Protein AF-A0AAV5CFJ8-F1 (afdb_monomer_lite)

pLDDT: mean 84.34, std 12.44, range [35.56, 98.44]

Secondary structure (DSSP, 8-state):
---PPPSSGGG--HHHHHHTT--HHHHHHHHHHHHHHHTT-SSHHHHHHHHTTT--TTS-HHHHHHHHHHHTTT--HHHH-SPP-----HHHHHHSHHHHHHHHHHHHHHGGG---TTTTHHHHHHHHHHSPPPTTSEEEEE--TT-TTSPPEEEEHHHHHHHHHHHHHHHHTTS-TT-EEEEE--S-HHHHHHHHHHHHTT-EEEE--TTS-HHHHHHHHHHHT-SEEEE-----SEEEE-HHHHHHHHHSSTTTT---TT--EEEE-SSPPPHHHHHHHHHHTTTPPEEEEEEETTTTEEEEE--TTS---TT---SB-TTEEEEEE-TTSPBPPTTS----EEEEEE-STT--SS-TTS-GGGSSHHHHHHHHHTS-TTEEEEEEEEE--TT--SPEEEEEEEESSGGGGGG--HHHHHHHHHHHHHHHS-TT--EEEEEE-S---B-TT--B-HHHHHHHHHHHHHHHT--

Structure (mmCIF, N/CA/C/O backbone):
data_AF-A0AAV5CFJ8-F1
#
_entry.id   AF-A0AAV5CFJ8-F1
#
loop_
_atom_site.group_PDB
_atom_site.id
_atom_site.type_symbol
_atom_site.label_atom_id
_atom_site.label_alt_id
_atom_site.label_comp_id
_atom_site.label_asym_id
_atom_site.label_entity_id
_atom_site.label_seq_id
_atom_site.pdbx_PDB_ins_code
_atom_site.Cartn_x
_atom_site.Cartn_y
_atom_site.Cartn_z
_atom_site.occupancy
_atom_site.B_iso_or_equiv
_atom_site.auth_seq_id
_atom_site.auth_comp_id
_atom_site.auth_asym_id
_atom_site.auth_atom_id
_atom_site.pdbx_PDB_model_num
ATOM 1 N N . MET A 1 1 ? 18.575 -37.699 18.605 1.00 35.56 1 MET A N 1
ATOM 2 C CA . MET A 1 1 ? 19.512 -37.397 19.709 1.00 35.56 1 MET A CA 1
ATOM 3 C C . MET A 1 1 ? 20.226 -36.110 19.347 1.00 35.56 1 MET A C 1
ATOM 5 O O . MET A 1 1 ? 20.871 -36.098 18.311 1.00 35.56 1 MET A O 1
ATOM 9 N N . ALA A 1 2 ? 20.065 -35.034 20.120 1.00 39.97 2 ALA A N 1
ATOM 10 C CA . ALA A 1 2 ? 20.879 -33.835 19.926 1.00 39.97 2 ALA A CA 1
ATOM 11 C C . ALA A 1 2 ? 22.340 -34.204 20.218 1.00 39.97 2 ALA A C 1
ATOM 13 O O . ALA A 1 2 ? 22.628 -34.713 21.304 1.00 39.97 2 ALA A O 1
ATOM 14 N N . THR A 1 3 ? 23.236 -34.022 19.249 1.00 54.06 3 THR A N 1
ATOM 15 C CA . THR A 1 3 ? 24.674 -34.230 19.435 1.00 54.06 3 THR A CA 1
ATOM 16 C C . THR A 1 3 ? 25.115 -33.329 20.584 1.00 54.06 3 THR A C 1
ATOM 18 O O . THR A 1 3 ? 24.964 -32.108 20.523 1.00 54.06 3 THR A O 1
ATOM 21 N N . ARG A 1 4 ? 25.544 -33.935 21.693 1.00 59.38 4 ARG A N 1
ATOM 22 C CA . ARG A 1 4 ? 25.883 -33.212 22.922 1.00 59.38 4 ARG A CA 1
ATOM 23 C C . ARG A 1 4 ? 27.092 -32.320 22.624 1.00 59.38 4 ARG A C 1
ATOM 25 O O . ARG A 1 4 ? 28.076 -32.812 22.077 1.00 59.38 4 ARG A O 1
ATOM 32 N N . ALA A 1 5 ? 26.999 -31.033 22.952 1.00 62.31 5 ALA A N 1
ATOM 33 C CA . ALA A 1 5 ? 28.101 -30.085 22.796 1.00 62.31 5 ALA A CA 1
ATOM 34 C C . ALA A 1 5 ? 29.377 -30.615 23.475 1.00 62.31 5 ALA A C 1
ATOM 36 O O . ALA A 1 5 ? 29.293 -31.183 24.569 1.00 62.31 5 ALA A O 1
ATOM 37 N N . LYS A 1 6 ? 30.537 -30.435 22.836 1.00 70.19 6 LYS A N 1
ATOM 38 C CA . LYS A 1 6 ? 31.846 -30.653 23.472 1.00 70.19 6 LYS A CA 1
ATOM 39 C C . LYS A 1 6 ? 32.259 -29.378 24.209 1.00 70.19 6 LYS A C 1
ATOM 41 O O . LYS A 1 6 ? 31.747 -28.307 23.897 1.00 70.19 6 LYS A O 1
ATOM 46 N N . GLY A 1 7 ? 33.156 -29.487 25.187 1.00 69.50 7 GLY A N 1
ATOM 47 C CA . GLY A 1 7 ? 33.614 -28.365 26.014 1.00 69.50 7 GLY A CA 1
ATOM 48 C C . GLY A 1 7 ? 34.370 -27.287 25.231 1.00 69.50 7 GLY A C 1
ATOM 49 O O . GLY A 1 7 ? 34.533 -26.177 25.732 1.00 69.50 7 GLY A O 1
ATOM 50 N N . SER A 1 8 ? 34.786 -27.578 23.992 1.00 80.88 8 SER A N 1
ATOM 51 C CA . SER A 1 8 ? 35.318 -26.600 23.043 1.00 80.88 8 SER A CA 1
ATOM 52 C C . SER A 1 8 ? 35.296 -27.116 21.596 1.00 80.88 8 SER A C 1
ATOM 54 O O . SER A 1 8 ? 35.276 -28.323 21.355 1.00 80.88 8 SER A O 1
ATOM 56 N N . VAL A 1 9 ? 35.395 -26.214 20.611 1.00 83.38 9 VAL A N 1
ATOM 57 C CA . VAL A 1 9 ? 35.610 -26.553 19.188 1.00 83.38 9 VAL A CA 1
ATOM 58 C C . VAL A 1 9 ? 36.886 -27.383 18.964 1.00 83.38 9 VAL A C 1
ATOM 60 O O . VAL A 1 9 ? 36.958 -28.196 18.042 1.00 83.38 9 VAL A O 1
ATOM 63 N N . TRP A 1 10 ? 37.885 -27.229 19.839 1.00 86.38 10 TRP A N 1
ATOM 64 C CA . TRP A 1 10 ? 39.146 -27.975 19.791 1.00 86.38 10 TRP A CA 1
ATOM 65 C C . TRP A 1 10 ? 38.981 -29.450 20.178 1.00 86.38 10 TRP A C 1
ATOM 67 O O . TRP A 1 10 ? 39.748 -30.292 19.713 1.00 86.38 10 TRP A O 1
ATOM 77 N N . GLU A 1 11 ? 37.945 -29.765 20.956 1.00 87.88 11 GLU A N 1
ATOM 78 C CA . GLU A 1 11 ? 37.626 -31.108 21.455 1.00 87.88 11 GLU A CA 1
ATOM 79 C C . GLU A 1 11 ? 36.729 -31.915 20.504 1.00 87.88 11 GLU A C 1
ATOM 81 O O . GLU A 1 11 ? 36.417 -33.073 20.784 1.00 87.88 11 GLU A O 1
ATOM 86 N N . ILE A 1 12 ? 36.291 -31.316 19.391 1.00 90.81 12 ILE A N 1
ATOM 87 C CA . ILE A 1 12 ? 35.541 -32.028 18.356 1.00 90.81 12 ILE A CA 1
ATOM 88 C C . ILE A 1 12 ? 36.499 -32.958 17.603 1.00 90.81 12 ILE A C 1
ATOM 90 O O . ILE A 1 12 ? 37.511 -32.517 17.053 1.00 90.81 12 ILE A O 1
ATOM 94 N N . GLU A 1 13 ? 36.162 -34.242 17.537 1.00 92.94 13 GLU A N 1
ATOM 95 C CA . GLU A 1 13 ? 36.920 -35.258 16.809 1.00 92.94 13 GLU A CA 1
ATOM 96 C C . GLU A 1 13 ? 36.176 -35.746 15.555 1.00 92.94 13 GLU A C 1
ATOM 98 O O . GLU A 1 13 ? 34.989 -35.472 15.370 1.00 92.94 13 GLU A O 1
ATOM 103 N N . ALA A 1 14 ? 36.861 -36.503 14.685 1.00 92.31 14 ALA A N 1
ATOM 104 C CA . ALA A 1 14 ? 36.288 -37.017 13.432 1.00 92.31 14 ALA A CA 1
ATOM 105 C C . ALA A 1 14 ? 34.988 -37.806 13.671 1.00 92.31 14 ALA A C 1
ATOM 107 O O . ALA A 1 14 ? 33.968 -37.536 13.044 1.00 92.31 14 ALA A O 1
ATOM 108 N N . ARG A 1 15 ? 34.980 -38.668 14.696 1.00 92.06 15 ARG A N 1
ATOM 109 C CA . ARG A 1 15 ? 33.787 -39.416 15.123 1.00 92.06 15 ARG A CA 1
ATOM 110 C C . ARG A 1 15 ? 32.600 -38.527 15.504 1.00 92.06 15 ARG A C 1
ATOM 112 O O . ARG A 1 15 ? 31.461 -38.946 15.335 1.00 92.06 15 ARG A O 1
ATOM 119 N N . ASP A 1 16 ? 32.844 -37.327 16.034 1.00 92.81 16 ASP A N 1
ATOM 120 C CA . ASP A 1 16 ? 31.780 -36.428 16.488 1.00 92.81 16 ASP A CA 1
ATOM 121 C C . ASP A 1 16 ? 31.109 -35.741 15.286 1.00 92.81 16 ASP A C 1
ATOM 123 O O . ASP A 1 16 ? 29.883 -35.647 15.237 1.00 92.81 16 ASP A O 1
ATOM 127 N N . VAL A 1 17 ? 31.895 -35.313 14.287 1.00 93.06 17 VAL A N 1
ATOM 128 C CA . VAL A 1 17 ? 31.353 -34.732 13.044 1.00 93.06 17 VAL A CA 1
ATOM 129 C C . VAL A 1 17 ? 30.704 -35.791 12.149 1.00 93.06 17 VAL A C 1
ATOM 131 O O . VAL A 1 17 ? 29.677 -35.515 11.532 1.00 93.06 17 VAL A O 1
ATOM 134 N N . GLU A 1 18 ? 31.227 -37.020 12.147 1.00 94.31 18 GLU A N 1
ATOM 135 C CA . GLU A 1 18 ? 30.607 -38.177 11.487 1.00 94.31 18 GLU A CA 1
ATOM 136 C C . GLU A 1 18 ? 29.270 -38.551 12.135 1.00 94.31 18 GLU A C 1
ATOM 138 O O . GLU A 1 18 ? 28.265 -38.716 11.445 1.00 94.31 18 GLU A O 1
ATOM 143 N N . ALA A 1 19 ? 29.212 -38.603 13.472 1.00 92.50 19 ALA A N 1
ATOM 144 C CA . ALA A 1 19 ? 27.966 -38.821 14.208 1.00 92.50 19 ALA A CA 1
ATOM 145 C C . ALA A 1 19 ? 26.949 -37.687 13.990 1.00 92.50 19 ALA A C 1
ATOM 147 O O . ALA A 1 19 ? 25.740 -37.909 14.063 1.00 92.50 19 ALA A O 1
ATOM 148 N N . ALA A 1 20 ? 27.433 -36.480 13.692 1.00 92.19 20 ALA A N 1
ATOM 149 C CA . ALA A 1 20 ? 26.618 -35.347 13.282 1.00 92.19 20 ALA A CA 1
ATOM 150 C C . ALA A 1 20 ? 26.190 -35.398 11.798 1.00 92.19 20 ALA A C 1
ATOM 152 O O . ALA A 1 20 ? 25.494 -34.493 11.341 1.00 92.19 20 ALA A O 1
ATOM 153 N N . GLY A 1 21 ? 26.555 -36.454 11.063 1.00 93.38 21 GLY A N 1
ATOM 154 C CA . GLY A 1 21 ? 26.102 -36.753 9.704 1.00 93.38 21 GLY A CA 1
ATOM 155 C C . GLY A 1 21 ? 27.059 -36.332 8.586 1.00 93.38 21 GLY A C 1
ATOM 156 O O . GLY A 1 21 ? 26.684 -36.432 7.418 1.00 93.38 21 GLY A O 1
ATOM 157 N N . LEU A 1 22 ? 28.257 -35.832 8.905 1.00 95.50 22 LEU A N 1
ATOM 158 C CA . LEU A 1 22 ? 29.276 -35.542 7.895 1.00 95.50 22 LEU A CA 1
ATOM 159 C C . LEU A 1 22 ? 29.864 -36.856 7.353 1.00 95.50 22 LEU A C 1
ATOM 161 O O . LEU A 1 22 ? 30.066 -37.804 8.110 1.00 95.50 22 LEU A O 1
ATOM 165 N N . ALA A 1 23 ? 30.164 -36.931 6.056 1.00 94.56 23 ALA A N 1
ATOM 166 C CA . ALA A 1 23 ? 30.810 -38.116 5.501 1.00 94.56 23 ALA A CA 1
ATOM 167 C C . ALA A 1 23 ? 32.221 -38.291 6.091 1.00 94.56 23 ALA A C 1
ATOM 169 O O . ALA A 1 23 ? 32.983 -37.330 6.192 1.00 94.56 23 ALA A O 1
ATOM 170 N N . ALA A 1 24 ? 32.599 -39.529 6.427 1.00 93.06 24 ALA A N 1
ATOM 171 C CA . ALA A 1 24 ? 33.907 -39.832 7.021 1.00 93.06 24 ALA A CA 1
ATOM 172 C C . ALA A 1 24 ? 35.090 -39.359 6.152 1.00 93.06 24 ALA A C 1
ATOM 174 O O . ALA A 1 24 ? 36.116 -38.929 6.674 1.00 93.06 24 ALA A O 1
ATOM 175 N N . ALA A 1 25 ? 34.926 -39.366 4.824 1.00 94.25 25 ALA A N 1
ATOM 176 C CA . ALA A 1 25 ? 35.927 -38.853 3.887 1.00 94.25 25 ALA A CA 1
ATOM 177 C C . ALA A 1 25 ? 36.188 -37.340 4.044 1.00 94.25 25 ALA A C 1
ATOM 179 O O . ALA A 1 25 ? 37.303 -36.885 3.798 1.00 94.25 25 ALA A O 1
ATOM 180 N N . ASP A 1 26 ? 35.192 -36.578 4.502 1.00 94.75 26 ASP A N 1
ATOM 181 C CA . ASP A 1 26 ? 35.256 -35.119 4.633 1.00 94.75 26 ASP A CA 1
ATOM 182 C C . ASP A 1 26 ? 35.620 -34.666 6.058 1.00 94.75 26 ASP A C 1
ATOM 184 O O . ASP A 1 26 ? 36.006 -33.513 6.267 1.00 94.75 26 ASP A O 1
ATOM 188 N N . ALA A 1 27 ? 35.540 -35.563 7.048 1.00 94.44 27 ALA A N 1
ATOM 189 C CA . ALA A 1 27 ? 35.689 -35.244 8.468 1.00 94.44 27 ALA A CA 1
ATOM 190 C C . ALA A 1 27 ? 37.030 -34.571 8.808 1.00 94.44 27 ALA A C 1
ATOM 192 O O . ALA A 1 27 ? 37.062 -33.549 9.499 1.00 94.44 27 ALA A O 1
ATOM 193 N N . ALA A 1 28 ? 38.142 -35.103 8.293 1.00 93.62 28 ALA A N 1
ATOM 194 C CA . ALA A 1 28 ? 39.474 -34.560 8.560 1.00 93.62 28 ALA A CA 1
ATOM 195 C C . ALA A 1 28 ? 39.670 -33.163 7.945 1.00 93.62 28 ALA A C 1
ATOM 197 O O . ALA A 1 28 ? 40.177 -32.256 8.610 1.00 93.62 28 ALA A O 1
ATOM 198 N N . ALA A 1 29 ? 39.232 -32.979 6.695 1.00 95.44 29 ALA A N 1
ATOM 199 C CA . ALA A 1 29 ? 39.334 -31.705 5.989 1.00 95.44 29 ALA A CA 1
ATOM 200 C C . ALA A 1 29 ? 38.456 -30.630 6.644 1.00 95.44 29 ALA A C 1
ATOM 202 O O . ALA A 1 29 ? 38.906 -29.502 6.854 1.00 95.44 29 ALA A O 1
ATOM 203 N N . PHE A 1 30 ? 37.232 -30.995 7.035 1.00 96.44 30 PHE A N 1
ATOM 204 C CA . PHE A 1 30 ? 36.318 -30.106 7.743 1.00 96.44 30 PHE A CA 1
ATOM 205 C C . PHE A 1 30 ? 36.894 -29.642 9.084 1.00 96.44 30 PHE A C 1
ATOM 207 O O . PHE A 1 30 ? 36.907 -28.445 9.361 1.00 96.44 30 PHE A O 1
ATOM 214 N N . LEU A 1 31 ? 37.422 -30.560 9.901 1.00 94.94 31 LEU A N 1
ATOM 215 C CA . LEU A 1 31 ? 38.017 -30.212 11.195 1.00 94.94 31 LEU A CA 1
ATOM 216 C C . LEU A 1 31 ? 39.249 -29.319 11.047 1.00 94.94 31 LEU A C 1
ATOM 218 O O . LEU A 1 31 ? 39.420 -28.391 11.836 1.00 94.94 31 LEU A O 1
ATOM 222 N N . ALA A 1 32 ? 40.092 -29.569 10.041 1.00 94.69 32 ALA A N 1
ATOM 223 C CA . ALA A 1 32 ? 41.237 -28.714 9.749 1.00 94.69 32 ALA A CA 1
ATOM 224 C C . ALA A 1 32 ? 40.793 -27.290 9.372 1.00 94.69 32 ALA A C 1
ATOM 226 O O . ALA A 1 32 ? 41.309 -26.324 9.933 1.00 94.69 32 ALA A O 1
ATOM 227 N N . ALA A 1 33 ? 39.795 -27.158 8.492 1.00 95.31 33 ALA A N 1
ATOM 228 C CA . ALA A 1 33 ? 39.240 -25.865 8.098 1.00 95.31 33 ALA A CA 1
ATOM 229 C C . ALA A 1 33 ? 38.583 -25.135 9.281 1.00 95.31 33 ALA A C 1
ATOM 231 O O . ALA A 1 33 ? 38.855 -23.957 9.505 1.00 95.31 33 ALA A O 1
ATOM 232 N N . LEU A 1 34 ? 37.779 -25.842 10.081 1.00 94.50 34 LEU A N 1
ATOM 233 C CA . LEU A 1 34 ? 37.098 -25.302 11.258 1.00 94.50 34 LEU A CA 1
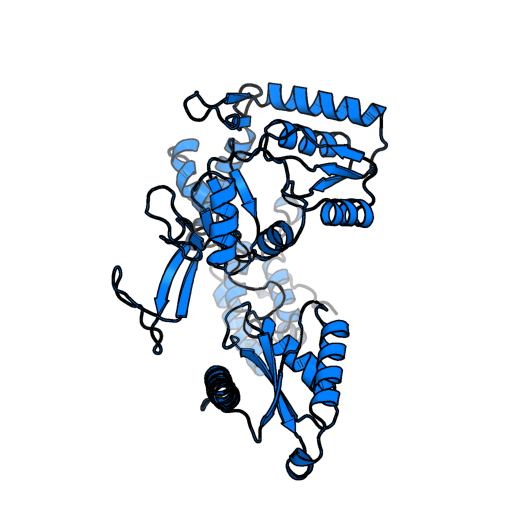ATOM 234 C C . LEU A 1 34 ? 38.094 -24.756 12.287 1.00 94.50 34 LEU A C 1
ATOM 236 O O . LEU A 1 34 ? 37.960 -23.627 12.754 1.00 94.50 34 LEU A O 1
ATOM 240 N N . ARG A 1 35 ? 39.121 -25.546 12.608 1.00 92.94 35 ARG A N 1
ATOM 241 C CA . ARG A 1 35 ? 40.188 -25.164 13.539 1.00 92.94 35 ARG A CA 1
ATOM 242 C C . ARG A 1 35 ? 41.020 -24.010 12.997 1.00 92.94 35 ARG A C 1
ATOM 244 O O . ARG A 1 35 ? 41.313 -23.082 13.740 1.00 92.94 35 ARG A O 1
ATOM 251 N N . SER A 1 36 ? 41.351 -24.030 11.707 1.00 93.25 36 SER A N 1
ATOM 252 C CA . SER A 1 36 ? 42.073 -22.932 11.062 1.00 93.25 36 SER A CA 1
ATOM 253 C C . SER A 1 36 ? 41.282 -21.626 11.103 1.00 93.25 36 SER A C 1
ATOM 255 O O . SER A 1 36 ? 41.871 -20.579 11.351 1.00 93.25 36 SER A O 1
ATOM 257 N N . ALA A 1 37 ? 39.966 -21.674 10.883 1.00 92.00 37 ALA A N 1
ATOM 258 C CA . ALA A 1 37 ? 39.106 -20.498 10.958 1.00 92.00 37 ALA A CA 1
ATOM 259 C C . ALA A 1 37 ? 39.007 -19.959 12.397 1.00 92.00 37 ALA A C 1
ATOM 261 O O . ALA A 1 37 ? 39.100 -18.754 12.612 1.00 92.00 37 ALA A O 1
ATOM 262 N N . ALA A 1 38 ? 38.875 -20.842 13.392 1.00 89.94 38 ALA A N 1
ATOM 263 C CA . ALA A 1 38 ? 38.718 -20.451 14.793 1.00 89.94 38 ALA A CA 1
ATOM 264 C C . ALA A 1 38 ? 40.030 -20.036 15.497 1.00 89.94 38 ALA A C 1
ATOM 266 O O . ALA A 1 38 ? 39.975 -19.355 16.518 1.00 89.94 38 ALA A O 1
ATOM 267 N N . ALA A 1 39 ? 41.207 -20.419 14.985 1.00 88.25 39 ALA A N 1
ATOM 268 C CA . ALA A 1 39 ? 42.494 -20.255 15.680 1.00 88.25 39 ALA A CA 1
ATOM 269 C C . ALA A 1 39 ? 42.920 -18.799 15.930 1.00 88.25 39 ALA A C 1
ATOM 271 O O . ALA A 1 39 ? 43.691 -18.545 16.851 1.00 88.25 39 ALA A O 1
ATOM 272 N N . GLY A 1 40 ? 42.438 -17.853 15.121 1.00 79.75 40 GLY A N 1
ATOM 273 C CA . GLY A 1 40 ? 42.770 -16.427 15.232 1.00 79.75 40 GLY A CA 1
ATOM 274 C C . GLY A 1 40 ? 41.727 -15.580 15.962 1.00 79.75 40 GLY A C 1
ATOM 275 O O . GLY A 1 40 ? 41.821 -14.354 15.944 1.00 79.75 40 GLY A O 1
ATOM 276 N N . ALA A 1 41 ? 40.699 -16.198 16.541 1.00 88.56 41 ALA A N 1
ATOM 277 C CA . ALA A 1 41 ? 39.592 -15.473 17.141 1.00 88.56 41 ALA A CA 1
ATOM 278 C C . ALA A 1 41 ? 39.939 -14.894 18.520 1.00 88.56 41 ALA A C 1
ATOM 280 O O . ALA A 1 41 ? 40.513 -15.574 19.367 1.00 88.56 41 ALA A O 1
ATOM 281 N N . ALA A 1 42 ? 39.542 -13.639 18.753 1.00 88.81 42 ALA A N 1
ATOM 282 C CA . ALA A 1 42 ? 39.763 -12.948 20.024 1.00 88.81 42 ALA A CA 1
ATOM 283 C C . ALA A 1 42 ? 38.848 -13.451 21.158 1.00 88.81 42 ALA A C 1
ATOM 285 O O . ALA A 1 42 ? 39.213 -13.360 22.327 1.00 88.81 42 ALA A O 1
ATOM 286 N N . ASP A 1 43 ? 37.666 -13.960 20.814 1.00 90.38 43 ASP A N 1
ATOM 287 C CA . ASP A 1 43 ? 36.685 -14.530 21.735 1.00 90.38 43 ASP A CA 1
ATOM 288 C C . ASP A 1 43 ? 35.785 -15.551 21.012 1.00 90.38 43 ASP A C 1
ATOM 290 O O . ASP A 1 43 ? 35.929 -15.793 19.810 1.00 90.38 43 ASP A O 1
ATOM 294 N N . GLU A 1 44 ? 34.835 -16.158 21.726 1.00 92.38 44 GLU A N 1
ATOM 295 C CA . GLU A 1 44 ? 33.925 -17.158 21.154 1.00 92.38 44 GLU A CA 1
ATOM 296 C C . GLU A 1 44 ? 33.012 -16.571 20.067 1.00 92.38 44 GLU A C 1
ATOM 298 O O . GLU A 1 44 ? 32.597 -17.285 19.155 1.00 92.38 44 GLU A O 1
ATOM 303 N N . ALA A 1 45 ? 32.708 -15.268 20.127 1.00 91.19 45 ALA A N 1
ATOM 304 C CA . ALA A 1 45 ? 31.887 -14.604 19.123 1.00 91.19 45 ALA A CA 1
ATOM 305 C C . ALA A 1 45 ? 32.631 -14.440 17.796 1.00 91.19 45 ALA A C 1
ATOM 307 O O . ALA A 1 45 ? 32.098 -14.801 16.744 1.00 91.19 45 ALA A O 1
ATOM 308 N N . ALA A 1 46 ? 33.883 -13.989 17.849 1.00 90.81 46 ALA A N 1
ATOM 309 C CA . ALA A 1 46 ? 34.777 -13.976 16.701 1.00 90.81 46 ALA A CA 1
ATOM 310 C C . ALA A 1 46 ? 35.049 -15.401 16.186 1.00 90.81 46 ALA A C 1
ATOM 312 O O . ALA A 1 46 ? 35.085 -15.621 14.974 1.00 90.81 46 ALA A O 1
ATOM 313 N N . ALA A 1 47 ? 35.176 -16.381 17.088 1.00 93.12 47 ALA A N 1
ATOM 314 C CA . ALA A 1 47 ? 35.398 -17.777 16.723 1.00 93.12 47 ALA A CA 1
ATOM 315 C C . ALA A 1 47 ? 34.199 -18.345 15.969 1.00 93.12 47 ALA A C 1
ATOM 317 O O . ALA A 1 47 ? 34.381 -19.035 14.970 1.00 93.12 47 ALA A O 1
ATOM 318 N N . TRP A 1 48 ? 32.977 -18.013 16.393 1.00 94.88 48 TRP A N 1
ATOM 319 C CA . TRP A 1 48 ? 31.769 -18.416 15.685 1.00 94.88 48 TRP A CA 1
ATOM 320 C C . TRP A 1 48 ? 31.649 -17.711 14.337 1.00 94.88 48 TRP A C 1
ATOM 322 O O . TRP A 1 48 ? 31.377 -18.378 13.343 1.00 94.88 48 TRP A O 1
ATOM 332 N N . ALA A 1 49 ? 31.898 -16.398 14.278 1.00 91.44 49 ALA A N 1
ATOM 333 C CA . ALA A 1 49 ? 31.864 -15.643 13.025 1.00 91.44 49 ALA A CA 1
ATOM 334 C C . ALA A 1 49 ? 32.770 -16.279 11.958 1.00 91.44 49 ALA A C 1
ATOM 336 O O . ALA A 1 49 ? 32.363 -16.426 10.808 1.00 91.44 49 ALA A O 1
ATOM 337 N N . ALA A 1 50 ? 33.970 -16.716 12.355 1.00 92.44 50 ALA A N 1
ATOM 338 C CA . ALA A 1 50 ? 34.899 -17.410 11.475 1.00 92.44 50 ALA A CA 1
ATOM 339 C C . ALA A 1 50 ? 34.471 -18.861 11.190 1.00 92.44 50 ALA A C 1
ATOM 341 O O . ALA A 1 50 ? 34.421 -19.270 10.030 1.00 92.44 50 ALA A O 1
ATOM 342 N N . ALA A 1 51 ? 34.108 -19.639 12.214 1.00 93.25 51 ALA A N 1
ATOM 343 C CA . ALA A 1 51 ? 33.679 -21.033 12.076 1.00 93.25 51 ALA A CA 1
ATOM 344 C C . ALA A 1 51 ? 32.437 -21.192 11.184 1.00 93.25 51 ALA A C 1
ATOM 346 O O . ALA A 1 51 ? 32.342 -22.149 10.415 1.00 93.25 51 ALA A O 1
ATOM 347 N N . ALA A 1 52 ? 31.508 -20.236 11.236 1.00 92.81 52 ALA A N 1
ATOM 348 C CA . ALA A 1 52 ? 30.312 -20.219 10.406 1.00 92.81 52 ALA A CA 1
ATOM 349 C C . ALA A 1 52 ? 30.635 -20.171 8.903 1.00 92.81 52 ALA A C 1
ATOM 351 O O . ALA A 1 52 ? 29.871 -20.717 8.114 1.00 92.81 52 ALA A O 1
ATOM 352 N N . THR A 1 53 ? 31.782 -19.604 8.502 1.00 92.69 53 THR A N 1
ATOM 353 C CA . THR A 1 53 ? 32.219 -19.571 7.089 1.00 92.69 53 THR A CA 1
ATOM 354 C C . THR A 1 53 ? 32.644 -20.939 6.549 1.00 92.69 53 THR A C 1
ATOM 356 O O . THR A 1 53 ? 32.668 -21.150 5.338 1.00 92.69 53 THR A O 1
ATOM 359 N N . VAL A 1 54 ? 32.966 -21.880 7.442 1.00 94.81 54 VAL A N 1
ATOM 360 C CA . VAL A 1 54 ? 33.337 -23.261 7.097 1.00 94.81 54 VAL A CA 1
ATOM 361 C C . VAL A 1 54 ? 32.093 -24.140 6.926 1.00 94.81 54 VAL A C 1
ATOM 363 O O . VAL A 1 54 ? 32.124 -25.152 6.221 1.00 94.81 54 VAL A O 1
ATOM 366 N N . LEU A 1 55 ? 30.977 -23.761 7.555 1.00 95.19 55 LEU A N 1
ATOM 367 C CA . LEU A 1 55 ? 29.700 -24.451 7.424 1.00 95.19 55 LEU A CA 1
ATOM 368 C C . LEU A 1 55 ? 29.034 -24.107 6.086 1.00 95.19 55 LEU A C 1
ATOM 370 O O . LEU A 1 55 ? 29.028 -22.958 5.653 1.00 95.19 55 LEU A O 1
ATOM 374 N N . ARG A 1 56 ? 28.428 -25.109 5.447 1.00 94.56 56 ARG A N 1
ATOM 375 C CA . ARG A 1 56 ? 27.678 -24.958 4.198 1.00 94.56 56 ARG A CA 1
ATOM 376 C C . ARG A 1 56 ? 26.211 -25.316 4.419 1.00 94.56 56 ARG A C 1
ATOM 378 O O . ARG A 1 56 ? 25.952 -26.156 5.276 1.00 94.56 56 ARG A O 1
ATOM 385 N N . PRO A 1 57 ? 25.262 -24.736 3.666 1.00 93.50 57 PRO A N 1
ATOM 386 C CA . PRO A 1 57 ? 23.839 -25.054 3.810 1.00 93.50 57 PRO A CA 1
ATOM 387 C C . PRO A 1 57 ? 23.507 -26.543 3.651 1.00 93.50 57 PRO A C 1
ATOM 389 O O . PRO A 1 57 ? 22.532 -27.017 4.225 1.00 93.50 57 PRO A O 1
ATOM 392 N N . GLU A 1 58 ? 24.309 -27.280 2.880 1.00 92.81 58 GLU A N 1
ATOM 393 C CA . GLU A 1 58 ? 24.123 -28.711 2.627 1.00 92.81 58 GLU A CA 1
ATOM 394 C C . GLU A 1 58 ? 24.619 -29.589 3.783 1.00 92.81 58 GLU A C 1
ATOM 396 O O . GLU A 1 58 ? 24.331 -30.787 3.814 1.00 92.81 58 GLU A O 1
ATOM 401 N N . HIS A 1 59 ? 25.375 -29.027 4.733 1.00 95.38 59 HIS A N 1
ATOM 402 C CA . HIS A 1 59 ? 25.805 -29.778 5.901 1.00 95.38 59 HIS A CA 1
ATOM 403 C C . HIS A 1 59 ? 24.596 -30.164 6.769 1.00 95.38 59 HIS A C 1
ATOM 405 O O . HIS A 1 59 ? 23.649 -29.389 6.924 1.00 95.38 59 HIS A O 1
ATOM 411 N N . PRO A 1 60 ? 24.610 -31.355 7.391 1.00 95.00 60 PRO A N 1
ATOM 412 C CA . PRO A 1 60 ? 23.519 -31.762 8.262 1.00 95.00 60 PRO A CA 1
ATOM 413 C C . PRO A 1 60 ? 23.354 -30.791 9.427 1.00 95.00 60 PRO A C 1
ATOM 415 O O . PRO A 1 60 ? 24.330 -30.371 10.049 1.00 95.00 60 PRO A O 1
ATOM 418 N N . HIS A 1 61 ? 22.108 -30.496 9.795 1.00 94.44 61 HIS A N 1
ATOM 419 C CA . HIS A 1 61 ? 21.803 -29.582 10.898 1.00 94.44 61 HIS A CA 1
ATOM 420 C C . HIS A 1 61 ? 22.530 -29.945 12.206 1.00 94.44 61 HIS A C 1
ATOM 422 O O . HIS A 1 61 ? 23.008 -29.063 12.918 1.00 94.44 61 HIS A O 1
ATOM 428 N N . ALA A 1 62 ? 22.680 -31.240 12.495 1.00 94.12 62 ALA A N 1
ATOM 429 C CA . ALA A 1 62 ? 23.403 -31.721 13.668 1.00 94.12 62 ALA A CA 1
ATOM 430 C C . ALA A 1 62 ? 24.881 -31.281 13.686 1.00 94.12 62 ALA A C 1
ATOM 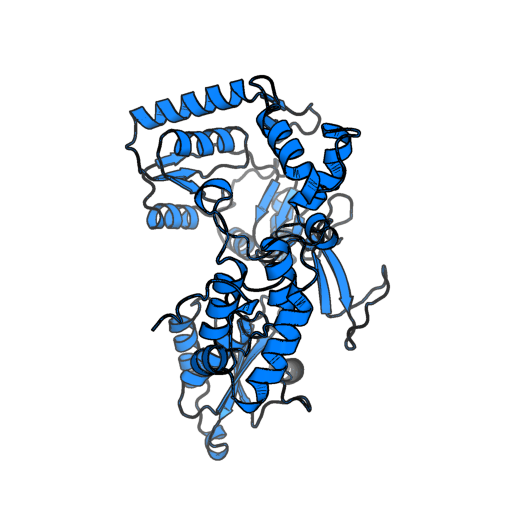432 O O . ALA A 1 62 ? 25.430 -31.056 14.765 1.00 94.12 62 ALA A O 1
ATOM 433 N N . LEU A 1 63 ? 25.514 -31.098 12.520 1.00 95.00 63 LEU A N 1
ATOM 434 C CA . LEU A 1 63 ? 26.872 -30.564 12.410 1.00 95.00 63 LEU A CA 1
ATOM 435 C C . LEU A 1 63 ? 26.905 -29.067 12.729 1.00 95.00 63 LEU A C 1
ATOM 437 O O . LEU A 1 63 ? 27.765 -28.625 13.488 1.00 95.00 63 LEU A O 1
ATOM 441 N N . HIS A 1 64 ? 25.934 -28.296 12.224 1.00 95.12 64 HIS A N 1
ATOM 442 C CA . HIS A 1 64 ? 25.789 -26.881 12.586 1.00 95.12 64 HIS A CA 1
ATOM 443 C C . HIS A 1 64 ? 25.613 -26.709 14.099 1.00 95.12 64 HIS A C 1
ATOM 445 O O . HIS A 1 64 ? 26.270 -25.862 14.701 1.00 95.12 64 HIS A O 1
ATOM 451 N N . GLN A 1 65 ? 24.764 -27.536 14.721 1.00 94.00 65 GLN A N 1
ATOM 452 C CA . GLN A 1 65 ? 24.550 -27.526 16.169 1.00 94.00 65 GLN A CA 1
ATOM 453 C C . GLN A 1 65 ? 25.832 -27.867 16.928 1.00 94.00 65 GLN A C 1
ATOM 455 O O . GLN A 1 65 ? 26.199 -27.146 17.856 1.00 94.00 65 GLN A O 1
ATOM 460 N N . LEU A 1 66 ? 26.524 -28.937 16.525 1.00 94.31 66 LEU A N 1
ATOM 461 C CA . LEU A 1 66 ? 27.769 -29.363 17.156 1.00 94.31 66 LEU A CA 1
ATOM 462 C C . LEU A 1 66 ? 28.806 -28.238 17.143 1.00 94.31 66 LEU A C 1
ATOM 464 O O . LEU A 1 66 ? 29.373 -27.932 18.189 1.00 94.31 66 LEU A O 1
ATOM 468 N N . VAL A 1 67 ? 29.016 -27.589 15.996 1.00 94.25 67 VAL A N 1
ATOM 469 C CA . VAL A 1 67 ? 29.966 -26.475 15.883 1.00 94.25 67 VAL A CA 1
ATOM 470 C C . VAL A 1 67 ? 29.516 -25.282 16.721 1.00 94.25 67 VAL A C 1
ATOM 472 O O . VAL A 1 67 ? 30.295 -24.803 17.539 1.00 94.25 67 VAL A O 1
ATOM 475 N N . TYR A 1 68 ? 28.264 -24.834 16.582 1.00 94.69 68 TYR A N 1
ATOM 476 C CA . TYR A 1 68 ? 27.751 -23.665 17.301 1.00 94.69 68 TYR A CA 1
ATOM 477 C C . TYR A 1 68 ? 27.882 -23.814 18.816 1.00 94.69 68 TYR A C 1
ATOM 479 O O . TYR A 1 68 ? 28.452 -22.954 19.487 1.00 94.69 68 TYR A O 1
ATOM 487 N N . TYR A 1 69 ? 27.404 -24.931 19.368 1.00 93.00 69 TYR A N 1
ATOM 488 C CA . TYR A 1 69 ? 27.445 -25.133 20.810 1.00 93.00 69 TYR A CA 1
ATOM 489 C C . TYR A 1 69 ? 28.849 -25.412 21.340 1.00 93.00 69 TYR A C 1
ATOM 491 O O . TYR A 1 69 ? 29.115 -25.071 22.486 1.00 93.00 69 TYR A O 1
ATOM 499 N N . SER A 1 70 ? 29.741 -25.995 20.537 1.00 93.06 70 SER A N 1
ATOM 500 C CA . SER A 1 70 ? 31.125 -26.236 20.965 1.00 93.06 70 SER A CA 1
ATOM 501 C C . SER A 1 70 ? 31.973 -24.964 20.903 1.00 93.06 70 SER A C 1
ATOM 503 O O . SER A 1 70 ? 32.842 -24.769 21.747 1.00 93.06 70 SER A O 1
ATOM 505 N N . VAL A 1 71 ? 31.713 -24.065 19.945 1.00 93.31 71 VAL A N 1
ATOM 506 C CA . VAL A 1 71 ? 32.339 -22.733 19.918 1.00 93.31 71 VAL A CA 1
ATOM 507 C C . VAL A 1 71 ? 31.911 -21.917 21.138 1.00 93.31 71 VAL A C 1
ATOM 509 O O . VAL A 1 71 ? 32.749 -21.322 21.806 1.00 93.31 71 VAL A O 1
ATOM 512 N N . TYR A 1 72 ? 30.623 -21.952 21.478 1.00 93.69 72 TYR A N 1
ATOM 513 C CA . TYR A 1 72 ? 30.068 -21.246 22.633 1.00 93.69 72 TYR A CA 1
ATOM 514 C C . TYR A 1 72 ? 30.034 -22.075 23.922 1.00 93.69 72 TYR A C 1
ATOM 516 O O . TYR A 1 72 ? 29.290 -21.742 24.843 1.00 93.69 72 TYR A O 1
ATOM 524 N N . ALA A 1 73 ? 30.820 -23.147 24.019 1.00 91.50 73 ALA A N 1
ATOM 525 C CA . ALA A 1 73 ? 30.786 -24.034 25.180 1.00 91.50 73 ALA A CA 1
ATOM 526 C C . ALA A 1 73 ? 31.197 -23.321 26.479 1.00 91.50 73 ALA A C 1
ATOM 528 O O . ALA A 1 73 ? 30.608 -23.568 27.529 1.00 91.50 73 ALA A O 1
ATOM 529 N N . GLY A 1 74 ? 32.155 -22.392 26.387 1.00 89.12 74 GLY A N 1
ATOM 530 C CA . GLY A 1 74 ? 32.588 -21.522 27.486 1.00 89.12 74 GLY A CA 1
ATOM 531 C C . GLY A 1 74 ? 31.781 -20.229 27.636 1.00 89.12 74 GLY A C 1
ATOM 532 O O . GLY A 1 74 ? 32.109 -19.402 28.483 1.00 89.12 74 GLY A O 1
ATOM 533 N N . TRP A 1 75 ? 30.736 -20.020 26.829 1.00 92.44 75 TRP A N 1
ATOM 534 C CA . TRP A 1 75 ? 29.991 -18.765 26.833 1.00 92.44 75 TRP A CA 1
ATOM 535 C C . TRP A 1 75 ? 29.190 -18.594 28.122 1.00 92.44 75 TRP A C 1
ATOM 537 O O . TRP A 1 75 ? 28.211 -19.307 28.369 1.00 92.44 75 TRP A O 1
ATOM 547 N N . ASP A 1 76 ? 29.557 -17.589 28.912 1.00 91.56 76 ASP A N 1
ATOM 548 C CA . ASP A 1 76 ? 28.808 -17.206 30.102 1.00 91.56 76 ASP A CA 1
ATOM 549 C C . ASP A 1 76 ? 27.470 -16.564 29.715 1.00 91.56 76 ASP A C 1
ATOM 551 O O . ASP A 1 76 ? 27.348 -15.351 29.534 1.00 91.56 76 ASP A O 1
ATOM 555 N N . ARG A 1 77 ? 26.437 -17.400 29.598 1.00 89.75 77 ARG A N 1
ATOM 556 C CA . ARG A 1 77 ? 25.077 -16.949 29.290 1.00 89.75 77 ARG A CA 1
ATOM 557 C C . ARG A 1 77 ? 24.483 -16.054 30.373 1.00 89.75 77 ARG A C 1
ATOM 559 O O . ARG A 1 77 ? 23.626 -15.235 30.051 1.00 89.75 77 ARG A O 1
ATOM 566 N N . ALA A 1 78 ? 24.897 -16.222 31.629 1.00 88.25 78 ALA A N 1
ATOM 567 C CA . ALA A 1 78 ? 24.361 -15.449 32.742 1.00 88.25 78 ALA A CA 1
ATOM 568 C C . ALA A 1 78 ? 24.902 -14.014 32.718 1.00 88.25 78 ALA A C 1
ATOM 570 O O . ALA A 1 78 ? 24.131 -13.075 32.895 1.00 88.25 78 ALA A O 1
ATOM 571 N N . ALA A 1 79 ? 26.195 -13.840 32.435 1.00 92.88 79 ALA A N 1
ATOM 572 C CA . ALA A 1 79 ? 26.809 -12.518 32.348 1.00 92.88 79 ALA A CA 1
ATOM 573 C C . ALA A 1 79 ? 26.639 -11.846 30.974 1.00 92.88 79 ALA A C 1
ATOM 575 O O . ALA A 1 79 ? 26.481 -10.629 30.907 1.00 92.88 79 ALA A O 1
ATOM 576 N N . ARG A 1 80 ? 26.688 -12.609 29.871 1.00 88.31 80 ARG A N 1
ATOM 577 C CA . ARG A 1 80 ? 26.771 -12.075 28.492 1.00 88.31 80 ARG A CA 1
ATOM 578 C C . ARG A 1 80 ? 25.490 -12.257 27.671 1.00 88.31 80 ARG A C 1
ATOM 580 O O . ARG A 1 80 ? 25.443 -11.825 26.521 1.00 88.31 80 ARG A O 1
ATOM 587 N N . GLY A 1 81 ? 24.455 -12.887 28.229 1.00 89.50 81 GLY A N 1
ATOM 588 C CA . GLY A 1 81 ? 23.212 -13.188 27.515 1.00 89.50 81 GLY A CA 1
ATOM 589 C C . GLY A 1 81 ? 23.352 -14.346 26.513 1.00 89.50 81 GLY A C 1
ATOM 590 O O . GLY A 1 81 ? 24.301 -15.127 26.591 1.00 89.50 81 GLY A O 1
ATOM 591 N N . PRO A 1 82 ? 22.402 -14.536 25.581 1.00 91.19 82 PRO A N 1
ATOM 592 C CA . PRO A 1 82 ? 22.487 -15.609 24.594 1.00 91.19 82 PRO A CA 1
ATOM 593 C C . PRO A 1 82 ? 23.658 -15.386 23.616 1.00 91.19 82 PRO A C 1
ATOM 595 O O . PRO A 1 82 ? 23.910 -14.248 23.223 1.00 91.19 82 PRO A O 1
ATOM 598 N N . PRO A 1 83 ? 24.356 -16.453 23.187 1.00 91.75 83 PRO A N 1
ATOM 599 C CA . PRO A 1 83 ? 25.459 -16.319 22.248 1.00 91.75 83 PRO A CA 1
ATOM 600 C C . PRO A 1 83 ? 24.964 -15.798 20.889 1.00 91.75 83 PRO A C 1
ATOM 602 O O . PRO A 1 83 ? 24.003 -16.351 20.338 1.00 91.75 83 PRO A O 1
ATOM 605 N N . PRO A 1 84 ? 25.585 -14.747 20.329 1.00 91.19 84 PRO A N 1
ATOM 606 C CA . PRO A 1 84 ? 25.209 -14.243 19.013 1.00 91.19 84 PRO A CA 1
ATOM 607 C C . PRO A 1 84 ? 25.489 -15.303 17.939 1.00 91.19 84 PRO A C 1
ATOM 609 O O . PRO A 1 84 ? 26.308 -16.188 18.134 1.00 91.19 84 PRO A O 1
ATOM 612 N N . TYR A 1 85 ? 24.796 -15.261 16.802 1.00 90.75 85 TYR A N 1
ATOM 613 C CA . TYR A 1 85 ? 25.093 -16.175 15.687 1.00 90.75 85 TYR A CA 1
ATOM 614 C C . TYR A 1 85 ? 25.351 -15.457 14.359 1.00 90.75 85 TYR A C 1
ATOM 616 O O . TYR A 1 85 ? 25.779 -16.072 13.384 1.00 90.75 85 TYR A O 1
ATOM 624 N N . TRP A 1 86 ? 25.078 -14.161 14.303 1.00 90.00 86 TRP A N 1
ATOM 625 C CA . TRP A 1 86 ? 25.214 -13.350 13.110 1.00 90.00 86 TRP A CA 1
ATOM 626 C C . TRP A 1 86 ? 25.731 -11.977 13.511 1.00 90.00 86 TRP A C 1
ATOM 628 O O . TRP A 1 86 ? 25.374 -11.462 14.573 1.00 90.00 86 TRP A O 1
ATOM 638 N N . PHE A 1 87 ? 26.564 -11.399 12.654 1.00 86.88 87 PHE A N 1
ATOM 639 C CA . PHE A 1 87 ? 27.203 -10.115 12.888 1.00 86.88 87 PHE A CA 1
ATOM 640 C C . PHE A 1 87 ? 27.069 -9.273 11.620 1.00 86.88 87 PHE A C 1
ATOM 642 O O . PHE A 1 87 ? 27.444 -9.748 10.545 1.00 86.88 87 PHE A O 1
ATOM 649 N N . PRO A 1 88 ? 26.533 -8.048 11.711 1.00 82.31 88 PRO A N 1
ATOM 650 C CA . PRO A 1 88 ? 26.395 -7.195 10.545 1.00 82.31 88 PRO A CA 1
ATOM 651 C C . PRO A 1 88 ? 27.755 -6.709 10.049 1.00 82.31 88 PRO A C 1
ATOM 653 O O . PRO A 1 88 ? 28.621 -6.339 10.846 1.00 82.31 88 PRO A O 1
ATOM 656 N N . SER A 1 89 ? 27.917 -6.608 8.729 1.00 85.38 89 SER A N 1
ATOM 657 C CA . SER A 1 89 ? 29.019 -5.825 8.175 1.00 85.38 89 SER A CA 1
ATOM 658 C C . SER A 1 89 ? 28.695 -4.325 8.266 1.00 85.38 89 SER A C 1
ATOM 660 O O . SER A 1 89 ? 27.527 -3.934 8.143 1.00 85.38 89 SER A O 1
ATOM 662 N N . PRO A 1 90 ? 29.701 -3.444 8.428 1.00 82.19 90 PRO A N 1
ATOM 663 C CA . PRO A 1 90 ? 29.478 -1.999 8.380 1.00 82.19 90 PRO A CA 1
ATOM 664 C C . PRO A 1 90 ? 28.803 -1.538 7.080 1.00 82.19 90 PRO A C 1
ATOM 666 O O . PRO A 1 90 ? 28.006 -0.602 7.099 1.00 82.19 90 PRO A O 1
ATOM 669 N N . ALA A 1 91 ? 29.099 -2.204 5.959 1.00 86.19 91 ALA A N 1
ATOM 670 C CA . ALA A 1 91 ? 28.508 -1.898 4.661 1.00 86.19 91 ALA A CA 1
ATOM 671 C C . ALA A 1 91 ? 27.010 -2.235 4.627 1.00 86.19 91 ALA A C 1
ATOM 673 O O . ALA A 1 91 ? 26.204 -1.370 4.285 1.00 86.19 91 ALA A O 1
ATOM 674 N N . ASP A 1 92 ? 26.628 -3.443 5.049 1.00 86.12 92 ASP A N 1
ATOM 675 C CA . ASP A 1 92 ? 25.226 -3.878 5.061 1.00 86.12 92 ASP A CA 1
ATOM 676 C C . ASP A 1 92 ? 24.404 -3.038 6.038 1.00 86.12 92 ASP A C 1
ATOM 678 O O . ASP A 1 92 ? 23.305 -2.587 5.713 1.00 86.12 92 ASP A O 1
ATOM 682 N N . CYS A 1 93 ? 24.963 -2.747 7.218 1.00 85.69 93 CYS A N 1
ATOM 683 C CA . CYS A 1 93 ? 24.302 -1.913 8.215 1.00 85.69 93 CYS A CA 1
ATOM 684 C C . CYS A 1 93 ? 23.941 -0.540 7.658 1.00 85.69 93 CYS A C 1
ATOM 686 O O . CYS A 1 93 ? 22.798 -0.118 7.825 1.00 85.69 93 CYS A O 1
ATOM 688 N N . LYS A 1 94 ? 24.863 0.124 6.948 1.00 86.44 94 LYS A N 1
ATOM 689 C CA . LYS A 1 94 ? 24.616 1.430 6.315 1.00 86.44 94 LYS A CA 1
ATOM 690 C C . LYS A 1 94 ? 23.519 1.394 5.252 1.00 86.44 94 LYS A C 1
ATOM 692 O O . LYS A 1 94 ? 22.895 2.421 5.015 1.00 86.44 94 LYS A O 1
ATOM 697 N N . GLN A 1 95 ? 23.265 0.246 4.624 1.00 84.06 95 GLN A N 1
ATOM 698 C CA . GLN A 1 95 ? 22.241 0.108 3.582 1.00 84.06 95 GLN A CA 1
ATOM 699 C C . GLN A 1 95 ? 20.830 -0.122 4.143 1.00 84.06 95 GLN A C 1
ATOM 701 O O . GLN A 1 95 ? 19.837 0.178 3.469 1.00 84.06 95 GLN A O 1
ATOM 706 N N . THR A 1 96 ? 20.717 -0.590 5.389 1.00 83.62 96 THR A N 1
ATOM 707 C CA . THR A 1 96 ? 19.418 -0.716 6.067 1.00 83.62 96 THR A CA 1
ATOM 708 C C . THR A 1 96 ? 18.721 0.643 6.209 1.00 83.62 96 THR A C 1
ATOM 710 O O . THR A 1 96 ? 19.358 1.697 6.187 1.00 83.62 96 THR A O 1
ATOM 713 N N . ASN A 1 97 ? 17.397 0.649 6.379 1.00 81.94 97 ASN A N 1
ATOM 714 C CA . ASN A 1 97 ? 16.620 1.891 6.534 1.00 81.94 97 ASN A CA 1
ATOM 715 C C . ASN A 1 97 ? 17.078 2.671 7.767 1.00 81.94 97 ASN A C 1
ATOM 717 O O . ASN A 1 97 ? 17.294 3.878 7.701 1.00 81.94 97 ASN A O 1
ATOM 721 N N . LEU A 1 98 ? 17.275 1.949 8.872 1.00 83.88 98 LEU A N 1
ATOM 722 C CA . LEU A 1 98 ? 17.782 2.509 10.114 1.00 83.88 98 LEU A CA 1
ATOM 723 C C . LEU A 1 98 ? 19.222 3.005 9.954 1.00 83.88 98 LEU A C 1
ATOM 725 O O . LEU A 1 98 ? 19.528 4.109 10.384 1.00 83.88 98 LEU A O 1
ATOM 729 N N . GLY A 1 99 ? 20.089 2.244 9.284 1.00 90.38 99 GLY A N 1
ATOM 730 C CA . GLY A 1 99 ? 21.458 2.672 9.017 1.00 90.38 99 GLY A CA 1
ATOM 731 C C . GLY A 1 99 ? 21.534 3.926 8.159 1.00 90.38 99 GLY A C 1
ATOM 732 O O . GLY A 1 99 ? 22.248 4.851 8.521 1.00 90.38 99 GLY A O 1
ATOM 733 N N . ARG A 1 100 ? 20.739 4.027 7.087 1.00 90.88 100 ARG A N 1
ATOM 734 C CA . ARG A 1 100 ? 20.639 5.259 6.287 1.00 90.88 100 ARG A CA 1
ATOM 735 C C . ARG A 1 100 ? 20.115 6.433 7.107 1.00 90.88 100 ARG A C 1
ATOM 737 O O . ARG A 1 100 ? 20.662 7.528 7.012 1.00 90.88 100 ARG A O 1
ATOM 744 N N . LEU A 1 101 ? 19.094 6.213 7.936 1.00 87.81 101 LEU A N 1
ATOM 745 C CA . LEU A 1 101 ? 18.572 7.239 8.841 1.00 87.81 101 LEU A CA 1
ATOM 746 C C . LEU A 1 101 ? 19.657 7.733 9.810 1.00 87.81 101 LEU A C 1
ATOM 748 O O . LEU A 1 101 ? 19.795 8.941 10.014 1.00 87.81 101 LEU A O 1
ATOM 752 N N . MET A 1 102 ? 20.429 6.809 10.378 1.00 92.81 102 MET A N 1
ATOM 753 C CA . MET A 1 102 ? 21.546 7.100 11.270 1.00 92.81 102 MET A CA 1
ATOM 754 C C . MET A 1 102 ? 22.707 7.788 10.547 1.00 92.81 102 MET A C 1
ATOM 756 O O . MET A 1 102 ? 23.267 8.721 11.099 1.00 92.81 102 MET A O 1
ATOM 760 N N . GLU A 1 103 ? 23.031 7.435 9.304 1.00 92.88 103 GLU A N 1
ATOM 761 C CA . GLU A 1 103 ? 24.065 8.139 8.531 1.00 92.88 103 GLU A CA 1
ATOM 762 C C . GLU A 1 103 ? 23.653 9.586 8.223 1.00 92.88 103 GLU A C 1
ATOM 764 O O . GLU A 1 103 ? 24.475 10.497 8.295 1.00 92.88 103 GLU A O 1
ATOM 769 N N . VAL A 1 104 ? 22.372 9.822 7.923 1.00 92.12 104 VAL A N 1
ATOM 770 C CA . VAL A 1 104 ? 21.857 11.163 7.601 1.00 92.12 104 VAL A CA 1
ATOM 771 C C . VAL A 1 104 ? 21.739 12.053 8.843 1.00 92.12 104 VAL A C 1
ATOM 773 O O . VAL A 1 104 ? 22.010 13.256 8.773 1.00 92.12 104 VAL A O 1
ATOM 776 N N . ASN A 1 105 ? 21.298 11.490 9.972 1.00 89.75 105 ASN A N 1
ATOM 777 C CA . ASN A 1 105 ? 20.946 12.266 11.165 1.00 89.75 105 ASN A CA 1
ATOM 778 C C . ASN A 1 105 ? 21.937 12.105 12.315 1.00 89.75 105 ASN A C 1
ATOM 780 O O . ASN A 1 105 ? 22.137 13.044 13.074 1.00 89.75 105 ASN A O 1
ATOM 784 N N . GLY A 1 106 ? 22.595 10.960 12.438 1.00 91.25 106 GLY A N 1
ATOM 785 C CA . GLY A 1 106 ? 23.548 10.652 13.502 1.00 91.25 106 GLY A CA 1
ATOM 786 C C . GLY A 1 106 ? 24.641 11.708 13.678 1.00 91.25 106 GLY A C 1
ATOM 787 O O . GLY A 1 106 ? 24.799 12.173 14.804 1.00 91.25 106 GLY A O 1
ATOM 788 N N . PRO A 1 107 ? 25.318 12.190 12.615 1.00 93.44 107 PRO A N 1
ATOM 789 C CA . PRO A 1 107 ? 26.289 13.280 12.742 1.00 93.44 107 PRO A CA 1
ATOM 790 C C . PRO A 1 107 ? 25.686 14.584 13.284 1.00 93.44 107 PRO A C 1
ATOM 792 O O . PRO A 1 107 ? 26.364 15.332 13.980 1.00 93.44 107 PRO A O 1
ATOM 795 N N . LYS A 1 108 ? 24.408 14.859 12.988 1.00 92.44 108 LYS A N 1
ATOM 796 C CA . LYS A 1 108 ? 23.695 16.055 13.467 1.00 92.44 108 LYS A CA 1
ATOM 797 C C . LYS A 1 108 ? 23.268 15.911 14.928 1.00 92.44 108 LYS A C 1
ATOM 799 O O . LYS A 1 108 ? 23.356 16.873 15.678 1.00 92.44 108 LYS A O 1
ATOM 804 N N . LEU A 1 109 ? 22.801 14.721 15.314 1.00 89.44 109 LEU A N 1
ATOM 805 C CA . LEU A 1 109 ? 22.239 14.448 16.640 1.00 89.44 109 LEU A CA 1
ATOM 806 C C . LEU A 1 109 ? 23.317 14.129 17.686 1.00 89.44 109 LEU A C 1
ATOM 808 O O . LEU A 1 109 ? 23.204 14.545 18.832 1.00 89.44 109 LEU A O 1
ATOM 812 N N . LEU A 1 110 ? 24.366 13.399 17.299 1.00 92.00 110 LEU A N 1
ATOM 813 C CA . LEU A 1 110 ? 25.416 12.916 18.205 1.00 92.00 110 LEU A CA 1
ATOM 814 C C . LEU A 1 110 ? 26.768 13.616 17.991 1.00 92.00 110 LEU A C 1
ATOM 816 O O . LEU A 1 110 ? 27.717 13.365 18.736 1.00 92.00 110 LEU A O 1
ATOM 820 N N . GLY A 1 111 ? 26.888 14.479 16.977 1.00 92.00 111 GLY A N 1
ATOM 821 C CA . GLY A 1 111 ? 28.122 15.203 16.679 1.00 92.00 111 GLY A CA 1
ATOM 822 C C . GLY A 1 111 ? 29.305 14.267 16.422 1.00 92.00 111 GLY A C 1
ATOM 823 O O . GLY A 1 111 ? 29.183 13.250 15.738 1.00 92.00 111 GLY A O 1
ATOM 824 N N . SER A 1 112 ? 30.455 14.589 17.018 1.00 93.94 112 SER A N 1
ATOM 825 C CA . SER A 1 112 ? 31.687 13.792 16.913 1.00 93.94 112 SER A CA 1
ATOM 826 C C . SER A 1 112 ? 31.604 12.411 17.575 1.00 93.94 112 SER A C 1
ATOM 828 O O . SER A 1 112 ? 32.492 11.586 17.361 1.00 93.94 112 SER A O 1
ATOM 830 N N . ALA A 1 113 ? 30.561 12.138 18.371 1.00 92.56 113 ALA A N 1
ATOM 831 C CA . ALA A 1 113 ? 30.337 10.816 18.946 1.00 92.56 113 ALA A CA 1
ATOM 832 C C . ALA A 1 113 ? 29.756 9.822 17.925 1.00 92.56 113 ALA A C 1
ATOM 834 O O . ALA A 1 113 ? 29.865 8.613 18.139 1.00 92.56 113 ALA A O 1
ATOM 835 N N . TYR A 1 114 ? 29.171 10.304 16.819 1.00 94.69 114 TYR A N 1
ATOM 836 C CA . TYR A 1 114 ? 28.745 9.440 15.723 1.00 94.69 114 TYR A CA 1
ATOM 837 C C . TYR A 1 114 ? 29.950 8.915 14.940 1.00 94.69 114 TYR A C 1
ATOM 839 O O . TYR A 1 114 ? 30.808 9.686 14.510 1.00 94.69 114 TYR A O 1
ATOM 847 N N . LYS A 1 115 ? 29.988 7.602 14.712 1.00 93.31 115 LYS A N 1
ATOM 848 C CA . LYS A 1 115 ? 31.036 6.933 13.927 1.00 93.31 115 LYS A CA 1
ATOM 849 C C . LYS A 1 115 ? 30.449 6.134 12.770 1.00 93.31 115 LYS A C 1
ATOM 851 O O . LYS A 1 115 ? 30.817 6.341 11.617 1.00 93.31 115 LYS A O 1
ATOM 856 N N . ASP A 1 116 ? 29.541 5.222 13.090 1.00 91.75 116 ASP A N 1
ATOM 857 C CA . ASP A 1 116 ? 28.876 4.325 12.151 1.00 91.75 116 ASP A CA 1
ATOM 858 C C . ASP A 1 116 ? 27.599 3.750 12.792 1.00 91.75 116 ASP A C 1
ATOM 860 O O . ASP A 1 116 ? 27.441 3.825 14.018 1.00 91.75 116 ASP A O 1
ATOM 864 N N . PRO A 1 117 ? 26.690 3.140 12.010 1.00 91.25 117 PRO A N 1
ATOM 865 C CA . PRO A 1 117 ? 25.413 2.685 12.535 1.00 91.25 117 PRO A CA 1
ATOM 866 C C . PRO A 1 117 ? 25.530 1.573 13.575 1.00 91.25 117 PRO A C 1
ATOM 868 O O . PRO A 1 117 ? 24.652 1.461 14.418 1.00 91.25 117 PRO A O 1
ATOM 871 N N . ILE A 1 118 ? 26.586 0.756 13.551 1.00 90.56 118 ILE A N 1
ATOM 872 C CA . ILE A 1 118 ? 26.753 -0.347 14.503 1.00 90.56 118 ILE A CA 1
ATOM 873 C C . ILE A 1 118 ? 27.228 0.220 15.838 1.00 90.56 118 ILE A C 1
ATOM 875 O O . ILE A 1 118 ? 26.575 0.048 16.867 1.00 90.56 118 ILE A O 1
ATOM 879 N N . SER A 1 119 ? 28.355 0.933 15.826 1.00 91.25 119 SER A N 1
ATOM 880 C CA . SER A 1 119 ? 28.978 1.423 17.057 1.00 91.25 119 SER A CA 1
ATOM 881 C C . SER A 1 119 ? 28.184 2.556 17.708 1.00 91.25 119 SER A C 1
ATOM 883 O O . SER A 1 119 ? 28.185 2.692 18.932 1.00 91.25 119 SER A O 1
ATOM 885 N N . SER A 1 120 ? 27.470 3.357 16.911 1.00 94.19 120 SER A N 1
ATOM 886 C CA . SER A 1 120 ? 26.665 4.479 17.401 1.00 94.19 120 SER A CA 1
ATOM 887 C C . SER A 1 120 ? 25.209 4.118 17.690 1.00 94.19 120 SER A C 1
ATOM 889 O O . SER A 1 120 ? 24.491 4.976 18.198 1.00 94.19 120 SER A O 1
ATOM 891 N N . PHE A 1 121 ? 24.758 2.881 17.431 1.00 91.81 121 PHE A N 1
ATOM 892 C CA . PHE A 1 121 ? 23.359 2.483 17.647 1.00 91.81 121 PHE A CA 1
ATOM 893 C C . PHE A 1 121 ? 22.882 2.770 19.067 1.00 91.81 121 PHE A C 1
ATOM 895 O O . PHE A 1 121 ? 21.856 3.415 19.246 1.00 91.81 121 PHE A O 1
ATOM 902 N N . ASN A 1 122 ? 23.653 2.373 20.080 1.00 90.25 122 ASN A N 1
ATOM 903 C CA . ASN A 1 122 ? 23.257 2.576 21.473 1.00 90.25 122 ASN A CA 1
ATOM 904 C C . ASN A 1 122 ? 23.152 4.060 21.845 1.00 90.25 122 ASN A C 1
ATOM 906 O O . ASN A 1 122 ? 22.244 4.437 22.580 1.00 90.25 122 ASN A O 1
ATOM 910 N N . LEU A 1 123 ? 24.046 4.907 21.322 1.00 91.50 123 LEU A N 1
ATOM 911 C CA . LEU A 1 123 ? 23.994 6.354 21.546 1.00 91.50 123 LEU A CA 1
ATOM 912 C C . LEU A 1 123 ? 22.812 6.990 20.818 1.00 91.50 123 LEU A C 1
ATOM 914 O O . LEU A 1 123 ? 22.114 7.809 21.400 1.00 91.50 123 LEU A O 1
ATOM 918 N N . PHE A 1 124 ? 22.564 6.590 19.572 1.00 87.38 124 PHE A N 1
ATOM 919 C CA . PHE A 1 124 ? 21.435 7.071 18.782 1.00 87.38 124 PHE A CA 1
ATOM 920 C C . PHE A 1 124 ? 20.102 6.652 19.407 1.00 87.38 124 PHE A C 1
ATOM 922 O O . PHE A 1 124 ? 19.203 7.472 19.555 1.00 87.38 124 PHE A O 1
ATOM 929 N N . HIS A 1 125 ? 19.998 5.394 19.836 1.00 85.50 125 HIS A N 1
ATOM 930 C CA . HIS A 1 125 ? 18.838 4.871 20.544 1.00 85.50 125 HIS A CA 1
ATOM 931 C C . HIS A 1 125 ? 18.623 5.623 21.860 1.00 85.50 125 HIS A C 1
ATOM 933 O O . HIS A 1 125 ? 17.533 6.137 22.096 1.00 85.50 125 HIS A O 1
ATOM 939 N N . LYS A 1 126 ? 19.672 5.783 22.676 1.00 86.94 126 LYS A N 1
ATOM 940 C CA . LYS A 1 126 ? 19.613 6.577 23.907 1.00 86.94 126 LYS A CA 1
ATOM 941 C C . LYS A 1 126 ? 19.154 8.012 23.629 1.00 86.94 126 LYS A C 1
ATOM 943 O O . LYS A 1 126 ? 18.201 8.458 24.252 1.00 86.94 126 LYS A O 1
ATOM 948 N N . PHE A 1 127 ? 19.749 8.685 22.643 1.00 86.88 127 PHE A N 1
ATOM 949 C CA . PHE A 1 127 ? 19.339 10.024 22.221 1.00 86.88 127 PHE A CA 1
ATOM 950 C C . PHE A 1 127 ? 17.859 10.059 21.831 1.00 86.88 127 PHE A C 1
ATOM 952 O O . PHE A 1 127 ? 17.146 10.939 22.291 1.00 86.88 127 PHE A O 1
ATOM 959 N N . SER A 1 128 ? 17.379 9.099 21.035 1.00 79.12 128 SER A N 1
ATOM 960 C CA . SER A 1 128 ? 15.973 9.046 20.611 1.00 79.12 128 SER A CA 1
ATOM 961 C C . SER A 1 128 ? 14.997 8.831 21.773 1.00 79.12 128 SER A C 1
ATOM 963 O O . SER A 1 128 ? 13.880 9.336 21.741 1.00 79.12 128 SER A O 1
ATOM 965 N N . VAL A 1 129 ? 15.423 8.114 22.817 1.00 78.50 129 VAL A N 1
ATOM 966 C CA . VAL A 1 129 ? 14.629 7.894 24.033 1.00 78.50 129 VAL A CA 1
ATOM 967 C C . VAL A 1 129 ? 14.671 9.113 24.958 1.00 78.50 129 VAL A C 1
ATOM 969 O O . VAL A 1 129 ? 13.676 9.414 25.606 1.00 78.50 129 VAL A O 1
ATOM 972 N N . GLU A 1 130 ? 15.799 9.819 25.027 1.00 81.88 130 GLU A N 1
ATOM 973 C CA . GLU A 1 130 ? 15.983 10.997 25.888 1.00 81.88 130 GLU A CA 1
ATOM 974 C C . GLU A 1 130 ? 15.440 12.291 25.266 1.00 81.88 130 GLU A C 1
ATOM 976 O O . GLU A 1 130 ? 15.049 13.201 25.990 1.00 81.88 130 GLU A O 1
ATOM 981 N N . ASN A 1 131 ? 15.379 12.367 23.936 1.00 79.25 131 ASN A N 1
ATOM 982 C CA . ASN A 1 131 ? 14.865 13.506 23.174 1.00 79.25 131 ASN A CA 1
ATOM 983 C C . ASN A 1 131 ? 13.516 13.147 22.553 1.00 79.25 131 ASN A C 1
ATOM 985 O O . ASN A 1 131 ? 13.305 13.294 21.349 1.00 79.25 131 ASN A O 1
ATOM 989 N N . GLN A 1 132 ? 12.617 12.617 23.383 1.00 71.38 132 GLN A N 1
ATOM 990 C CA . GLN A 1 132 ? 11.237 12.412 22.974 1.00 71.38 132 GLN A CA 1
ATOM 991 C C . GLN A 1 132 ? 10.583 13.757 22.680 1.00 71.38 132 GLN A C 1
ATOM 993 O O . GLN A 1 132 ? 10.833 14.756 23.357 1.00 71.38 132 GLN A O 1
ATOM 998 N N . GLU A 1 133 ? 9.724 13.751 21.669 1.00 77.12 133 GLU A N 1
ATOM 999 C CA . GLU A 1 133 ? 8.845 14.872 21.382 1.00 77.12 133 GLU A CA 1
ATOM 1000 C C . GLU A 1 133 ? 8.080 15.260 22.656 1.00 77.12 133 GLU A C 1
ATOM 1002 O O . GLU A 1 133 ? 7.528 14.406 23.358 1.00 77.12 133 GLU A O 1
ATOM 1007 N N . THR A 1 134 ? 8.094 16.548 22.985 1.00 83.94 134 THR A N 1
ATOM 1008 C CA . THR A 1 134 ? 7.449 17.061 24.193 1.00 83.94 134 THR A CA 1
ATOM 1009 C C . THR A 1 134 ? 5.978 17.344 23.920 1.00 83.94 134 THR A C 1
ATOM 1011 O O . THR A 1 134 ? 5.514 17.325 22.783 1.00 83.94 134 THR A O 1
ATOM 1014 N N . ASP A 1 135 ? 5.218 17.651 24.966 1.00 86.31 135 ASP A N 1
ATOM 1015 C CA . ASP A 1 135 ? 3.814 18.048 24.834 1.00 86.31 135 ASP A CA 1
ATOM 1016 C C . ASP A 1 135 ? 3.608 19.231 23.861 1.00 86.31 135 ASP A C 1
ATOM 1018 O O . ASP A 1 135 ? 2.571 19.291 23.200 1.00 86.31 135 ASP A O 1
ATOM 1022 N N . ASP A 1 136 ? 4.606 20.108 23.712 1.00 90.88 136 ASP A N 1
ATOM 1023 C CA . ASP A 1 136 ? 4.569 21.277 22.823 1.00 90.88 136 ASP A CA 1
ATOM 1024 C C . ASP A 1 136 ? 5.057 20.981 21.391 1.00 90.88 136 ASP A C 1
ATOM 1026 O O . ASP A 1 136 ? 4.882 21.802 20.485 1.00 90.88 136 ASP A O 1
ATOM 1030 N N . SER A 1 137 ? 5.653 19.811 21.151 1.00 89.50 137 SER A N 1
ATOM 1031 C CA . SER A 1 137 ? 6.091 19.403 19.817 1.00 89.50 137 SER A CA 1
ATOM 1032 C C . SER A 1 137 ? 4.914 19.293 18.851 1.00 89.50 137 SER A C 1
ATOM 1034 O O . SER A 1 137 ? 3.840 18.805 19.202 1.00 89.50 137 SER A O 1
ATOM 1036 N N . THR A 1 138 ? 5.113 19.712 17.596 1.00 91.44 138 THR A N 1
ATOM 1037 C CA . THR A 1 138 ? 4.078 19.603 16.554 1.00 91.44 138 THR A CA 1
ATOM 1038 C C . THR A 1 138 ? 3.814 18.135 16.211 1.00 91.44 138 THR A C 1
ATOM 1040 O O . THR A 1 138 ? 4.711 17.442 15.744 1.00 91.44 138 THR A O 1
ATOM 1043 N N . ALA A 1 139 ? 2.569 17.689 16.373 1.00 89.69 139 ALA A N 1
ATOM 1044 C CA . ALA A 1 139 ? 2.115 16.341 16.040 1.00 89.69 139 ALA A CA 1
ATOM 1045 C C . ALA A 1 139 ? 1.467 16.255 14.651 1.00 89.69 139 ALA A C 1
ATOM 1047 O O . ALA A 1 139 ? 1.726 15.316 13.903 1.00 89.69 139 ALA A O 1
ATOM 1048 N N . ILE A 1 140 ? 0.614 17.226 14.302 1.00 92.56 140 ILE A N 1
ATOM 1049 C CA . ILE A 1 140 ? -0.109 17.254 13.023 1.00 92.56 140 ILE A CA 1
ATOM 1050 C C . ILE A 1 140 ? 0.073 18.622 12.370 1.00 92.56 140 ILE A C 1
ATOM 1052 O O . ILE A 1 140 ? -0.067 19.658 13.018 1.00 92.56 140 ILE A O 1
ATOM 1056 N N . VAL A 1 141 ? 0.350 18.614 11.066 1.00 92.88 141 VAL A N 1
ATOM 1057 C CA . VAL A 1 141 ? 0.311 19.788 10.190 1.00 92.88 141 VAL A CA 1
ATOM 1058 C C . VAL A 1 141 ? -0.729 19.508 9.116 1.00 92.88 141 VAL A C 1
ATOM 1060 O O . VAL A 1 141 ? -0.662 18.467 8.465 1.00 92.88 141 VAL A O 1
ATOM 1063 N N . TRP A 1 142 ? -1.696 20.402 8.934 1.00 92.19 142 TRP A N 1
ATOM 1064 C CA . TRP A 1 142 ? -2.741 20.224 7.925 1.00 92.19 142 TRP A CA 1
ATOM 1065 C C . TRP A 1 142 ? -3.171 21.559 7.332 1.00 92.19 142 TRP A C 1
ATOM 1067 O O . TRP A 1 142 ? -2.768 22.627 7.784 1.00 92.19 142 TRP A O 1
ATOM 1077 N N . ARG A 1 143 ? -4.009 21.498 6.306 1.00 88.31 143 ARG A N 1
ATOM 1078 C CA . ARG A 1 143 ? -4.706 22.652 5.754 1.00 88.31 143 ARG A CA 1
ATOM 1079 C C . ARG A 1 143 ? -6.105 22.210 5.378 1.00 88.31 143 ARG A C 1
ATOM 1081 O O . ARG A 1 143 ? -6.266 21.120 4.834 1.00 88.31 143 ARG A O 1
ATOM 1088 N N . ASP A 1 144 ? -7.087 23.040 5.689 1.00 83.25 144 ASP A N 1
ATOM 1089 C CA . ASP A 1 144 ? -8.470 22.731 5.354 1.00 83.25 144 ASP A CA 1
ATOM 1090 C C . ASP A 1 144 ? -8.703 22.912 3.851 1.00 83.25 144 ASP A C 1
ATOM 1092 O O . ASP A 1 144 ? -8.159 23.817 3.208 1.00 83.25 144 ASP A O 1
ATOM 1096 N N . GLU A 1 145 ? -9.497 22.012 3.281 1.00 75.62 145 GLU A N 1
ATOM 1097 C CA . GLU A 1 145 ? -9.793 22.004 1.855 1.00 75.62 145 GLU A CA 1
ATOM 1098 C C . GLU A 1 145 ? -10.469 23.321 1.433 1.00 75.62 145 GLU A C 1
ATOM 1100 O O . GLU A 1 145 ? -11.447 23.761 2.035 1.00 75.62 145 GLU A O 1
ATOM 1105 N N . GLY A 1 146 ? -9.932 23.969 0.395 1.00 76.19 146 GLY A N 1
ATOM 1106 C CA . GLY A 1 146 ? -10.426 25.258 -0.101 1.00 76.19 146 GLY A CA 1
ATOM 1107 C C . GLY A 1 146 ? -9.733 26.484 0.501 1.00 76.19 146 GLY A C 1
ATOM 1108 O O . GLY A 1 146 ? -9.995 27.594 0.046 1.00 76.19 146 GLY A O 1
ATOM 1109 N N . LEU A 1 147 ? -8.816 26.301 1.458 1.00 83.31 147 LEU A N 1
ATOM 1110 C CA . LEU A 1 147 ? -7.994 27.368 2.041 1.00 83.31 147 LEU A CA 1
ATOM 1111 C C . LEU A 1 147 ? -6.537 27.322 1.551 1.00 83.31 147 LEU A C 1
ATOM 1113 O O . LEU A 1 147 ? -5.614 27.612 2.308 1.00 83.31 147 LEU A O 1
ATOM 1117 N N . ASP A 1 148 ? -6.313 26.950 0.289 1.00 78.94 148 ASP A N 1
ATOM 1118 C CA . ASP A 1 148 ? -4.979 26.708 -0.292 1.00 78.94 148 ASP A CA 1
ATOM 1119 C C . ASP A 1 148 ? -4.013 27.901 -0.157 1.00 78.94 148 ASP A C 1
ATOM 1121 O O . ASP A 1 148 ? -2.805 27.697 0.005 1.00 78.94 148 ASP A O 1
ATOM 1125 N N . ASP A 1 149 ? -4.550 29.122 -0.161 1.00 87.19 149 ASP A N 1
ATOM 1126 C CA . ASP A 1 149 ? -3.792 30.374 -0.045 1.00 87.19 149 ASP A CA 1
ATOM 1127 C C . ASP A 1 149 ? -3.508 30.792 1.413 1.00 87.19 149 ASP A C 1
ATOM 1129 O O . ASP A 1 149 ? -2.800 31.769 1.659 1.00 87.19 149 ASP A O 1
ATOM 1133 N N . TYR A 1 150 ? -4.033 30.059 2.400 1.00 85.62 150 TYR A N 1
ATOM 1134 C CA . TYR A 1 150 ? -3.840 30.347 3.822 1.00 85.62 150 TYR A CA 1
ATOM 1135 C C . TYR A 1 150 ? -2.669 29.544 4.420 1.00 85.62 150 TYR A C 1
ATOM 1137 O O . TYR A 1 150 ? -2.290 28.483 3.905 1.00 85.62 150 TYR A O 1
ATOM 1145 N N . PRO A 1 151 ? -2.059 30.009 5.527 1.00 90.56 151 PRO A N 1
ATOM 1146 C CA . PRO A 1 151 ? -1.043 29.241 6.246 1.00 90.56 151 PRO A CA 1
ATOM 1147 C C . PRO A 1 151 ? -1.541 27.847 6.653 1.00 90.56 151 PRO A C 1
ATOM 1149 O O . PRO A 1 151 ? -2.728 27.640 6.887 1.00 90.56 151 PRO A O 1
ATOM 1152 N N . VAL A 1 152 ? -0.625 26.880 6.736 1.00 91.25 152 VAL A N 1
ATOM 1153 C CA . VAL A 1 152 ? -0.950 25.551 7.275 1.00 91.25 152 VAL A CA 1
ATOM 1154 C C . VAL A 1 152 ? -1.244 25.642 8.774 1.00 91.25 152 VAL A C 1
ATOM 1156 O O . VAL A 1 152 ? -0.543 26.332 9.516 1.00 91.25 152 VAL A O 1
ATOM 1159 N N . ASN A 1 153 ? -2.256 24.906 9.212 1.00 94.44 153 ASN A N 1
ATOM 1160 C CA . ASN A 1 153 ? -2.586 24.697 10.611 1.00 94.44 153 ASN A CA 1
ATOM 1161 C C . ASN A 1 153 ? -1.592 23.722 11.259 1.00 94.44 153 ASN A C 1
ATOM 1163 O O . ASN A 1 153 ? -0.976 22.887 10.586 1.00 94.44 153 ASN A O 1
ATOM 1167 N N . ARG A 1 154 ? -1.442 23.816 12.583 1.00 95.31 154 ARG A N 1
ATOM 1168 C CA . ARG A 1 154 ? -0.567 22.954 13.388 1.00 95.31 154 ARG A CA 1
ATOM 1169 C C . ARG A 1 154 ? -1.256 22.581 14.693 1.00 95.31 154 ARG A C 1
ATOM 1171 O O . ARG A 1 154 ? -1.992 23.390 15.244 1.00 95.31 154 ARG A O 1
ATOM 1178 N N . MET A 1 155 ? -0.997 21.370 15.172 1.00 95.81 155 MET A N 1
ATOM 1179 C CA . MET A 1 155 ? -1.479 20.864 16.455 1.00 95.81 155 MET A CA 1
ATOM 1180 C C . MET A 1 155 ? -0.321 20.201 17.186 1.00 95.81 155 MET A C 1
ATOM 1182 O O . MET A 1 155 ? 0.386 19.376 16.603 1.00 95.81 155 MET A O 1
ATOM 1186 N N . SER A 1 156 ? -0.124 20.579 18.442 1.00 96.44 156 SER A N 1
ATOM 1187 C CA . SER A 1 156 ? 0.869 19.992 19.338 1.00 96.44 156 SER A CA 1
ATOM 1188 C C . SER A 1 156 ? 0.479 18.579 19.786 1.00 96.44 156 SER A C 1
ATOM 1190 O O . SER A 1 156 ? -0.681 18.167 19.682 1.00 96.44 156 SER A O 1
ATOM 1192 N N . LEU A 1 157 ? 1.436 17.821 20.323 1.00 91.94 157 LEU A N 1
ATOM 1193 C CA . LEU A 1 157 ? 1.180 16.504 20.910 1.00 91.94 157 LEU A CA 1
ATOM 1194 C C . LEU A 1 157 ? 0.179 16.569 22.062 1.00 91.94 157 LEU A C 1
ATOM 1196 O O . LEU A 1 157 ? -0.674 15.687 22.174 1.00 91.94 157 LEU A O 1
ATOM 1200 N N . LYS A 1 158 ? 0.250 17.611 22.895 1.00 93.44 158 LYS A N 1
ATOM 1201 C CA . LYS A 1 158 ? -0.693 17.824 23.993 1.00 93.44 158 LYS A CA 1
ATOM 1202 C C . LYS A 1 158 ? -2.108 18.039 23.482 1.00 93.44 158 LYS A C 1
ATOM 1204 O O . LYS A 1 158 ? -3.019 17.364 23.950 1.00 93.44 158 LYS A O 1
ATOM 1209 N N . GLU A 1 159 ? -2.292 18.925 22.507 1.00 97.25 159 GLU A N 1
ATOM 1210 C CA . GLU A 1 159 ? -3.608 19.197 21.918 1.00 97.25 159 GLU A CA 1
ATOM 1211 C C . GLU A 1 159 ? -4.188 17.953 21.244 1.00 97.25 159 GLU A C 1
ATOM 1213 O O . GLU A 1 159 ? -5.358 17.629 21.461 1.00 97.25 159 GLU A O 1
ATOM 1218 N N . LEU A 1 160 ? -3.365 17.211 20.493 1.00 96.69 160 LEU A N 1
ATOM 1219 C CA . LEU A 1 160 ? -3.774 15.944 19.894 1.00 96.69 160 LEU A CA 1
ATOM 1220 C C . LEU A 1 160 ? -4.214 14.952 20.973 1.00 96.69 160 LEU A C 1
ATOM 1222 O O . LEU A 1 160 ? -5.311 14.401 20.895 1.00 96.69 160 LEU A O 1
ATOM 1226 N N . ARG A 1 161 ? -3.395 14.754 22.013 1.00 94.00 161 ARG A N 1
ATOM 1227 C CA . ARG A 1 161 ? -3.701 13.841 23.122 1.00 94.00 161 ARG A CA 1
ATOM 1228 C C . ARG A 1 161 ? -4.995 14.234 23.827 1.00 94.00 161 ARG A C 1
ATOM 1230 O O . ARG A 1 161 ? -5.814 13.362 24.101 1.00 94.00 161 ARG A O 1
ATOM 1237 N N . THR A 1 162 ? -5.206 15.523 24.090 1.00 96.94 162 THR A N 1
ATOM 1238 C CA . THR A 1 162 ? -6.434 16.029 24.715 1.00 96.94 162 THR A CA 1
ATOM 1239 C C . THR A 1 162 ? -7.666 15.714 23.867 1.00 96.94 162 THR A C 1
ATOM 1241 O O . THR A 1 162 ? -8.659 15.218 24.403 1.00 96.94 162 THR A O 1
ATOM 1244 N N . GLN A 1 163 ? -7.612 15.934 22.552 1.00 98.00 163 GLN A N 1
ATOM 1245 C CA . GLN A 1 163 ? -8.736 15.624 21.663 1.00 98.00 163 GLN A CA 1
ATOM 1246 C C . GLN A 1 163 ? -8.985 14.115 21.545 1.00 98.00 163 GLN A C 1
ATOM 1248 O O . GLN A 1 163 ? -10.126 13.671 21.658 1.00 98.00 163 GLN A O 1
ATOM 1253 N N . VAL A 1 164 ? -7.922 13.316 21.417 1.00 97.94 164 VAL A N 1
ATOM 1254 C CA . VAL A 1 164 ? -7.998 11.847 21.388 1.00 97.94 164 VAL A CA 1
ATOM 1255 C C . VAL A 1 164 ? -8.632 11.306 22.670 1.00 97.94 164 VAL A C 1
ATOM 1257 O O . VAL A 1 164 ? -9.552 10.495 22.601 1.00 97.94 164 VAL A O 1
ATOM 1260 N N . MET A 1 165 ? -8.200 11.784 23.840 1.00 96.56 165 MET A N 1
ATOM 1261 C CA . MET A 1 165 ? -8.789 11.398 25.128 1.00 96.56 165 MET A CA 1
ATOM 1262 C C . MET A 1 165 ? -10.259 11.803 25.231 1.00 96.56 165 MET A C 1
ATOM 1264 O O . MET A 1 165 ? -11.067 11.036 25.743 1.00 96.56 165 MET A O 1
ATOM 1268 N N . THR A 1 166 ? -10.621 12.982 24.723 1.00 98.06 166 THR A N 1
ATOM 1269 C CA . THR A 1 166 ? -12.010 13.458 24.732 1.00 98.06 166 THR A CA 1
ATOM 1270 C C . THR A 1 166 ? -12.916 12.521 23.934 1.00 98.06 166 THR A C 1
ATOM 1272 O O . THR A 1 166 ? -13.944 12.079 24.447 1.00 98.06 166 THR A O 1
ATOM 1275 N N . VAL A 1 167 ? -12.517 12.158 22.710 1.00 98.00 167 VAL A N 1
ATOM 1276 C CA . VAL A 1 167 ? -13.281 11.222 21.870 1.00 98.00 167 VAL A CA 1
ATOM 1277 C C . VAL A 1 167 ? -13.295 9.819 22.483 1.00 98.00 167 VAL A C 1
ATOM 1279 O O . VAL A 1 167 ? -14.351 9.196 22.533 1.00 98.00 167 VAL A O 1
ATOM 1282 N N . ALA A 1 168 ? -12.166 9.333 23.006 1.00 97.38 168 ALA A N 1
ATOM 1283 C CA . ALA A 1 168 ? -12.082 8.008 23.622 1.00 97.38 168 ALA A CA 1
ATOM 1284 C C . ALA A 1 168 ? -13.015 7.887 24.836 1.00 97.38 168 ALA A C 1
ATOM 1286 O O . ALA A 1 168 ? -13.753 6.911 24.947 1.00 97.38 168 ALA A O 1
ATOM 1287 N N . ASN A 1 169 ? -13.044 8.910 25.695 1.00 96.69 169 ASN A N 1
ATOM 1288 C CA . ASN A 1 169 ? -13.942 8.961 26.846 1.00 96.69 169 ASN A CA 1
ATOM 1289 C C . ASN A 1 169 ? -15.413 8.994 26.415 1.00 96.69 169 ASN A C 1
ATOM 1291 O O . ASN A 1 169 ? -16.235 8.326 27.030 1.00 96.69 169 ASN A O 1
ATOM 1295 N N . ALA A 1 170 ? -15.757 9.730 25.352 1.00 97.12 170 ALA A N 1
ATOM 1296 C CA . ALA A 1 170 ? -17.119 9.732 24.822 1.00 97.12 170 ALA A CA 1
ATOM 1297 C C . ALA A 1 170 ? -17.530 8.337 24.317 1.00 97.12 170 ALA A C 1
ATOM 1299 O O . ALA A 1 170 ? -18.614 7.860 24.651 1.00 97.12 170 ALA A O 1
ATOM 1300 N N . LEU A 1 171 ? -16.651 7.651 23.581 1.00 97.19 171 LEU A N 1
ATOM 1301 C CA . LEU A 1 171 ? -16.895 6.284 23.113 1.00 97.19 171 LEU A CA 1
ATOM 1302 C C . LEU A 1 171 ? -17.081 5.290 24.266 1.00 97.19 171 LEU A C 1
ATOM 1304 O O . LEU A 1 171 ? -17.977 4.453 24.191 1.00 97.19 171 LEU A O 1
ATOM 1308 N N . ASP A 1 172 ? -16.306 5.416 25.346 1.00 95.31 172 ASP A N 1
ATOM 1309 C CA . ASP A 1 172 ? -16.414 4.564 26.545 1.00 95.31 172 ASP A CA 1
ATOM 1310 C C . ASP A 1 172 ? -17.775 4.706 27.257 1.00 95.31 172 ASP A C 1
ATOM 1312 O O . ASP A 1 172 ? -18.232 3.780 27.921 1.00 95.31 172 ASP A O 1
ATOM 1316 N N . THR A 1 173 ? -18.484 5.829 27.064 1.00 97.06 173 THR A N 1
ATOM 1317 C CA . THR A 1 173 ? -19.866 5.988 27.566 1.00 97.06 173 THR A CA 1
ATOM 1318 C C . THR A 1 173 ? -20.931 5.326 26.689 1.00 97.06 173 THR A C 1
ATOM 1320 O O . THR A 1 173 ? -22.067 5.159 27.133 1.00 97.06 173 THR A O 1
ATOM 1323 N N . MET A 1 174 ? -20.592 4.971 25.447 1.00 96.00 174 MET A N 1
ATOM 1324 C CA . MET A 1 174 ? -21.547 4.518 24.429 1.00 96.00 174 MET A CA 1
ATOM 1325 C C . MET A 1 174 ? -21.356 3.053 24.021 1.00 96.00 174 MET A C 1
ATOM 1327 O O . MET A 1 174 ? -22.316 2.420 23.583 1.00 96.00 174 MET A O 1
ATOM 1331 N N . PHE A 1 175 ? -20.140 2.517 24.146 1.00 97.56 175 PHE A N 1
ATOM 1332 C CA . PHE A 1 175 ? -19.745 1.224 23.583 1.00 97.56 175 PHE A CA 1
ATOM 1333 C C . PHE A 1 175 ? -18.924 0.390 24.571 1.00 97.56 175 PHE A C 1
ATOM 1335 O O . PHE A 1 175 ? -18.466 0.878 25.601 1.00 97.56 175 PHE A O 1
ATOM 1342 N N . GLN A 1 176 ? -18.722 -0.889 24.252 1.00 95.44 176 GLN A N 1
ATOM 1343 C CA . GLN A 1 176 ? -17.939 -1.822 25.060 1.00 95.44 176 GLN A CA 1
ATOM 1344 C C . GLN A 1 176 ? -16.565 -2.087 24.440 1.00 95.44 176 GLN A C 1
ATOM 1346 O O . GLN A 1 176 ? -16.409 -2.147 23.222 1.00 95.44 176 GLN A O 1
ATOM 1351 N N . LYS A 1 177 ? -15.542 -2.295 25.277 1.00 95.75 177 LYS A N 1
ATOM 1352 C CA . LYS A 1 177 ? -14.193 -2.649 24.803 1.00 95.75 177 LYS A CA 1
ATOM 1353 C C . LYS A 1 177 ? -14.240 -3.871 23.884 1.00 95.75 177 LYS A C 1
ATOM 1355 O O . LYS A 1 177 ? -14.883 -4.871 24.197 1.00 95.75 177 LYS A O 1
ATOM 1360 N N . GLY A 1 178 ? -13.525 -3.794 22.767 1.00 92.25 178 GLY A N 1
ATOM 1361 C CA . GLY A 1 178 ? -13.560 -4.787 21.693 1.00 92.25 178 GLY A CA 1
ATOM 1362 C C . GLY A 1 178 ? -14.660 -4.567 20.648 1.00 92.25 178 GLY A C 1
ATOM 1363 O O . GLY A 1 178 ? -14.622 -5.231 19.605 1.00 92.25 178 GLY A O 1
ATOM 1364 N N . ASP A 1 179 ? -15.592 -3.631 20.865 1.00 98.00 179 ASP A N 1
ATOM 1365 C CA . ASP A 1 179 ? -16.533 -3.214 19.827 1.00 98.00 179 ASP A CA 1
ATOM 1366 C C . ASP A 1 179 ? -15.790 -2.637 18.623 1.00 98.00 179 ASP A C 1
ATOM 1368 O O . ASP A 1 179 ? -14.724 -2.026 18.729 1.00 98.00 179 ASP A O 1
ATOM 1372 N N . ARG A 1 180 ? -16.363 -2.869 17.443 1.00 98.31 180 ARG A N 1
ATOM 1373 C CA . ARG A 1 180 ? -15.799 -2.448 16.162 1.00 98.31 180 ARG A CA 1
ATOM 1374 C C . ARG A 1 180 ? -16.468 -1.164 15.721 1.00 98.31 180 ARG A C 1
ATOM 1376 O O . ARG A 1 180 ? -17.687 -1.134 15.555 1.00 98.31 180 ARG A O 1
ATOM 1383 N N . ILE A 1 181 ? -15.673 -0.130 15.502 1.00 98.44 181 ILE A N 1
ATOM 1384 C CA . ILE A 1 181 ? -16.157 1.196 15.136 1.00 98.44 181 ILE A CA 1
ATOM 1385 C C . ILE A 1 181 ? -15.544 1.556 13.790 1.00 98.44 181 ILE A C 1
ATOM 1387 O O . ILE A 1 181 ? -14.322 1.553 13.624 1.00 98.44 181 ILE A O 1
ATOM 1391 N N . ALA A 1 182 ? -16.409 1.815 12.815 1.00 97.69 182 ALA A N 1
ATOM 1392 C CA . ALA A 1 182 ? -15.993 2.185 11.480 1.00 97.69 182 ALA A CA 1
ATOM 1393 C C . ALA A 1 182 ? -15.660 3.671 11.373 1.00 97.69 182 ALA A C 1
ATOM 1395 O O . ALA A 1 182 ? -16.245 4.507 12.060 1.00 97.69 182 ALA A O 1
ATOM 1396 N N . ILE A 1 183 ? -14.732 3.987 10.480 1.00 97.44 183 ILE A N 1
ATOM 1397 C CA . ILE A 1 183 ? -14.432 5.352 10.058 1.00 97.44 183 ILE A CA 1
ATOM 1398 C C . ILE A 1 183 ? -14.612 5.398 8.548 1.00 97.44 183 ILE A C 1
ATOM 1400 O O . ILE A 1 183 ? -13.947 4.653 7.831 1.00 97.44 183 ILE A O 1
ATOM 1404 N N . ASP A 1 184 ? -15.509 6.267 8.104 1.00 92.75 184 ASP A N 1
ATOM 1405 C CA . ASP A 1 184 ? -15.808 6.572 6.708 1.00 92.75 184 ASP A CA 1
ATOM 1406 C C . ASP A 1 184 ? -15.754 8.094 6.542 1.00 92.75 184 ASP A C 1
ATOM 1408 O O . ASP A 1 184 ? -16.769 8.795 6.548 1.00 92.75 184 ASP A O 1
ATOM 1412 N N . MET A 1 185 ? -14.529 8.619 6.562 1.00 90.12 185 MET A N 1
ATOM 1413 C CA . MET A 1 185 ? -14.238 10.050 6.581 1.00 90.12 185 MET A CA 1
ATOM 1414 C C . MET A 1 185 ? -13.046 10.361 5.667 1.00 90.12 185 MET A C 1
ATOM 1416 O O . MET A 1 185 ? -12.107 9.561 5.615 1.00 90.12 185 MET A O 1
ATOM 1420 N N . PRO A 1 186 ? -13.025 11.540 5.020 1.00 82.06 186 PRO A N 1
ATOM 1421 C CA . PRO A 1 186 ? -11.838 12.066 4.357 1.00 82.06 186 PRO A CA 1
ATOM 1422 C C . PRO A 1 186 ? -10.641 12.200 5.303 1.00 82.06 186 PRO A C 1
ATOM 1424 O O . PRO A 1 186 ? -10.788 12.259 6.527 1.00 82.06 186 PRO A O 1
ATOM 1427 N N . MET A 1 187 ? -9.444 12.324 4.723 1.00 83.81 187 MET A N 1
ATOM 1428 C CA . MET A 1 187 ? -8.183 12.510 5.453 1.00 83.81 187 MET A CA 1
ATOM 1429 C C . MET A 1 187 ? -8.088 13.892 6.120 1.00 83.81 187 MET A C 1
ATOM 1431 O O . MET A 1 187 ? -7.370 14.782 5.668 1.00 83.81 187 MET A O 1
ATOM 1435 N N . THR A 1 188 ? -8.805 14.060 7.227 1.00 88.62 188 THR A N 1
ATOM 1436 C CA . THR A 1 188 ? -8.801 15.257 8.074 1.00 88.62 188 THR A CA 1
ATOM 1437 C C . THR A 1 188 ? -8.045 15.011 9.380 1.00 88.62 188 THR A C 1
ATOM 1439 O O . THR A 1 188 ? -7.813 13.868 9.785 1.00 88.62 188 THR A O 1
ATOM 1442 N N . CYS A 1 189 ? -7.691 16.083 10.097 1.00 92.12 189 CYS A N 1
ATOM 1443 C CA . CYS A 1 189 ? -7.137 15.961 11.449 1.00 92.12 189 CYS A CA 1
ATOM 1444 C C . CYS A 1 189 ? -8.104 15.226 12.401 1.00 92.12 189 CYS A C 1
ATOM 1446 O O . CYS A 1 189 ? -7.665 14.419 13.220 1.00 92.12 189 CYS A O 1
ATOM 1448 N N . ASN A 1 190 ? -9.417 15.415 12.226 1.00 93.62 190 ASN A N 1
ATOM 1449 C CA . ASN A 1 190 ? -10.451 14.720 12.992 1.00 93.62 190 ASN A CA 1
ATOM 1450 C C . ASN A 1 190 ? -10.441 13.208 12.745 1.00 93.62 190 ASN A C 1
ATOM 1452 O O . ASN A 1 190 ? -10.561 12.446 13.701 1.00 93.62 190 ASN A O 1
ATOM 1456 N N . ALA A 1 191 ? -10.238 12.759 11.502 1.00 94.06 191 ALA A N 1
ATOM 1457 C CA . ALA A 1 191 ? -10.131 11.332 11.198 1.00 94.06 191 ALA A CA 1
ATOM 1458 C C . ALA A 1 191 ? -8.952 10.678 11.948 1.00 94.06 191 ALA A C 1
ATOM 1460 O O . ALA A 1 191 ? -9.105 9.590 12.503 1.00 94.06 191 ALA A O 1
ATOM 1461 N N . VAL A 1 192 ? -7.807 11.370 12.050 1.00 95.38 192 VAL A N 1
ATOM 1462 C CA . VAL A 1 192 ? -6.642 10.908 12.833 1.00 95.38 192 VAL A CA 1
ATOM 1463 C C . VAL A 1 192 ? -6.969 10.840 14.327 1.00 95.38 192 VAL A C 1
ATOM 1465 O O . VAL A 1 192 ? -6.684 9.831 14.972 1.00 95.38 192 VAL A O 1
ATOM 1468 N N . ILE A 1 193 ? -7.599 11.885 14.875 1.00 97.94 193 ILE A N 1
ATOM 1469 C CA . ILE A 1 193 ? -8.025 11.933 16.282 1.00 97.94 193 ILE A CA 1
ATOM 1470 C C . ILE A 1 193 ? -8.956 10.759 16.604 1.00 97.94 193 ILE A C 1
ATOM 1472 O O . ILE A 1 193 ? -8.727 10.042 17.576 1.00 97.94 193 ILE A O 1
ATOM 1476 N N . ILE A 1 194 ? -9.979 10.534 15.776 1.00 98.19 194 ILE A N 1
ATOM 1477 C CA . ILE A 1 194 ? -10.969 9.466 15.958 1.00 98.19 194 ILE A CA 1
ATOM 1478 C C . ILE A 1 194 ? -10.306 8.091 15.873 1.00 98.19 194 ILE A C 1
ATOM 1480 O O . ILE A 1 194 ? -10.545 7.242 16.731 1.00 98.19 194 ILE A O 1
ATOM 1484 N N . TYR A 1 195 ? -9.434 7.877 14.884 1.00 98.00 195 TYR A N 1
ATOM 1485 C CA . TYR A 1 195 ? -8.696 6.624 14.725 1.00 98.00 195 TYR A CA 1
ATOM 1486 C C . TYR A 1 195 ? -7.903 6.274 15.988 1.00 98.00 195 TYR A C 1
ATOM 1488 O O . TYR A 1 195 ? -8.026 5.171 16.526 1.00 98.00 195 TYR A O 1
ATOM 1496 N N . LEU A 1 196 ? -7.128 7.232 16.503 1.00 97.06 196 LEU A N 1
ATOM 1497 C CA . LEU A 1 196 ? -6.347 7.051 17.726 1.00 97.06 196 LEU A CA 1
ATOM 1498 C C . LEU A 1 196 ? -7.240 6.882 18.961 1.00 97.06 196 LEU A C 1
ATOM 1500 O O . LEU A 1 196 ? -6.900 6.106 19.851 1.00 97.06 196 LEU A O 1
ATOM 1504 N N . ALA A 1 197 ? -8.385 7.564 19.015 1.00 98.19 197 ALA A N 1
ATOM 1505 C CA . ALA A 1 197 ? -9.320 7.493 20.133 1.00 98.19 197 ALA A CA 1
ATOM 1506 C C . ALA A 1 197 ? -10.000 6.125 20.255 1.00 98.19 197 ALA A C 1
ATOM 1508 O O . ALA A 1 197 ? -10.118 5.602 21.361 1.00 98.19 197 ALA A O 1
ATOM 1509 N N . ILE A 1 198 ? -10.392 5.517 19.131 1.00 98.12 198 ILE A N 1
ATOM 1510 C CA . ILE A 1 198 ? -10.943 4.154 19.096 1.00 98.12 198 ILE A CA 1
ATOM 1511 C C . ILE A 1 198 ? -9.906 3.165 19.651 1.00 98.12 198 ILE A C 1
ATOM 1513 O O . ILE A 1 198 ? -10.234 2.345 20.508 1.00 98.12 198 ILE A O 1
ATOM 1517 N N . ILE A 1 199 ? -8.639 3.283 19.237 1.00 96.44 199 ILE A N 1
ATOM 1518 C CA . ILE A 1 199 ? -7.553 2.433 19.757 1.00 96.44 199 ILE A CA 1
ATOM 1519 C C . ILE A 1 199 ? -7.341 2.672 21.254 1.00 96.44 199 ILE A C 1
ATOM 1521 O O . ILE A 1 199 ? -7.295 1.714 22.026 1.00 96.44 199 ILE A O 1
ATOM 1525 N N . LEU A 1 200 ? -7.232 3.936 21.675 1.00 94.31 200 LEU A N 1
ATOM 1526 C CA . LEU A 1 200 ? -7.005 4.302 23.074 1.00 94.31 200 LEU A CA 1
ATOM 1527 C C . LEU A 1 200 ? -8.130 3.794 23.988 1.00 94.31 200 LEU A C 1
ATOM 1529 O O . LEU A 1 200 ? -7.853 3.313 25.085 1.00 94.31 200 LEU A O 1
ATOM 1533 N N . GLY A 1 201 ? -9.382 3.859 23.527 1.00 94.81 201 GLY A N 1
ATOM 1534 C CA . GLY A 1 201 ? -10.553 3.354 24.247 1.00 94.81 201 GLY A CA 1
ATOM 1535 C C . GLY A 1 201 ? -10.635 1.824 24.337 1.00 94.81 201 GLY A C 1
ATOM 1536 O O . GLY A 1 201 ? -11.473 1.296 25.062 1.00 94.81 201 GLY A O 1
ATOM 1537 N N . GLY A 1 202 ? -9.754 1.085 23.652 1.00 93.94 202 GLY A N 1
ATOM 1538 C CA . GLY A 1 202 ? -9.772 -0.380 23.626 1.00 93.94 202 GLY A CA 1
ATOM 1539 C C . GLY A 1 202 ? -10.805 -0.967 22.661 1.00 93.94 202 GLY A C 1
ATOM 1540 O O . GLY A 1 202 ? -11.254 -2.098 22.854 1.00 93.94 202 GLY A O 1
ATOM 1541 N N . PHE A 1 203 ? -11.192 -0.208 21.638 1.00 98.00 203 PHE A N 1
ATOM 1542 C CA . PHE A 1 203 ? -12.081 -0.626 20.556 1.00 98.00 203 PHE A CA 1
ATOM 1543 C C . PHE A 1 203 ? -11.271 -1.066 19.323 1.00 98.00 203 PHE A C 1
ATOM 1545 O O . PHE A 1 203 ? -10.049 -0.920 19.262 1.00 98.00 203 PHE A O 1
ATOM 1552 N N . VAL A 1 204 ? -11.951 -1.610 18.314 1.00 96.50 204 VAL A N 1
ATOM 1553 C CA . VAL A 1 204 ? -11.342 -2.054 17.053 1.00 96.50 204 VAL A CA 1
ATOM 1554 C C . VAL A 1 204 ? -11.715 -1.088 15.933 1.00 96.50 204 VAL A C 1
ATOM 1556 O O . VAL A 1 204 ? -12.894 -0.916 15.625 1.00 96.50 204 VAL A O 1
ATOM 1559 N N . VAL A 1 205 ? -10.715 -0.487 15.288 1.00 96.38 205 VAL A N 1
ATOM 1560 C CA . VAL A 1 205 ? -10.948 0.407 14.146 1.00 96.38 205 VAL A CA 1
ATOM 1561 C C . VAL A 1 205 ? -11.280 -0.394 12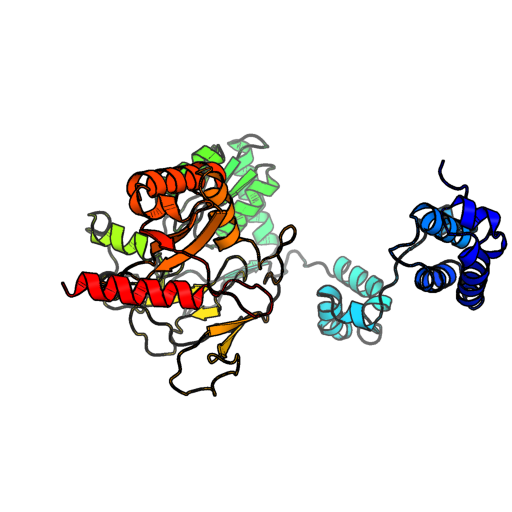.888 1.00 96.38 205 VAL A C 1
ATOM 1563 O O . VAL A 1 205 ? -10.580 -1.347 12.546 1.00 96.38 205 VAL A O 1
ATOM 1566 N N . VAL A 1 206 ? -12.319 0.028 12.166 1.00 95.31 206 VAL A N 1
ATOM 1567 C CA . VAL A 1 206 ? -12.664 -0.471 10.829 1.00 95.31 206 VAL A CA 1
ATOM 1568 C C . VAL A 1 206 ? -12.553 0.678 9.826 1.00 95.31 206 VAL A C 1
ATOM 1570 O O . VAL A 1 206 ? -13.476 1.473 9.673 1.00 95.31 206 VAL A O 1
ATOM 1573 N N . SER A 1 207 ? -11.426 0.783 9.126 1.00 89.31 207 SER A N 1
ATOM 1574 C CA . SER A 1 207 ? -11.240 1.832 8.116 1.00 89.31 207 SER A CA 1
ATOM 1575 C C . SER A 1 207 ? -11.993 1.504 6.825 1.00 89.31 207 SER A C 1
ATOM 1577 O O . SER A 1 207 ? -11.776 0.451 6.219 1.00 89.31 207 SER A O 1
ATOM 1579 N N . ILE A 1 208 ? -12.857 2.417 6.390 1.00 82.62 208 ILE A N 1
ATOM 1580 C CA . ILE A 1 208 ? -13.584 2.365 5.122 1.00 82.62 208 ILE A CA 1
ATOM 1581 C C . ILE A 1 208 ? -13.152 3.583 4.302 1.00 82.62 208 ILE A C 1
ATOM 1583 O O . ILE A 1 208 ? -13.012 4.677 4.838 1.00 82.62 208 ILE A O 1
ATOM 1587 N N . ALA A 1 209 ? -12.869 3.382 3.013 1.00 76.44 209 ALA A N 1
ATOM 1588 C CA . ALA A 1 209 ? -12.521 4.494 2.139 1.00 76.44 209 ALA A CA 1
ATOM 1589 C C . ALA A 1 209 ? -13.769 5.347 1.871 1.00 76.44 209 ALA A C 1
ATOM 1591 O O . ALA A 1 209 ? -14.768 4.818 1.385 1.00 76.44 209 ALA A O 1
ATOM 1592 N N . ASP A 1 210 ? -13.650 6.651 2.105 1.00 72.56 210 ASP A N 1
ATOM 1593 C CA . ASP A 1 210 ? -14.682 7.681 1.896 1.00 72.56 210 ASP A CA 1
ATOM 1594 C C . ASP A 1 210 ? -15.151 7.807 0.436 1.00 72.56 210 ASP A C 1
ATOM 1596 O O . ASP A 1 210 ? -16.220 8.336 0.142 1.00 72.56 210 ASP A O 1
ATOM 1600 N N . SER A 1 211 ? -14.362 7.277 -0.499 1.00 64.62 211 SER A N 1
ATOM 1601 C CA . SER A 1 211 ? -14.691 7.184 -1.925 1.00 64.62 211 SER A CA 1
ATOM 1602 C C . SER A 1 211 ? -15.585 5.993 -2.296 1.00 64.62 211 SER A C 1
ATOM 1604 O O . SER A 1 211 ? -15.987 5.861 -3.456 1.00 64.62 211 SER A O 1
ATOM 1606 N N . PHE A 1 212 ? -15.894 5.088 -1.361 1.00 59.38 212 PHE A N 1
ATOM 1607 C CA . PHE A 1 212 ? -16.695 3.906 -1.667 1.00 59.38 212 PHE A CA 1
ATOM 1608 C C . PHE A 1 212 ? -18.181 4.217 -1.837 1.00 59.38 212 PHE A C 1
ATOM 1610 O O . PHE A 1 212 ? -18.789 5.008 -1.125 1.00 59.38 212 PHE A O 1
ATOM 1617 N N . ALA A 1 213 ? -18.804 3.519 -2.790 1.00 58.69 213 ALA A N 1
ATOM 1618 C CA . ALA A 1 213 ? -20.245 3.593 -2.976 1.00 58.69 213 ALA A CA 1
ATOM 1619 C C . ALA A 1 213 ? -20.986 3.073 -1.723 1.00 58.69 213 ALA A C 1
ATOM 1621 O O . ALA A 1 213 ? -20.492 2.157 -1.056 1.00 58.69 213 ALA A O 1
ATOM 1622 N N . PRO A 1 214 ? -22.224 3.531 -1.450 1.00 70.94 214 PRO A N 1
ATOM 1623 C CA . PRO A 1 214 ? -22.985 3.114 -0.266 1.00 70.94 214 PRO A CA 1
ATOM 1624 C C . PRO A 1 214 ? -23.107 1.593 -0.084 1.00 70.94 214 PRO A C 1
ATOM 1626 O O . PRO A 1 214 ? -23.103 1.085 1.037 1.00 70.94 214 PRO A O 1
ATOM 1629 N N . GLN A 1 215 ? -23.185 0.840 -1.186 1.00 56.56 215 GLN A N 1
ATOM 1630 C CA . GLN A 1 215 ? -23.252 -0.622 -1.143 1.00 56.56 215 GLN A CA 1
ATOM 1631 C C . GLN A 1 215 ? -21.925 -1.262 -0.698 1.00 56.56 215 GLN A C 1
ATOM 1633 O O . GLN A 1 215 ? -21.933 -2.264 0.019 1.00 56.56 215 GLN A O 1
ATOM 1638 N N . GLU A 1 216 ? -20.792 -0.668 -1.068 1.00 67.69 216 GLU A N 1
ATOM 1639 C CA . GLU A 1 216 ? -19.458 -1.116 -0.669 1.00 67.69 216 GLU A CA 1
ATOM 1640 C C . GLU A 1 216 ? -19.176 -0.798 0.805 1.00 67.69 216 GLU A C 1
ATOM 1642 O O . GLU A 1 216 ? -18.636 -1.649 1.524 1.00 67.69 216 GLU A O 1
ATOM 1647 N N . ILE A 1 217 ? -19.617 0.373 1.280 1.00 75.50 217 ILE A N 1
ATOM 1648 C CA . ILE A 1 217 ? -19.595 0.747 2.703 1.00 75.50 217 ILE A CA 1
ATOM 1649 C C . ILE A 1 217 ? -20.436 -0.251 3.509 1.00 75.50 217 ILE A C 1
ATOM 1651 O O . ILE A 1 217 ? -19.943 -0.859 4.461 1.00 75.50 217 ILE A O 1
ATOM 1655 N N . ARG A 1 218 ? -21.676 -0.523 3.073 1.00 76.38 218 ARG A N 1
ATOM 1656 C CA . ARG A 1 218 ? -22.561 -1.521 3.702 1.00 76.38 218 ARG A CA 1
ATOM 1657 C C . ARG A 1 218 ? -21.905 -2.898 3.793 1.00 76.38 218 ARG A C 1
ATOM 1659 O O . ARG A 1 218 ? -22.000 -3.547 4.832 1.00 76.38 218 ARG A O 1
ATOM 1666 N N . SER A 1 219 ? -21.252 -3.347 2.722 1.00 72.44 219 SER A N 1
ATOM 1667 C CA . SER A 1 219 ? -20.563 -4.641 2.697 1.00 72.44 219 SER A CA 1
ATOM 1668 C C . SER A 1 219 ? -19.482 -4.718 3.784 1.00 72.44 219 SER A C 1
ATOM 1670 O O . SER A 1 219 ? -19.429 -5.681 4.549 1.00 72.44 219 SER A O 1
ATOM 1672 N N . ARG A 1 220 ? -18.678 -3.657 3.941 1.00 81.31 220 ARG A N 1
ATOM 1673 C CA . ARG A 1 220 ? -17.614 -3.577 4.960 1.00 81.31 220 ARG A CA 1
ATOM 1674 C C . ARG A 1 220 ? -18.155 -3.490 6.378 1.00 81.31 220 ARG A C 1
ATOM 1676 O O . ARG A 1 220 ? -17.630 -4.177 7.255 1.00 81.31 220 ARG A O 1
ATOM 1683 N N . MET A 1 221 ? -19.234 -2.741 6.596 1.00 92.06 221 MET A N 1
ATOM 1684 C CA . MET A 1 221 ? -19.956 -2.741 7.872 1.00 92.06 221 MET A CA 1
ATOM 1685 C C . MET A 1 221 ? -20.419 -4.158 8.243 1.00 92.06 221 MET A C 1
ATOM 1687 O O . MET A 1 221 ? -20.201 -4.605 9.367 1.00 92.06 221 MET A O 1
ATOM 1691 N N . GLY A 1 222 ? -20.975 -4.906 7.284 1.00 87.00 222 GLY A N 1
ATOM 1692 C CA . GLY A 1 222 ? -21.430 -6.283 7.497 1.00 87.00 222 GLY A CA 1
ATOM 1693 C C . GLY A 1 222 ? -20.299 -7.277 7.780 1.00 87.00 222 GLY A C 1
ATOM 1694 O O . GLY A 1 222 ? -20.390 -8.052 8.731 1.00 87.00 222 GLY A O 1
ATOM 1695 N N . ILE A 1 223 ? -19.220 -7.244 6.988 1.00 88.25 223 ILE A N 1
ATOM 1696 C CA . ILE A 1 223 ? -18.061 -8.142 7.148 1.00 88.25 223 ILE A CA 1
ATOM 1697 C C . ILE A 1 223 ? -17.367 -7.890 8.486 1.00 88.25 223 ILE A C 1
ATOM 1699 O O . ILE A 1 223 ? -17.075 -8.827 9.231 1.00 88.25 223 ILE A O 1
ATOM 1703 N N . SER A 1 224 ? -17.118 -6.618 8.797 1.00 90.25 224 SER A N 1
ATOM 1704 C CA . SER A 1 224 ? -16.473 -6.237 10.047 1.00 90.25 224 SER A CA 1
ATOM 1705 C C . SER A 1 224 ? -17.381 -6.456 11.249 1.00 90.25 224 SER A C 1
ATOM 1707 O O . SER A 1 224 ? -16.864 -6.736 12.322 1.00 90.25 224 SER A O 1
ATOM 1709 N N . LYS A 1 225 ? -18.710 -6.409 11.085 1.00 96.19 225 LYS A N 1
ATOM 1710 C CA . LYS A 1 225 ? -19.697 -6.311 12.173 1.00 96.19 225 LYS A CA 1
ATOM 1711 C C . LYS A 1 225 ? -19.470 -5.062 13.034 1.00 96.19 225 LYS A C 1
ATOM 1713 O O . LYS A 1 225 ? -19.532 -5.138 14.259 1.00 96.19 225 LYS A O 1
ATOM 1718 N N . ALA A 1 226 ? -19.137 -3.942 12.394 1.00 96.94 226 ALA A N 1
ATOM 1719 C CA . ALA A 1 226 ? -19.032 -2.658 13.074 1.00 96.94 226 ALA A CA 1
ATOM 1720 C C . ALA A 1 226 ? -20.396 -2.237 13.642 1.00 96.94 226 ALA A C 1
ATOM 1722 O O . ALA A 1 226 ? -21.417 -2.347 12.961 1.00 96.94 226 ALA A O 1
ATOM 1723 N N . VAL A 1 227 ? -20.402 -1.773 14.891 1.00 97.38 227 VAL A N 1
ATOM 1724 C CA . VAL A 1 227 ? -21.618 -1.379 15.629 1.00 97.38 227 VAL A CA 1
ATOM 1725 C C . VAL A 1 227 ? -21.905 0.119 15.528 1.00 97.38 227 VAL A C 1
ATOM 1727 O O . VAL A 1 227 ? -23.022 0.554 15.789 1.00 97.38 227 VAL A O 1
ATOM 1730 N N . ALA A 1 228 ? -20.907 0.900 15.114 1.00 97.12 228 ALA A N 1
ATOM 1731 C CA . ALA A 1 228 ? -20.995 2.336 14.900 1.00 97.12 228 ALA A CA 1
ATOM 1732 C C . ALA A 1 228 ? -20.092 2.761 13.738 1.00 97.12 228 ALA A C 1
ATOM 1734 O O . ALA A 1 228 ? -19.191 2.019 13.337 1.00 97.12 228 ALA A O 1
ATOM 1735 N N . ILE A 1 229 ? -20.341 3.956 13.207 1.00 96.25 229 ILE A N 1
ATOM 1736 C CA . ILE A 1 229 ? -19.572 4.564 12.122 1.00 96.25 229 ILE A CA 1
ATOM 1737 C C . ILE A 1 229 ? -19.415 6.063 12.389 1.00 96.25 229 ILE A C 1
ATOM 1739 O O . ILE A 1 229 ? -20.394 6.744 12.692 1.00 96.25 229 ILE A O 1
ATOM 1743 N N . PHE A 1 230 ? -18.189 6.568 12.276 1.00 96.19 230 PHE A N 1
ATOM 1744 C CA . PHE A 1 230 ? -17.926 7.994 12.137 1.00 96.19 230 PHE A CA 1
ATOM 1745 C C . PHE A 1 230 ? -17.948 8.367 10.662 1.00 96.19 230 PHE A C 1
ATOM 1747 O O . PHE A 1 230 ? -17.320 7.703 9.838 1.00 96.19 230 PHE A O 1
ATOM 1754 N N . THR A 1 231 ? -18.662 9.441 10.353 1.00 92.38 231 THR A N 1
ATOM 1755 C CA . THR A 1 231 ? -18.760 10.029 9.019 1.00 92.38 231 THR A CA 1
ATOM 1756 C C . THR A 1 231 ? -18.853 11.551 9.159 1.00 92.38 231 THR A C 1
ATOM 1758 O O . THR A 1 231 ? -19.015 12.060 10.272 1.00 92.38 231 THR A O 1
ATOM 1761 N N . GLN A 1 232 ? -18.716 12.291 8.062 1.00 84.25 232 GLN A N 1
ATOM 1762 C CA . GLN A 1 232 ? -18.822 13.750 8.060 1.00 84.25 232 GLN A CA 1
ATOM 1763 C C . GLN A 1 232 ? -19.511 14.253 6.797 1.00 84.25 232 GLN A C 1
ATOM 1765 O O . GLN A 1 232 ? -19.381 13.655 5.729 1.00 84.25 232 GLN A O 1
ATOM 1770 N N . ASP A 1 233 ? -20.154 15.414 6.906 1.00 77.00 233 ASP A N 1
ATOM 1771 C CA . ASP A 1 233 ? -20.489 16.203 5.728 1.00 77.00 233 ASP A CA 1
ATOM 1772 C C . ASP A 1 233 ? -19.175 16.648 5.072 1.00 77.00 233 ASP A C 1
ATOM 1774 O O . ASP A 1 233 ? -18.314 17.260 5.712 1.00 77.00 233 ASP A O 1
ATOM 1778 N N . ALA A 1 234 ? -18.987 16.307 3.800 1.00 66.12 234 ALA A N 1
ATOM 1779 C CA . ALA A 1 234 ? -17.784 16.647 3.052 1.00 66.12 234 ALA A CA 1
ATOM 1780 C C . ALA A 1 234 ? -18.140 17.473 1.812 1.00 66.12 234 ALA A C 1
ATOM 1782 O O . ALA A 1 234 ? -18.978 17.083 0.999 1.00 66.12 234 ALA A O 1
ATOM 1783 N N . GLY A 1 235 ? -17.475 18.619 1.659 1.00 67.38 235 GLY A N 1
ATOM 1784 C CA . GLY A 1 235 ? -17.466 19.388 0.420 1.00 67.38 235 GLY A CA 1
ATOM 1785 C C . GLY A 1 235 ? -16.286 18.951 -0.434 1.00 67.38 235 GLY A C 1
ATOM 1786 O O . GLY A 1 235 ? -15.191 19.472 -0.262 1.00 67.38 235 GLY A O 1
ATOM 1787 N N . VAL A 1 236 ? -16.498 17.995 -1.337 1.00 70.12 236 VAL A N 1
ATOM 1788 C CA . VAL A 1 236 ? -15.419 17.463 -2.177 1.00 70.12 236 VAL A CA 1
ATOM 1789 C C . VAL A 1 236 ? -15.023 18.508 -3.217 1.00 70.12 236 VAL A C 1
ATOM 1791 O O . VAL A 1 236 ? -15.845 18.916 -4.038 1.00 70.12 236 VAL A O 1
ATOM 1794 N N . THR A 1 237 ? -13.761 18.930 -3.215 1.00 75.38 237 THR A N 1
ATOM 1795 C CA . THR A 1 237 ? -13.182 19.744 -4.294 1.00 75.38 237 THR A CA 1
ATOM 1796 C C . THR A 1 237 ? -12.187 18.953 -5.141 1.00 75.38 237 THR A C 1
ATOM 1798 O O . THR A 1 237 ? -11.925 19.329 -6.285 1.00 75.38 237 THR A O 1
ATOM 1801 N N . VAL A 1 238 ? -11.675 17.833 -4.624 1.00 80.19 238 VAL A N 1
ATOM 1802 C CA . VAL A 1 238 ? -10.899 16.845 -5.381 1.00 80.19 238 VAL A CA 1
ATOM 1803 C C . VAL A 1 238 ? -11.634 15.511 -5.365 1.00 80.19 238 VAL A C 1
ATOM 1805 O O . VAL A 1 238 ? -11.668 14.830 -4.346 1.00 80.19 238 VAL A O 1
ATOM 1808 N N . LEU A 1 239 ? -12.231 15.127 -6.492 1.00 82.44 239 LEU A N 1
ATOM 1809 C CA . LEU A 1 239 ? -13.034 13.905 -6.574 1.00 82.44 239 LEU A CA 1
ATOM 1810 C C . LEU A 1 239 ? -12.244 12.777 -7.235 1.00 82.44 239 LEU A C 1
ATOM 1812 O O . LEU A 1 239 ? -12.024 12.794 -8.446 1.00 82.44 239 LEU A O 1
ATOM 1816 N N . GLY A 1 240 ? -11.849 11.786 -6.436 1.00 82.56 240 GLY A N 1
ATOM 1817 C CA . GLY A 1 240 ? -11.301 10.521 -6.922 1.00 82.56 240 GLY A CA 1
ATOM 1818 C C . GLY A 1 240 ? -12.393 9.597 -7.464 1.00 82.56 240 GLY A C 1
ATOM 1819 O O . GLY A 1 240 ? -13.493 9.521 -6.919 1.00 82.56 240 GLY A O 1
ATOM 1820 N N . SER A 1 241 ? -12.095 8.887 -8.546 1.00 79.38 241 SER A N 1
ATOM 1821 C CA . SER A 1 241 ? -13.018 7.976 -9.218 1.00 79.38 241 SER A CA 1
ATOM 1822 C C . SER A 1 241 ? -12.275 6.809 -9.873 1.00 79.38 241 SER A C 1
ATOM 1824 O O . SER A 1 241 ? -11.044 6.780 -9.929 1.00 79.38 241 SER A O 1
ATOM 1826 N N . VAL A 1 242 ? -13.041 5.841 -10.369 1.00 75.88 242 VAL A N 1
ATOM 1827 C CA . VAL A 1 242 ? -12.559 4.775 -11.253 1.00 75.88 242 VAL A CA 1
ATOM 1828 C C . VAL A 1 242 ? -13.428 4.763 -12.520 1.00 75.88 242 VAL A C 1
ATOM 1830 O O . VAL A 1 242 ? -14.627 5.048 -12.416 1.00 75.88 242 VAL A O 1
ATOM 1833 N N . PRO A 1 243 ? -12.898 4.437 -13.710 1.00 74.75 243 PRO A N 1
ATOM 1834 C CA . PRO A 1 243 ? -13.652 4.515 -14.968 1.00 74.75 243 PRO A CA 1
ATOM 1835 C C . PRO A 1 243 ? -14.995 3.768 -14.968 1.00 74.75 243 PRO A C 1
ATOM 1837 O O . PRO A 1 243 ? -16.019 4.314 -15.384 1.00 74.75 243 PRO A O 1
ATOM 1840 N N . SER A 1 244 ? -15.044 2.550 -14.423 1.00 64.62 244 SER A N 1
ATOM 1841 C CA . SER A 1 244 ? -16.288 1.782 -14.278 1.00 64.62 244 SER A CA 1
ATOM 1842 C C . SER A 1 244 ? -17.363 2.489 -13.435 1.00 64.62 244 SER A C 1
ATOM 1844 O O . SER A 1 244 ? -18.560 2.372 -13.725 1.00 64.62 244 SER A O 1
ATOM 1846 N N . LEU A 1 245 ? -16.959 3.277 -12.436 1.00 70.69 245 LEU A N 1
ATOM 1847 C CA . LEU A 1 245 ? -17.861 4.087 -11.619 1.00 70.69 245 LEU A CA 1
ATOM 1848 C C . LEU A 1 245 ? -18.415 5.272 -12.415 1.00 70.69 245 LEU A C 1
ATOM 1850 O O . LEU A 1 245 ? -19.622 5.511 -12.386 1.00 70.69 245 LEU A O 1
ATOM 1854 N N . VAL A 1 246 ? -17.566 5.953 -13.189 1.00 79.06 246 VAL A N 1
ATOM 1855 C CA . VAL A 1 246 ? -17.981 7.047 -14.083 1.00 79.06 246 VAL A CA 1
ATOM 1856 C C . VAL A 1 246 ? -19.020 6.553 -15.088 1.00 79.06 246 VAL A C 1
ATOM 1858 O O . VAL A 1 246 ? -20.059 7.188 -15.276 1.00 79.06 246 VAL A O 1
ATOM 1861 N N . LYS A 1 247 ? -18.805 5.368 -15.666 1.00 74.31 247 LYS A N 1
ATOM 1862 C CA . LYS A 1 247 ? -19.762 4.725 -16.572 1.00 74.31 247 LYS A CA 1
ATOM 1863 C C . LYS A 1 247 ? -21.105 4.434 -15.900 1.00 74.31 247 LYS A C 1
ATOM 1865 O O . LYS A 1 247 ? -22.158 4.662 -16.497 1.00 74.31 247 LYS A O 1
ATOM 1870 N N . SER A 1 248 ? -21.078 3.964 -14.653 1.00 72.44 248 SER A N 1
ATOM 1871 C CA . SER A 1 248 ? -22.284 3.746 -13.845 1.00 72.44 248 SER A CA 1
ATOM 1872 C C . SER A 1 248 ? -23.029 5.057 -13.576 1.00 72.44 248 SER A C 1
ATOM 1874 O O . SER A 1 248 ? -24.243 5.128 -13.758 1.00 72.44 248 SER A O 1
ATOM 1876 N N . TRP A 1 249 ? -22.310 6.129 -13.230 1.00 83.25 249 TRP A N 1
ATOM 1877 C CA . TRP A 1 249 ? -22.900 7.452 -13.018 1.00 83.25 249 TRP A CA 1
ATOM 1878 C C . TRP A 1 249 ? -23.514 8.040 -14.285 1.00 83.25 249 TRP A C 1
ATOM 1880 O O . TRP A 1 249 ? -24.598 8.614 -14.223 1.00 83.25 249 TRP A O 1
ATOM 1890 N N . LYS A 1 250 ? -22.846 7.867 -15.429 1.00 82.50 250 LYS A N 1
ATOM 1891 C CA . LYS A 1 250 ? -23.322 8.303 -16.746 1.00 82.50 250 LYS A CA 1
ATOM 1892 C C . LYS A 1 250 ? -24.571 7.547 -17.193 1.00 82.50 250 LYS A C 1
ATOM 1894 O O . LYS A 1 250 ? -25.467 8.156 -17.770 1.00 82.50 250 LYS A O 1
ATOM 1899 N N . GLY A 1 251 ? -24.626 6.237 -16.942 1.00 77.38 251 GLY A N 1
ATOM 1900 C CA . GLY A 1 251 ? -25.780 5.394 -17.271 1.00 77.38 251 GLY A CA 1
ATOM 1901 C C . GLY A 1 251 ? -26.938 5.489 -16.270 1.00 77.38 251 GLY A C 1
ATOM 1902 O O . GLY A 1 251 ? -28.064 5.122 -16.603 1.00 77.38 251 GLY A O 1
ATOM 1903 N N . GLY A 1 252 ? -26.673 5.958 -15.050 1.00 75.50 252 GLY A N 1
ATOM 1904 C CA . GLY A 1 252 ? -27.648 6.098 -13.972 1.00 75.50 252 GLY A CA 1
ATOM 1905 C C . GLY A 1 252 ? -28.164 7.527 -13.773 1.00 75.50 252 GLY A C 1
ATOM 1906 O O . GLY A 1 252 ? -27.740 8.477 -14.420 1.00 75.50 252 GLY A O 1
ATOM 1907 N N . ASN A 1 253 ? -29.082 7.692 -12.815 1.00 77.38 253 ASN A N 1
ATOM 1908 C CA . ASN A 1 253 ? -29.608 9.003 -12.397 1.00 77.38 253 ASN A CA 1
ATOM 1909 C C . ASN A 1 253 ? -28.963 9.538 -11.103 1.00 77.38 253 ASN A C 1
ATOM 1911 O O . ASN A 1 253 ? -29.409 10.554 -10.576 1.00 77.38 253 ASN A O 1
ATOM 1915 N N . CYS A 1 254 ? -27.929 8.880 -10.571 1.00 73.75 254 CYS A N 1
ATOM 1916 C CA . CYS A 1 254 ? -27.347 9.219 -9.265 1.00 73.75 254 CYS A CA 1
ATOM 1917 C C . CYS A 1 254 ? -26.599 10.562 -9.239 1.00 73.75 254 CYS A C 1
ATOM 1919 O O . CYS A 1 254 ? -26.461 11.150 -8.175 1.00 73.75 254 CYS A O 1
ATOM 1921 N N . ALA A 1 255 ? -26.147 11.063 -10.392 1.00 78.38 255 ALA A N 1
ATOM 1922 C CA . ALA A 1 255 ? -25.464 12.355 -10.505 1.00 78.38 255 ALA A CA 1
ATOM 1923 C C . ALA A 1 255 ? -26.419 13.542 -10.757 1.00 78.38 255 ALA A C 1
ATOM 1925 O O . ALA A 1 255 ? -25.978 14.689 -10.876 1.00 78.38 255 ALA A O 1
ATOM 1926 N N . LYS A 1 256 ? -27.727 13.286 -10.898 1.00 81.38 256 LYS A N 1
ATOM 1927 C CA . LYS A 1 256 ? -28.712 14.306 -11.270 1.00 81.38 256 LYS A CA 1
ATOM 1928 C C . LYS A 1 256 ? -28.972 15.261 -10.103 1.00 81.38 256 LYS A C 1
ATOM 1930 O O . LYS A 1 256 ? -29.330 14.826 -9.017 1.00 81.38 256 LYS A O 1
ATOM 1935 N N . GLY A 1 257 ? -28.862 16.564 -10.361 1.00 83.62 257 GLY A N 1
ATOM 1936 C CA . GLY A 1 257 ? -29.141 17.613 -9.372 1.00 83.62 257 GLY A CA 1
ATOM 1937 C C . GLY A 1 257 ? -28.001 17.887 -8.388 1.00 83.62 257 GLY A C 1
ATOM 1938 O O . GLY A 1 257 ? -28.161 18.745 -7.528 1.00 83.62 257 GLY A O 1
ATOM 1939 N N . LEU A 1 258 ? -26.863 17.199 -8.521 1.00 84.56 258 LEU A N 1
ATOM 1940 C CA . LEU A 1 258 ? -25.664 17.507 -7.744 1.00 84.56 258 LEU A CA 1
ATOM 1941 C C . LEU A 1 258 ? -25.017 18.808 -8.239 1.00 84.56 258 LEU A C 1
ATOM 1943 O O . LEU A 1 258 ? -24.994 19.077 -9.444 1.00 84.56 258 LEU A O 1
ATOM 1947 N N . ASP A 1 259 ? -24.468 19.585 -7.308 1.00 84.38 259 ASP A N 1
ATOM 1948 C CA . ASP A 1 259 ? -23.647 20.758 -7.603 1.00 84.38 259 ASP A CA 1
ATOM 1949 C C . ASP A 1 259 ? -22.177 20.344 -7.751 1.00 84.38 259 ASP A C 1
ATOM 1951 O O . ASP A 1 259 ? -21.526 19.930 -6.794 1.00 84.38 259 ASP A O 1
ATOM 1955 N N . TRP A 1 260 ? -21.653 20.467 -8.967 1.00 86.56 260 TRP A N 1
ATOM 1956 C CA . TRP A 1 260 ? -20.273 20.125 -9.312 1.00 86.56 260 TRP A CA 1
ATOM 1957 C C . TRP A 1 260 ? -19.352 21.351 -9.345 1.00 86.56 260 TRP A C 1
ATOM 1959 O O . TRP A 1 260 ? -18.160 21.218 -9.617 1.00 86.56 260 TRP A O 1
ATOM 1969 N N . THR A 1 261 ? -19.871 22.556 -9.077 1.00 84.31 261 THR A N 1
ATOM 1970 C CA . THR A 1 261 ? -19.118 23.815 -9.224 1.00 84.31 261 THR A CA 1
ATOM 1971 C C . THR A 1 261 ? -17.952 23.942 -8.246 1.00 84.31 261 THR A C 1
ATOM 1973 O O . THR A 1 261 ? -17.019 24.709 -8.491 1.00 84.31 261 THR A O 1
ATOM 1976 N N . LYS A 1 262 ? -17.985 23.177 -7.151 1.00 82.88 262 LYS A N 1
ATOM 1977 C CA . LYS A 1 262 ? -16.923 23.120 -6.141 1.00 82.88 262 LYS A CA 1
ATOM 1978 C C . LYS A 1 262 ? -15.762 22.207 -6.532 1.00 82.88 262 LYS A C 1
ATOM 1980 O O . LYS A 1 262 ? -14.693 22.320 -5.936 1.00 82.88 262 LYS A O 1
ATOM 1985 N N . ILE A 1 263 ? -15.931 21.354 -7.546 1.00 87.00 263 ILE A N 1
ATOM 1986 C CA . ILE A 1 263 ? -14.859 20.488 -8.034 1.00 87.00 263 ILE A CA 1
ATOM 1987 C C . ILE A 1 263 ? -13.778 21.344 -8.695 1.00 87.00 263 ILE A C 1
ATOM 1989 O O . ILE A 1 263 ? -14.031 22.147 -9.592 1.00 87.00 263 ILE A O 1
ATOM 1993 N N . ARG A 1 264 ? -12.546 21.166 -8.229 1.00 85.56 264 ARG A N 1
ATOM 1994 C CA . ARG A 1 264 ? -11.334 21.817 -8.730 1.00 85.56 264 ARG A CA 1
ATOM 1995 C C . ARG A 1 264 ? -10.521 20.867 -9.593 1.00 85.56 264 ARG A C 1
ATOM 1997 O O . ARG A 1 264 ? -9.966 21.298 -10.599 1.00 85.56 264 ARG A O 1
ATOM 2004 N N . VAL A 1 265 ? -10.469 19.596 -9.200 1.00 87.12 265 VAL A N 1
ATOM 2005 C CA . VAL A 1 265 ? -9.710 18.540 -9.871 1.00 87.12 265 VAL A CA 1
ATOM 2006 C C . VAL A 1 265 ? -10.473 17.226 -9.747 1.00 87.12 265 VAL A C 1
ATOM 2008 O O . VAL A 1 265 ? -11.095 16.939 -8.725 1.00 87.12 265 VAL A O 1
ATOM 2011 N N . LEU A 1 266 ? -10.424 16.423 -10.797 1.00 90.38 266 LEU A N 1
ATOM 2012 C CA . LEU A 1 266 ? -10.934 15.059 -10.827 1.00 90.38 266 LEU A CA 1
ATOM 2013 C C . LEU A 1 266 ? -9.736 14.109 -10.858 1.00 90.38 266 LEU A C 1
ATOM 2015 O O . LEU A 1 266 ? -8.752 14.397 -11.528 1.00 90.38 266 LEU A O 1
ATOM 2019 N N . GLY A 1 267 ? -9.805 12.989 -10.154 1.00 89.12 267 GLY A N 1
ATOM 2020 C CA . GLY A 1 267 ? -8.812 11.920 -10.215 1.00 89.12 267 GLY A CA 1
ATOM 2021 C C . GLY A 1 267 ? -9.442 10.643 -10.752 1.00 89.12 267 GLY A C 1
ATOM 2022 O O . GLY A 1 267 ? -10.571 10.312 -10.390 1.00 89.12 267 GLY A O 1
ATOM 2023 N N . THR A 1 268 ? -8.724 9.907 -11.591 1.00 85.69 268 THR A N 1
ATOM 2024 C CA . THR A 1 268 ? -9.145 8.581 -12.069 1.00 85.69 268 THR A CA 1
ATOM 2025 C C . THR A 1 268 ? -7.975 7.608 -11.990 1.00 85.69 268 THR A C 1
ATOM 2027 O O . THR A 1 268 ? -6.831 7.974 -12.258 1.00 85.69 268 THR A O 1
ATOM 2030 N N . THR A 1 269 ? -8.240 6.388 -11.529 1.00 84.62 269 THR A N 1
ATOM 2031 C CA . THR A 1 269 ? -7.227 5.344 -11.333 1.00 84.62 269 THR A CA 1
ATOM 2032 C C . THR A 1 269 ? -7.849 3.950 -11.417 1.00 84.62 269 THR A C 1
ATOM 2034 O O . THR A 1 269 ? -9.068 3.795 -11.473 1.00 84.62 269 THR A O 1
ATOM 2037 N N . GLY A 1 270 ? -7.010 2.916 -11.423 1.00 69.56 270 GLY A N 1
ATOM 2038 C CA . GLY A 1 270 ? -7.411 1.508 -11.336 1.00 69.56 270 GLY A CA 1
ATOM 2039 C C . GLY A 1 270 ? -7.836 0.863 -12.658 1.00 69.56 270 GLY A C 1
ATOM 2040 O O . GLY A 1 270 ? -7.670 -0.343 -12.816 1.00 69.56 270 GLY A O 1
ATOM 2041 N N . GLU A 1 271 ? -8.318 1.637 -13.630 1.00 75.88 271 GLU A N 1
ATOM 2042 C CA . GLU A 1 271 ? -8.648 1.154 -14.975 1.00 75.88 271 GLU A CA 1
ATOM 2043 C C . GLU A 1 271 ? -8.207 2.177 -16.031 1.00 75.88 271 GLU A C 1
ATOM 2045 O O . GLU A 1 271 ? -7.966 3.343 -15.723 1.00 75.88 271 GLU A O 1
ATOM 2050 N N . ALA A 1 272 ? -8.107 1.746 -17.291 1.00 76.50 272 ALA A N 1
ATOM 2051 C CA . ALA A 1 272 ? -7.892 2.672 -18.396 1.00 76.50 272 ALA A CA 1
ATOM 2052 C C . ALA A 1 272 ? -9.177 3.468 -18.655 1.00 76.50 272 ALA A C 1
ATOM 2054 O O . ALA A 1 272 ? -10.224 2.882 -18.944 1.00 76.50 272 ALA A O 1
ATOM 2055 N N . SER A 1 273 ? -9.085 4.791 -18.563 1.00 80.56 273 SER A N 1
ATOM 2056 C CA . SER A 1 273 ? -10.219 5.680 -18.792 1.00 80.56 273 SER A CA 1
ATOM 2057 C C . SER A 1 273 ? -10.600 5.746 -20.274 1.00 80.56 273 SER A C 1
ATOM 2059 O O . SER A 1 273 ? -9.745 5.749 -21.163 1.00 80.56 273 SER A O 1
ATOM 2061 N N . ASP A 1 274 ? -11.902 5.817 -20.538 1.00 84.38 274 ASP A N 1
ATOM 2062 C CA . ASP A 1 274 ? -12.458 6.055 -21.869 1.00 84.38 274 ASP A CA 1
ATOM 2063 C C . ASP A 1 274 ? -12.647 7.562 -22.114 1.00 84.38 274 ASP A C 1
ATOM 2065 O O . ASP A 1 274 ? -13.007 8.312 -21.201 1.00 84.38 274 ASP A O 1
ATOM 2069 N N . ILE A 1 275 ? -12.407 8.014 -23.348 1.00 88.62 275 ILE A N 1
ATOM 2070 C CA . ILE A 1 275 ? -12.470 9.439 -23.705 1.00 88.62 275 ILE A CA 1
ATOM 2071 C C . ILE A 1 275 ? -13.884 10.003 -23.505 1.00 88.62 275 ILE A C 1
ATOM 2073 O O . ILE A 1 275 ? -14.018 11.107 -22.978 1.00 88.62 275 ILE A O 1
ATOM 2077 N N . ASP A 1 276 ? -14.936 9.263 -23.865 1.00 88.25 276 ASP A N 1
ATOM 2078 C CA . ASP A 1 276 ? -16.319 9.745 -23.781 1.00 88.25 276 ASP A CA 1
ATOM 2079 C C . ASP A 1 276 ? -16.834 9.771 -22.339 1.00 88.25 276 ASP A C 1
ATOM 2081 O O . ASP A 1 276 ? -17.706 10.575 -21.987 1.00 88.25 276 ASP A O 1
ATOM 2085 N N . ASP A 1 277 ? -16.347 8.864 -21.496 1.00 86.81 277 ASP A N 1
ATOM 2086 C CA . ASP A 1 277 ? -16.677 8.840 -20.070 1.00 86.81 277 ASP A CA 1
ATOM 2087 C C . ASP A 1 277 ? -15.959 9.976 -19.328 1.00 86.81 277 ASP A C 1
ATOM 2089 O O . ASP A 1 277 ? -16.588 10.701 -18.552 1.00 86.81 277 ASP A O 1
ATOM 2093 N N . ASN A 1 278 ? -14.691 10.224 -19.652 1.00 90.81 278 ASN A N 1
ATOM 2094 C CA . ASN A 1 278 ? -13.935 11.364 -19.138 1.00 90.81 278 ASN A CA 1
ATOM 2095 C C . ASN A 1 278 ? -14.498 12.710 -19.593 1.00 90.81 278 ASN A C 1
ATOM 2097 O O . ASN A 1 278 ? -14.622 13.630 -18.784 1.00 90.81 278 ASN A O 1
ATOM 2101 N N . LEU A 1 279 ? -14.875 12.835 -20.868 1.00 93.06 279 LEU A N 1
ATOM 2102 C CA . LEU A 1 279 ? -15.515 14.040 -21.383 1.00 93.06 279 LEU A CA 1
ATOM 2103 C C . LEU A 1 279 ? -16.824 14.311 -20.637 1.00 93.06 279 LEU A C 1
ATOM 2105 O O . LEU A 1 279 ? -17.066 15.437 -20.197 1.00 93.06 279 LEU A O 1
ATOM 2109 N N . TRP A 1 280 ? -17.648 13.276 -20.441 1.00 93.00 280 TRP A N 1
ATOM 2110 C CA . TRP A 1 280 ? -18.869 13.394 -19.651 1.00 93.00 280 TRP A CA 1
ATOM 2111 C C . TRP A 1 280 ? -18.563 13.858 -18.223 1.00 93.00 280 TRP A C 1
ATOM 2113 O O . TRP A 1 280 ? -19.181 14.819 -17.767 1.00 93.00 280 TRP A O 1
ATOM 2123 N N . LEU A 1 281 ? -17.592 13.243 -17.544 1.00 91.06 281 LEU A N 1
ATOM 2124 C CA . LEU A 1 281 ? -17.222 13.580 -16.168 1.00 91.06 281 LEU A CA 1
ATOM 2125 C C . LEU A 1 281 ? -16.713 15.023 -16.049 1.00 91.06 281 LEU A C 1
ATOM 2127 O O . LEU A 1 281 ? -17.229 15.804 -15.251 1.00 91.06 281 LEU A O 1
ATOM 2131 N N . SER A 1 282 ? -15.745 15.398 -16.886 1.00 91.94 282 SER A N 1
ATOM 2132 C CA . SER A 1 282 ? -15.152 16.737 -16.900 1.00 91.94 282 SER A CA 1
ATOM 2133 C C . SER A 1 282 ? -16.199 17.807 -17.221 1.00 91.94 282 SER A C 1
ATOM 2135 O O . SER A 1 282 ? -16.217 18.859 -16.583 1.00 91.94 282 SER A O 1
ATOM 2137 N N . SER A 1 283 ? -17.152 17.520 -18.121 1.00 92.69 283 SER A N 1
ATOM 2138 C CA . SER A 1 283 ? -18.243 18.450 -18.448 1.00 92.69 283 SER A CA 1
ATOM 2139 C C . SER A 1 283 ? -19.146 18.777 -17.252 1.00 92.69 283 SER A C 1
ATOM 2141 O O . SER A 1 283 ? -19.670 19.888 -17.178 1.00 92.69 283 SER A O 1
ATOM 2143 N N . ARG A 1 284 ? -19.305 17.856 -16.285 1.00 90.25 284 ARG A N 1
ATOM 2144 C CA . ARG A 1 284 ? -20.065 18.122 -15.050 1.00 90.25 284 ARG A CA 1
ATOM 2145 C C . ARG A 1 284 ? -19.357 19.138 -14.179 1.00 90.25 284 ARG A C 1
ATOM 2147 O O . ARG A 1 284 ? -19.998 20.038 -13.655 1.00 90.25 284 ARG A O 1
ATOM 2154 N N . ALA A 1 285 ? -18.040 19.031 -14.094 1.00 90.06 285 ALA A N 1
ATOM 2155 C CA . ALA A 1 285 ? -17.198 19.922 -13.320 1.00 90.06 285 ALA A CA 1
ATOM 2156 C C . ALA A 1 285 ? -16.742 21.161 -14.111 1.00 90.06 285 ALA A C 1
ATOM 2158 O O . ALA A 1 285 ? -15.706 21.713 -13.785 1.00 90.06 285 ALA A O 1
ATOM 2159 N N . SER A 1 286 ? -17.444 21.618 -15.155 1.00 91.44 286 SER A N 1
ATOM 2160 C CA . SER A 1 286 ? -17.020 22.786 -15.959 1.00 91.44 286 SER A CA 1
ATOM 2161 C C . SER A 1 286 ? -15.605 22.655 -16.549 1.00 91.44 286 SER A C 1
ATOM 2163 O O . SER A 1 286 ? -14.812 23.596 -16.511 1.00 91.44 286 SER A O 1
ATOM 2165 N N . TYR A 1 287 ? -15.291 21.476 -17.089 1.00 92.44 287 TYR A N 1
ATOM 2166 C CA . TYR A 1 287 ? -14.022 21.141 -17.744 1.00 92.44 287 TYR A CA 1
ATOM 2167 C C . TYR A 1 287 ? -12.784 21.248 -16.845 1.00 92.44 287 TYR A C 1
ATOM 2169 O O . TYR A 1 287 ? -11.679 21.550 -17.300 1.00 92.44 287 TYR A O 1
ATOM 2177 N N . LYS A 1 288 ? -12.958 20.996 -15.545 1.00 91.75 288 LYS A N 1
ATOM 2178 C CA . LYS A 1 288 ? -11.838 20.892 -14.604 1.00 91.75 288 LYS A CA 1
ATOM 2179 C C . LYS A 1 288 ? -10.956 19.690 -14.958 1.00 91.75 288 LYS A C 1
ATOM 2181 O O . LYS A 1 288 ? -11.464 18.697 -15.496 1.00 91.75 288 LYS A O 1
ATOM 2186 N N . PRO A 1 289 ? -9.640 19.782 -14.691 1.00 91.94 289 PRO A N 1
ATOM 2187 C CA . PRO A 1 289 ? -8.684 18.774 -15.123 1.00 91.94 289 PRO A CA 1
ATOM 2188 C C . PRO A 1 289 ? -8.995 17.415 -14.497 1.00 91.94 289 PRO A C 1
ATOM 2190 O O . PRO A 1 289 ? -9.294 17.324 -13.305 1.00 91.94 289 PRO A O 1
ATOM 2193 N N . ILE A 1 290 ? -8.884 16.371 -15.319 1.00 92.69 290 ILE A N 1
ATOM 2194 C CA . ILE A 1 290 ? -8.856 14.980 -14.876 1.00 92.69 290 ILE A CA 1
ATOM 2195 C C . ILE A 1 290 ? -7.389 14.561 -14.793 1.00 92.69 290 ILE A C 1
ATOM 2197 O O . ILE A 1 290 ? -6.671 14.584 -15.789 1.00 92.69 290 ILE A O 1
ATOM 2201 N N . VAL A 1 291 ? -6.951 14.208 -13.591 1.00 92.62 291 VAL A N 1
ATOM 2202 C CA . VAL A 1 291 ? -5.643 13.636 -13.305 1.00 92.62 291 VAL A CA 1
ATOM 2203 C C . VAL A 1 291 ? -5.768 12.120 -13.399 1.00 92.62 291 VAL A C 1
ATOM 2205 O O . VAL A 1 291 ? -6.317 11.464 -12.512 1.00 92.62 291 VAL A O 1
ATOM 2208 N N . GLU A 1 292 ? -5.273 11.573 -14.504 1.00 90.25 292 GLU A N 1
ATOM 2209 C CA . GLU A 1 292 ? -5.125 10.131 -14.690 1.00 90.25 292 GLU A CA 1
ATOM 2210 C C . GLU A 1 292 ? -3.969 9.627 -13.827 1.00 90.25 292 GLU A C 1
ATOM 2212 O O . GLU A 1 292 ? -2.871 10.174 -13.881 1.00 90.25 292 GLU A O 1
ATOM 2217 N N . CYS A 1 293 ? -4.186 8.577 -13.046 1.00 89.44 293 CYS A N 1
ATOM 2218 C CA . CYS A 1 293 ? -3.169 7.972 -12.197 1.00 89.44 293 CYS A CA 1
ATOM 2219 C C . CYS A 1 293 ? -3.088 6.477 -12.485 1.00 89.44 293 CYS A C 1
ATOM 2221 O O . CYS A 1 293 ? -4.091 5.772 -12.430 1.00 89.44 293 CYS A O 1
ATOM 2223 N N . CYS A 1 294 ? -1.882 5.973 -12.733 1.00 86.81 294 CYS A N 1
ATOM 2224 C CA . CYS A 1 294 ? -1.639 4.542 -12.832 1.00 86.81 294 CYS A CA 1
ATOM 2225 C C . CYS A 1 294 ? -0.578 4.126 -11.813 1.00 86.81 294 CYS A C 1
ATOM 2227 O O . CYS A 1 294 ? 0.509 4.705 -11.726 1.00 86.81 294 CYS A O 1
ATOM 2229 N N . GLY A 1 295 ? -0.940 3.140 -11.003 1.00 83.50 295 GLY A N 1
ATOM 2230 C CA . GLY A 1 295 ? -0.170 2.646 -9.875 1.00 83.50 295 GLY A CA 1
ATOM 2231 C C . GLY A 1 295 ? -0.610 1.238 -9.510 1.00 83.50 295 GLY A C 1
ATOM 2232 O O . GLY A 1 295 ? -1.444 0.644 -10.191 1.00 83.50 295 GLY A O 1
ATOM 2233 N N . GLY A 1 296 ? -0.064 0.713 -8.423 1.00 75.12 296 GLY A N 1
ATOM 2234 C CA . GLY A 1 296 ? -0.408 -0.622 -7.947 1.00 75.12 296 GLY A CA 1
ATOM 2235 C C . GLY A 1 296 ? -0.131 -0.771 -6.464 1.00 75.12 296 GLY A C 1
ATOM 2236 O O . GLY A 1 296 ? 0.700 -0.055 -5.903 1.00 75.12 296 GLY A O 1
ATOM 2237 N N . THR A 1 297 ? -0.824 -1.709 -5.823 1.00 68.44 297 THR A N 1
ATOM 2238 C CA . THR A 1 297 ? -0.617 -2.028 -4.404 1.00 68.44 297 THR A CA 1
ATOM 2239 C C . THR A 1 297 ? 0.798 -2.543 -4.154 1.00 68.44 297 THR A C 1
ATOM 2241 O O . THR A 1 297 ? 1.377 -2.248 -3.117 1.00 68.44 297 THR A O 1
ATOM 2244 N N . GLU A 1 298 ? 1.372 -3.253 -5.124 1.00 69.25 298 GLU A N 1
ATOM 2245 C CA . GLU A 1 298 ? 2.743 -3.758 -5.097 1.00 69.25 298 GLU A CA 1
ATOM 2246 C C . GLU A 1 298 ? 3.763 -2.630 -5.045 1.00 69.25 298 GLU A C 1
ATOM 2248 O O . GLU A 1 298 ? 4.807 -2.774 -4.423 1.00 69.25 298 GLU A O 1
ATOM 2253 N N . LEU A 1 299 ? 3.460 -1.503 -5.680 1.00 69.50 299 LEU A N 1
ATOM 2254 C CA . LEU A 1 299 ? 4.292 -0.319 -5.588 1.00 69.50 299 LEU A CA 1
ATOM 2255 C C . LEU A 1 299 ? 3.970 0.408 -4.275 1.00 69.50 299 LEU A C 1
ATOM 2257 O O . LEU A 1 299 ? 4.878 0.746 -3.531 1.00 69.50 299 LEU A O 1
ATOM 2261 N N . ALA A 1 300 ? 2.691 0.533 -3.914 1.00 73.19 300 ALA A N 1
ATOM 2262 C CA . ALA A 1 300 ? 2.202 1.488 -2.916 1.00 73.19 300 ALA A CA 1
ATOM 2263 C C . ALA A 1 300 ? 2.354 2.955 -3.377 1.00 73.19 300 ALA A C 1
ATOM 2265 O O . ALA A 1 300 ? 2.362 3.878 -2.563 1.00 73.19 300 ALA A O 1
ATOM 2266 N N . SER A 1 301 ? 2.419 3.180 -4.696 1.00 78.44 301 SER A N 1
ATOM 2267 C CA . SER A 1 301 ? 2.349 4.502 -5.331 1.00 78.44 301 SER A CA 1
ATOM 2268 C C . SER A 1 301 ? 1.868 4.424 -6.789 1.00 78.44 301 SER A C 1
ATOM 2270 O O . SER A 1 301 ? 1.659 3.340 -7.346 1.00 78.44 301 SER A O 1
ATOM 2272 N N . SER A 1 302 ? 1.701 5.599 -7.409 1.00 83.44 302 SER A N 1
ATOM 2273 C CA . SER A 1 302 ? 1.624 5.767 -8.863 1.00 83.44 302 SER A CA 1
ATOM 2274 C C . SER A 1 302 ? 3.020 5.754 -9.498 1.00 83.44 302 SER A C 1
ATOM 2276 O O . SER A 1 302 ? 3.967 6.289 -8.923 1.00 83.44 302 SER A O 1
ATOM 2278 N N . TYR A 1 303 ? 3.154 5.214 -10.709 1.00 85.19 303 TYR A N 1
ATOM 2279 C CA . TYR A 1 303 ? 4.390 5.294 -11.505 1.00 85.19 303 TYR A CA 1
ATOM 2280 C C . TYR A 1 303 ? 4.266 6.221 -12.714 1.00 85.19 303 TYR A C 1
ATOM 2282 O O . TYR A 1 303 ? 5.258 6.794 -13.157 1.00 85.19 303 TYR A O 1
ATOM 2290 N N . ILE A 1 304 ? 3.050 6.434 -13.208 1.00 88.31 304 ILE A N 1
ATOM 2291 C CA . ILE A 1 304 ? 2.743 7.427 -14.235 1.00 88.31 304 ILE A CA 1
ATOM 2292 C C . ILE A 1 304 ? 1.455 8.144 -13.825 1.00 88.31 304 ILE A C 1
ATOM 2294 O O . ILE A 1 304 ? 0.510 7.508 -13.349 1.00 88.31 304 ILE A O 1
ATOM 2298 N N . GLN A 1 305 ? 1.442 9.474 -13.902 1.00 89.38 305 GLN A N 1
ATOM 2299 C CA . GLN A 1 305 ? 0.305 10.270 -13.444 1.00 89.38 305 GLN A CA 1
ATOM 2300 C C . GLN A 1 305 ? 0.188 11.606 -14.177 1.00 89.38 305 GLN A C 1
ATOM 2302 O O . GLN A 1 305 ? 1.167 12.151 -14.681 1.00 89.38 305 GLN A O 1
ATOM 2307 N N . GLY A 1 306 ? -1.015 12.168 -14.181 1.00 87.06 306 GLY A N 1
ATOM 2308 C CA . GLY A 1 306 ? -1.262 13.534 -14.603 1.00 87.06 306 GLY A CA 1
ATOM 2309 C C . GLY A 1 306 ? -0.614 14.546 -13.648 1.00 87.06 306 GLY A C 1
ATOM 2310 O O . GLY A 1 306 ? -0.772 14.477 -12.432 1.00 87.06 306 GLY A O 1
ATOM 2311 N N . SER A 1 307 ? 0.074 15.536 -14.201 1.00 87.00 307 SER A N 1
ATOM 2312 C CA . SER A 1 307 ? 0.534 16.734 -13.509 1.00 87.00 307 SER A CA 1
ATOM 2313 C C . SER A 1 307 ? -0.345 17.917 -13.888 1.00 87.00 307 SER A C 1
ATOM 2315 O O . SER A 1 307 ? -0.544 18.204 -15.069 1.00 87.00 307 SER A O 1
ATOM 2317 N N . LEU A 1 308 ? -0.835 18.650 -12.889 1.00 87.81 308 LEU A N 1
ATOM 2318 C CA . LEU A 1 308 ? -1.591 19.890 -13.100 1.00 87.81 308 LEU A CA 1
ATOM 2319 C C . LEU A 1 308 ? -0.728 21.035 -13.655 1.00 87.81 308 LEU A C 1
ATOM 2321 O O . LEU A 1 308 ? -1.265 22.070 -14.036 1.00 87.81 308 LEU A O 1
ATOM 2325 N N . LEU A 1 309 ? 0.594 20.850 -13.720 1.00 87.38 309 LEU A N 1
ATOM 2326 C CA . LEU A 1 309 ? 1.532 21.803 -14.318 1.00 87.38 309 LEU A CA 1
ATOM 2327 C C . LEU A 1 309 ? 1.703 21.608 -15.833 1.00 87.38 309 LEU A C 1
ATOM 2329 O O . LEU A 1 309 ? 2.468 22.340 -16.454 1.00 87.38 309 LEU A O 1
ATOM 2333 N N . GLN A 1 310 ? 1.037 20.612 -16.423 1.00 87.50 310 GLN A N 1
ATOM 2334 C CA . GLN A 1 310 ? 1.164 20.241 -17.832 1.00 87.50 310 GLN A CA 1
ATOM 2335 C C . GLN A 1 310 ? -0.224 20.096 -18.484 1.00 87.50 310 GLN A C 1
ATOM 2337 O O . GLN A 1 310 ? -1.195 19.769 -17.792 1.00 87.50 310 GLN A O 1
ATOM 2342 N N . PRO A 1 311 ? -0.351 20.309 -19.809 1.00 90.12 311 PRO A N 1
ATOM 2343 C CA . PRO A 1 311 ? -1.595 20.053 -20.532 1.00 90.12 311 PRO A CA 1
ATOM 2344 C C . PRO A 1 311 ? -2.078 18.608 -20.353 1.00 90.12 311 PRO A C 1
ATOM 2346 O O . PRO A 1 311 ? -1.274 17.677 -20.328 1.00 90.12 311 PRO A O 1
ATOM 2349 N N . GLN A 1 312 ? -3.393 18.422 -20.236 1.00 89.62 312 GLN A N 1
ATOM 2350 C CA . GLN A 1 312 ? -4.027 17.116 -20.041 1.00 89.62 312 GLN A CA 1
ATOM 2351 C C . GLN A 1 312 ? -4.798 16.704 -21.294 1.00 89.62 312 GLN A C 1
ATOM 2353 O O . GLN A 1 312 ? -5.467 17.535 -21.911 1.00 89.62 312 GLN A O 1
ATOM 2358 N N . ALA A 1 313 ? -4.759 15.416 -21.631 1.00 91.19 313 ALA A N 1
ATOM 2359 C CA . ALA A 1 313 ? -5.641 14.812 -22.624 1.00 91.19 313 ALA A CA 1
ATOM 2360 C C . ALA A 1 313 ? -6.382 13.616 -22.007 1.00 91.19 313 ALA A C 1
ATOM 2362 O O . ALA A 1 313 ? -5.816 12.856 -21.220 1.00 91.19 313 ALA A O 1
ATOM 2363 N N . PHE A 1 314 ? -7.665 13.461 -22.341 1.00 91.44 314 PHE A N 1
ATOM 2364 C CA . PHE A 1 314 ? -8.517 12.429 -21.746 1.00 91.44 314 PHE A CA 1
ATOM 2365 C C . PHE A 1 314 ? -7.971 11.020 -22.000 1.00 91.44 314 PHE A C 1
ATOM 2367 O O . PHE A 1 314 ? -7.646 10.680 -23.135 1.00 91.44 314 PHE A O 1
ATOM 2374 N N . GLY A 1 315 ? -7.909 10.196 -20.949 1.00 84.75 315 GLY A N 1
ATOM 2375 C CA . GLY A 1 315 ? -7.425 8.816 -21.045 1.00 84.75 315 GLY A CA 1
ATOM 2376 C C . GLY A 1 315 ? -5.917 8.704 -21.271 1.00 84.75 315 GLY A C 1
ATOM 2377 O O . GLY A 1 315 ? -5.439 7.656 -21.704 1.00 84.75 315 GLY A O 1
ATOM 2378 N N . THR A 1 316 ? -5.163 9.776 -21.014 1.00 89.31 316 THR A N 1
ATOM 2379 C CA . THR A 1 316 ? -3.706 9.806 -21.172 1.00 89.31 316 THR A CA 1
ATOM 2380 C C . THR A 1 316 ? -3.025 10.361 -19.931 1.00 89.31 316 THR A C 1
ATOM 2382 O O . THR A 1 316 ? -3.591 11.160 -19.191 1.00 89.31 316 THR A O 1
ATOM 2385 N N . PHE A 1 317 ? -1.774 9.965 -19.734 1.00 89.69 317 PHE A N 1
ATOM 2386 C CA . PHE A 1 317 ? -0.907 10.523 -18.706 1.00 89.69 317 PHE A CA 1
ATOM 2387 C C . PHE A 1 317 ? 0.049 11.525 -19.354 1.00 89.69 317 PHE A C 1
ATOM 2389 O O . PHE A 1 317 ? 0.482 11.312 -20.485 1.00 89.69 317 PHE A O 1
ATOM 2396 N N . ASN A 1 318 ? 0.419 12.584 -18.637 1.00 87.00 318 ASN A N 1
ATOM 2397 C CA . ASN A 1 318 ? 1.325 13.617 -19.148 1.00 87.00 318 ASN A CA 1
ATOM 2398 C C . ASN A 1 318 ? 2.675 13.675 -18.405 1.00 87.00 318 ASN A C 1
ATOM 2400 O O . ASN A 1 318 ? 3.445 14.612 -18.610 1.00 87.00 318 ASN A O 1
ATOM 2404 N N . GLY A 1 319 ? 2.978 12.685 -17.557 1.00 83.81 319 GLY A N 1
ATOM 2405 C CA . GLY A 1 319 ? 4.279 12.577 -16.903 1.00 83.81 319 GLY A CA 1
ATOM 2406 C C . GLY A 1 319 ? 4.460 11.316 -16.059 1.00 83.81 319 GLY A C 1
ATOM 2407 O O . GLY A 1 319 ? 3.500 10.676 -15.623 1.00 83.81 319 GLY A O 1
ATOM 2408 N N . ALA A 1 320 ? 5.721 10.964 -15.810 1.00 84.69 320 ALA A N 1
ATOM 2409 C CA . ALA A 1 320 ? 6.081 9.961 -14.813 1.00 84.69 320 ALA A CA 1
ATOM 2410 C C . ALA A 1 320 ? 5.822 10.492 -13.391 1.00 84.69 320 ALA A C 1
ATOM 2412 O O . ALA A 1 320 ? 5.888 11.695 -13.126 1.00 84.69 320 ALA A O 1
ATOM 2413 N N . SER A 1 321 ? 5.534 9.589 -12.456 1.00 82.88 321 SER A N 1
ATOM 2414 C CA . SER A 1 321 ? 5.432 9.934 -11.036 1.00 82.88 321 SER A CA 1
ATOM 2415 C C . SER A 1 321 ? 6.816 10.197 -10.445 1.00 82.88 321 SER A C 1
ATOM 2417 O O . SER A 1 321 ? 7.775 9.497 -10.755 1.00 82.88 321 SER A O 1
ATOM 2419 N N . MET A 1 322 ? 6.913 11.133 -9.497 1.00 82.69 322 MET A N 1
ATOM 2420 C CA . MET A 1 322 ? 8.170 11.424 -8.785 1.00 82.69 322 MET A CA 1
ATOM 2421 C C . MET A 1 322 ? 8.650 10.277 -7.884 1.00 82.69 322 MET A C 1
ATOM 2423 O O . MET A 1 322 ? 9.722 10.366 -7.299 1.00 82.69 322 MET A O 1
ATOM 2427 N N . SER A 1 323 ? 7.845 9.225 -7.725 1.00 77.69 323 SER A N 1
ATOM 2428 C CA . SER A 1 323 ? 8.162 8.079 -6.872 1.00 77.69 323 SER A CA 1
ATOM 2429 C C . SER A 1 323 ? 8.723 6.878 -7.636 1.00 77.69 323 SER A C 1
ATOM 2431 O O . SER A 1 323 ? 9.186 5.932 -7.014 1.00 77.69 323 SER A O 1
ATOM 2433 N N . THR A 1 324 ? 8.709 6.865 -8.970 1.00 77.25 324 THR A N 1
ATOM 2434 C CA . THR A 1 324 ? 9.124 5.675 -9.727 1.00 77.25 324 THR A CA 1
ATOM 2435 C C . THR A 1 324 ? 9.891 6.086 -10.973 1.00 77.25 324 THR A C 1
ATOM 2437 O O . THR A 1 324 ? 9.396 6.873 -11.773 1.00 77.25 324 THR A O 1
ATOM 2440 N N . GLY A 1 325 ? 11.091 5.534 -11.154 1.00 82.06 325 GLY A N 1
ATOM 2441 C CA . GLY A 1 325 ? 11.808 5.617 -12.420 1.00 82.06 325 GLY A CA 1
ATOM 2442 C C . GLY A 1 325 ? 11.026 4.884 -13.507 1.00 82.06 325 GLY A C 1
ATOM 2443 O O . GLY A 1 325 ? 10.559 3.766 -13.289 1.00 82.06 325 GLY A O 1
ATOM 2444 N N . PHE A 1 326 ? 10.876 5.518 -14.662 1.00 84.81 326 PHE A N 1
ATOM 2445 C CA . PHE A 1 326 ? 10.020 5.060 -15.748 1.00 84.81 326 PHE A CA 1
ATOM 2446 C C . PHE A 1 326 ? 10.834 5.006 -17.039 1.00 84.81 326 PHE A C 1
ATOM 2448 O O . PHE A 1 326 ? 11.479 5.990 -17.391 1.00 84.81 326 PHE A O 1
ATOM 2455 N N . VAL A 1 327 ? 10.806 3.874 -17.743 1.00 89.12 327 VAL A N 1
ATOM 2456 C CA . VAL A 1 327 ? 11.449 3.729 -19.055 1.00 89.12 327 VAL A CA 1
ATOM 2457 C C . VAL A 1 327 ? 10.561 2.940 -20.004 1.00 89.12 327 VAL A C 1
ATOM 2459 O O . VAL A 1 327 ? 9.809 2.064 -19.577 1.00 89.12 327 VAL A O 1
ATOM 2462 N N . ILE A 1 328 ? 10.667 3.223 -21.298 1.00 89.94 328 ILE A N 1
ATOM 2463 C CA . ILE A 1 328 ? 10.017 2.438 -22.346 1.00 89.94 328 ILE A CA 1
ATOM 2464 C C . ILE A 1 328 ? 11.105 1.638 -23.055 1.00 89.94 328 ILE A C 1
ATOM 2466 O O . ILE A 1 328 ? 12.055 2.210 -23.585 1.00 89.94 328 ILE A O 1
ATOM 2470 N N . LEU A 1 329 ? 10.980 0.316 -23.034 1.00 91.19 329 LEU A N 1
ATOM 2471 C CA . LEU A 1 329 ? 11.909 -0.624 -23.648 1.00 91.19 329 LEU A CA 1
ATOM 2472 C C . LEU A 1 329 ? 11.382 -1.074 -25.012 1.00 91.19 329 LEU A C 1
ATOM 2474 O O . LEU A 1 329 ? 10.199 -1.387 -25.160 1.00 91.19 329 LEU A O 1
ATOM 2478 N N . ASP A 1 330 ? 12.264 -1.141 -26.002 1.00 89.00 330 ASP A N 1
ATOM 2479 C CA . ASP A 1 330 ? 11.969 -1.745 -27.296 1.00 89.00 330 ASP A CA 1
ATOM 2480 C C . ASP A 1 330 ? 11.846 -3.281 -27.204 1.00 89.00 330 ASP A C 1
ATOM 2482 O O . ASP A 1 330 ? 12.026 -3.899 -26.152 1.00 89.00 330 ASP A O 1
ATOM 2486 N N . GLU A 1 331 ? 11.567 -3.939 -28.333 1.00 84.50 331 GLU A N 1
ATOM 2487 C CA . GLU A 1 331 ? 11.418 -5.402 -28.385 1.00 84.50 331 GLU A CA 1
ATOM 2488 C C . GLU A 1 331 ? 12.675 -6.197 -27.988 1.00 84.50 331 GLU A C 1
ATOM 2490 O O . GLU A 1 331 ? 12.603 -7.411 -27.784 1.00 84.50 331 GLU A O 1
ATOM 2495 N N . ARG A 1 332 ? 13.837 -5.544 -27.920 1.00 85.62 332 ARG A N 1
ATOM 2496 C CA . ARG A 1 332 ? 15.120 -6.139 -27.536 1.00 85.62 332 ARG A CA 1
ATOM 2497 C C . ARG A 1 332 ? 15.469 -5.839 -26.077 1.00 85.62 332 ARG A C 1
ATOM 2499 O O . ARG A 1 332 ? 16.522 -6.281 -25.621 1.00 85.62 332 ARG A O 1
ATOM 2506 N N . GLY A 1 333 ? 14.602 -5.131 -25.350 1.00 85.31 333 GLY A N 1
ATOM 2507 C CA . GLY A 1 333 ? 14.844 -4.696 -23.978 1.00 85.31 333 GLY A CA 1
ATOM 2508 C C . GLY A 1 333 ? 15.769 -3.481 -23.882 1.00 85.31 333 GLY A C 1
ATOM 2509 O O . GLY A 1 333 ? 16.340 -3.247 -22.819 1.00 85.31 333 GLY A O 1
ATOM 2510 N N . ILE A 1 334 ? 15.960 -2.734 -24.975 1.00 89.19 334 ILE A N 1
ATOM 2511 C CA . ILE A 1 334 ? 16.789 -1.525 -25.002 1.00 89.19 334 ILE A CA 1
ATOM 2512 C C . ILE A 1 334 ? 15.894 -0.314 -24.713 1.00 89.19 334 IL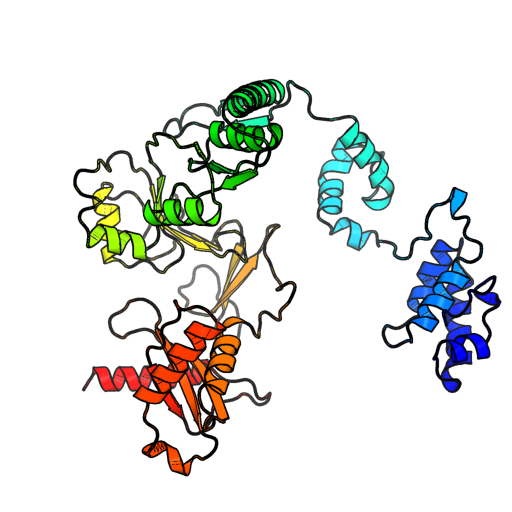E A C 1
ATOM 2514 O O . ILE A 1 334 ? 14.843 -0.181 -25.341 1.00 89.19 334 ILE A O 1
ATOM 2518 N N . PRO A 1 335 ? 16.276 0.581 -23.786 1.00 91.00 335 PRO A N 1
ATOM 2519 C CA . PRO A 1 335 ? 15.496 1.777 -23.502 1.00 91.00 335 PRO A CA 1
ATOM 2520 C C . PRO A 1 335 ? 15.486 2.740 -24.692 1.00 91.00 335 PRO A C 1
ATOM 2522 O O . PRO A 1 335 ? 16.527 3.015 -25.293 1.00 91.00 335 PRO A O 1
ATOM 2525 N N . TYR A 1 336 ? 14.307 3.270 -25.014 1.00 92.06 336 TYR A N 1
ATOM 2526 C CA . TYR A 1 336 ? 14.186 4.395 -25.935 1.00 92.06 336 TYR A CA 1
ATOM 2527 C C . TYR A 1 336 ? 14.820 5.655 -25.324 1.00 92.06 336 TYR A C 1
ATOM 2529 O O . TYR A 1 336 ? 14.774 5.822 -24.105 1.00 92.06 336 TYR A O 1
ATOM 2537 N N . PRO A 1 337 ? 15.400 6.550 -26.146 1.00 89.12 337 PRO A N 1
ATOM 2538 C CA . PRO A 1 337 ? 15.831 7.861 -25.678 1.00 89.12 337 PRO A CA 1
ATOM 2539 C C . PRO A 1 337 ? 14.654 8.674 -25.133 1.00 89.12 337 PRO A C 1
ATOM 2541 O O . PRO A 1 337 ? 13.535 8.569 -25.646 1.00 89.12 337 PRO A O 1
ATOM 2544 N N . ASP A 1 338 ? 14.938 9.519 -24.144 1.00 83.81 338 ASP A N 1
ATOM 2545 C CA . ASP A 1 338 ? 13.962 10.456 -23.591 1.00 83.81 338 ASP A CA 1
ATOM 2546 C C . ASP A 1 338 ? 13.433 11.418 -24.672 1.00 83.81 338 ASP A C 1
ATOM 2548 O O . ASP A 1 338 ? 14.091 11.684 -25.683 1.00 83.81 338 ASP A O 1
ATOM 2552 N N . ASP A 1 339 ? 12.220 11.930 -24.455 1.00 82.38 339 ASP A N 1
ATOM 2553 C CA . ASP A 1 339 ? 11.547 12.938 -25.289 1.00 82.38 339 ASP A CA 1
ATOM 2554 C C . ASP A 1 339 ? 11.292 12.553 -26.762 1.00 82.38 339 ASP A C 1
ATOM 2556 O O . ASP A 1 339 ? 10.957 13.407 -27.589 1.00 82.38 339 ASP A O 1
ATOM 2560 N N . LEU A 1 340 ? 11.373 11.263 -27.106 1.00 84.56 340 LEU A N 1
ATOM 2561 C CA . LEU A 1 340 ? 10.994 10.752 -28.424 1.00 84.56 340 LEU A CA 1
ATOM 2562 C C . LEU A 1 340 ? 9.688 9.947 -28.380 1.00 84.56 340 LEU A C 1
ATOM 2564 O O . LEU A 1 340 ? 9.507 9.099 -27.500 1.00 84.56 340 LEU A O 1
ATOM 2568 N N . PRO A 1 341 ? 8.786 10.131 -29.367 1.00 87.94 341 PRO A N 1
ATOM 2569 C CA . PRO A 1 341 ? 7.633 9.257 -29.528 1.00 87.94 341 PRO A CA 1
ATOM 2570 C C . PRO A 1 341 ? 8.081 7.801 -29.680 1.00 87.94 341 PRO A C 1
ATOM 2572 O O . PRO A 1 341 ? 8.792 7.449 -30.622 1.00 87.94 341 PRO A O 1
ATOM 2575 N N . CYS A 1 342 ? 7.646 6.949 -28.760 1.00 88.69 342 CYS A N 1
ATOM 2576 C CA . CYS A 1 342 ? 7.981 5.533 -28.752 1.00 88.69 342 CYS A CA 1
ATOM 2577 C C . CYS A 1 342 ? 6.810 4.690 -28.237 1.00 88.69 342 CYS A C 1
ATOM 2579 O O . CYS A 1 342 ? 5.855 5.192 -27.642 1.00 88.69 342 CYS A O 1
ATOM 2581 N N . ALA A 1 343 ? 6.872 3.389 -28.510 1.00 88.31 343 ALA A N 1
ATOM 2582 C CA . ALA A 1 343 ? 5.924 2.407 -28.010 1.00 88.31 343 ALA A CA 1
ATOM 2583 C C . ALA A 1 343 ? 6.694 1.134 -27.671 1.00 88.31 343 ALA A C 1
ATOM 2585 O O . ALA A 1 343 ? 7.485 0.652 -28.480 1.00 88.31 343 ALA A O 1
ATOM 2586 N N . GLY A 1 344 ? 6.465 0.595 -26.480 1.00 87.62 344 GLY A N 1
ATOM 2587 C CA . GLY A 1 344 ? 7.261 -0.510 -25.975 1.00 87.62 344 GLY A CA 1
ATOM 2588 C C . GLY A 1 344 ? 6.759 -1.034 -24.639 1.00 87.62 344 GLY A C 1
ATOM 2589 O O . GLY A 1 344 ? 5.648 -0.719 -24.207 1.00 87.62 344 GLY A O 1
ATOM 2590 N N . GLU A 1 345 ? 7.581 -1.856 -24.001 1.00 86.19 345 GLU A N 1
ATOM 2591 C CA . GLU A 1 345 ? 7.319 -2.390 -22.669 1.00 86.19 345 GLU A CA 1
ATOM 2592 C C . GLU A 1 345 ? 7.727 -1.370 -21.603 1.00 86.19 345 GLU A C 1
ATOM 2594 O O . GLU A 1 345 ? 8.794 -0.767 -21.684 1.00 86.19 345 GLU A O 1
ATOM 2599 N N . VAL A 1 346 ? 6.875 -1.158 -20.600 1.00 85.62 346 VAL A N 1
ATOM 2600 C CA . VAL A 1 346 ? 7.178 -0.236 -19.502 1.00 85.62 346 VAL A CA 1
ATOM 2601 C C . VAL A 1 346 ? 8.080 -0.938 -18.490 1.00 85.62 346 VAL A C 1
ATOM 2603 O O . VAL A 1 346 ? 7.687 -1.936 -17.889 1.00 85.62 346 VAL A O 1
ATOM 2606 N N . GLY A 1 347 ? 9.272 -0.387 -18.274 1.00 85.69 347 GLY A N 1
ATOM 2607 C CA . GLY A 1 347 ? 10.155 -0.739 -17.168 1.00 85.69 347 GLY A CA 1
ATOM 2608 C C . GLY A 1 347 ? 9.964 0.224 -15.997 1.00 85.69 347 GLY A C 1
ATOM 2609 O O . GLY A 1 347 ? 9.962 1.442 -16.187 1.00 85.69 347 GLY A O 1
ATOM 2610 N N . LEU A 1 348 ? 9.808 -0.324 -14.790 1.00 83.94 348 LEU A N 1
ATOM 2611 C CA . LEU A 1 348 ? 9.605 0.439 -13.558 1.00 83.94 348 LEU A CA 1
ATOM 2612 C C . LEU A 1 348 ? 10.757 0.216 -12.579 1.00 83.94 348 LEU A C 1
ATOM 2614 O O . LEU A 1 348 ? 11.161 -0.919 -12.331 1.00 83.94 348 LEU A O 1
ATOM 2618 N N . PHE A 1 349 ? 11.230 1.303 -11.976 1.00 81.00 349 PHE A N 1
ATOM 2619 C CA . PHE A 1 349 ? 12.289 1.297 -10.970 1.00 81.00 349 PHE A CA 1
ATOM 2620 C C . PHE A 1 349 ? 11.813 2.068 -9.736 1.00 81.00 349 PHE A C 1
ATOM 2622 O O . PHE A 1 349 ? 11.915 3.297 -9.703 1.00 81.00 349 PHE A O 1
ATOM 2629 N N . PRO A 1 350 ? 11.240 1.397 -8.724 1.00 71.19 350 PRO A N 1
ATOM 2630 C CA . PRO A 1 350 ? 10.775 2.083 -7.527 1.00 71.19 350 PRO A CA 1
ATOM 2631 C C . PRO A 1 350 ? 11.944 2.759 -6.805 1.00 71.19 350 PRO A C 1
ATOM 2633 O O . PRO A 1 350 ? 12.975 2.131 -6.568 1.00 71.19 350 PRO A O 1
ATOM 2636 N N . ILE A 1 351 ? 11.788 4.033 -6.440 1.00 71.38 351 ILE A N 1
ATOM 2637 C CA . ILE A 1 351 ? 12.837 4.820 -5.758 1.00 71.38 351 ILE A CA 1
ATOM 2638 C C . ILE A 1 351 ? 12.493 5.154 -4.296 1.00 71.38 351 ILE A C 1
ATOM 2640 O O . ILE A 1 351 ? 13.147 5.989 -3.676 1.00 71.38 351 ILE A O 1
ATOM 2644 N N . TYR A 1 352 ? 11.485 4.493 -3.720 1.00 69.06 352 TYR A N 1
ATOM 2645 C CA . TYR A 1 352 ? 10.993 4.723 -2.355 1.00 69.06 352 TYR A CA 1
ATOM 2646 C C . TYR A 1 352 ? 10.828 3.423 -1.565 1.00 69.06 352 TYR A C 1
ATOM 2648 O O . TYR A 1 352 ? 10.822 2.317 -2.103 1.00 69.06 352 TYR A O 1
ATOM 2656 N N . PHE A 1 353 ? 10.675 3.579 -0.251 1.00 57.72 353 PHE A N 1
ATOM 2657 C CA . PHE A 1 353 ? 10.394 2.486 0.670 1.00 57.72 353 PHE A CA 1
ATOM 2658 C C . PHE A 1 353 ? 8.929 2.063 0.626 1.00 57.72 353 PHE A C 1
ATOM 2660 O O . PHE A 1 353 ? 8.050 2.898 0.801 1.00 57.72 353 PHE A O 1
ATOM 2667 N N . GLY A 1 354 ? 8.680 0.761 0.481 1.00 62.12 354 GLY A N 1
ATOM 2668 C CA . GLY A 1 354 ? 7.330 0.185 0.464 1.00 62.12 354 GLY A CA 1
ATOM 2669 C C . GLY A 1 354 ? 6.995 -0.546 -0.835 1.00 62.12 354 GLY A C 1
ATOM 2670 O O . GLY A 1 354 ? 6.121 -1.407 -0.823 1.00 62.12 354 GLY A O 1
ATOM 2671 N N . ALA A 1 355 ? 7.746 -0.283 -1.909 1.00 65.62 355 ALA A N 1
ATOM 2672 C CA . ALA A 1 355 ? 7.634 -1.050 -3.137 1.00 65.62 355 ALA A CA 1
ATOM 2673 C C . ALA A 1 355 ? 8.094 -2.497 -2.923 1.00 65.62 355 ALA A C 1
ATOM 2675 O O . ALA A 1 355 ? 9.179 -2.769 -2.405 1.00 65.62 355 ALA A O 1
ATOM 2676 N N . THR A 1 356 ? 7.239 -3.422 -3.331 1.00 62.91 356 THR A N 1
ATOM 2677 C CA . THR A 1 356 ? 7.444 -4.861 -3.257 1.00 62.91 356 THR A CA 1
ATOM 2678 C C . THR A 1 356 ? 8.110 -5.321 -4.546 1.00 62.91 356 THR A C 1
ATOM 2680 O O . THR A 1 356 ? 7.505 -5.290 -5.613 1.00 62.91 356 THR A O 1
ATOM 2683 N N . ASP A 1 357 ? 9.356 -5.773 -4.459 1.00 60.56 357 ASP A N 1
ATOM 2684 C CA . ASP A 1 357 ? 10.104 -6.336 -5.589 1.00 60.56 357 ASP A CA 1
ATOM 2685 C C . ASP A 1 357 ? 9.968 -7.869 -5.684 1.00 60.56 357 ASP A C 1
ATOM 2687 O O . ASP A 1 357 ? 10.370 -8.480 -6.678 1.00 60.56 357 ASP A O 1
ATOM 2691 N N . ARG A 1 358 ? 9.409 -8.511 -4.646 1.00 54.56 358 ARG A N 1
ATOM 2692 C CA . ARG A 1 358 ? 9.248 -9.968 -4.525 1.00 54.56 358 ARG A CA 1
ATOM 2693 C C . ARG A 1 358 ? 7.994 -10.328 -3.731 1.00 54.56 358 ARG A C 1
ATOM 2695 O O . ARG A 1 358 ? 7.706 -9.733 -2.699 1.00 54.56 358 ARG A O 1
ATOM 2702 N N . LEU A 1 359 ? 7.275 -11.366 -4.157 1.00 47.88 359 LEU A N 1
ATOM 2703 C CA . LEU A 1 359 ? 6.188 -11.937 -3.357 1.00 47.88 359 LEU A CA 1
ATOM 2704 C C . LEU A 1 359 ? 6.783 -12.737 -2.186 1.00 47.88 359 LEU A C 1
ATOM 2706 O O . LEU A 1 359 ? 7.608 -13.622 -2.392 1.00 47.88 359 LEU A O 1
ATOM 2710 N N . LEU A 1 360 ? 6.330 -12.466 -0.959 1.00 39.88 360 LEU A N 1
ATOM 2711 C CA . LEU A 1 360 ? 6.843 -13.102 0.267 1.00 39.88 360 LEU A CA 1
ATOM 2712 C C . LEU A 1 360 ? 6.635 -14.630 0.324 1.00 39.88 360 LEU A C 1
ATOM 2714 O O . LEU A 1 360 ? 7.359 -15.303 1.046 1.00 39.88 360 LEU A O 1
ATOM 2718 N N . ASN A 1 361 ? 5.680 -15.179 -0.440 1.00 36.94 361 ASN A N 1
ATOM 2719 C CA . ASN A 1 361 ? 5.308 -16.605 -0.417 1.00 36.94 361 ASN A CA 1
ATOM 2720 C C . ASN A 1 361 ? 5.035 -17.204 -1.812 1.00 36.94 361 ASN A C 1
ATOM 2722 O O . ASN A 1 361 ? 4.414 -18.260 -1.931 1.00 36.94 361 ASN A O 1
ATOM 2726 N N . ALA A 1 362 ? 5.453 -16.525 -2.880 1.00 40.66 362 ALA A N 1
ATOM 2727 C CA . ALA A 1 362 ? 5.243 -16.978 -4.251 1.00 40.66 362 ALA A CA 1
ATOM 2728 C C . ALA A 1 362 ? 6.360 -16.465 -5.167 1.00 40.66 362 ALA A C 1
ATOM 2730 O O . ALA A 1 362 ? 7.128 -15.578 -4.814 1.00 40.66 362 ALA A O 1
ATOM 2731 N N . ASP A 1 363 ? 6.454 -17.021 -6.368 1.00 43.97 363 ASP A N 1
ATOM 2732 C CA . ASP A 1 363 ? 7.352 -16.526 -7.409 1.00 43.97 363 ASP A CA 1
ATOM 2733 C C . ASP A 1 363 ? 6.534 -15.643 -8.348 1.00 43.97 363 ASP A C 1
ATOM 2735 O O . ASP A 1 363 ? 5.677 -16.167 -9.051 1.00 43.97 363 ASP A O 1
ATOM 2739 N N . HIS A 1 364 ? 6.788 -14.331 -8.359 1.00 42.16 364 HIS A N 1
ATOM 2740 C CA . HIS A 1 364 ? 6.061 -13.339 -9.168 1.00 42.16 364 HIS A CA 1
ATOM 2741 C C . HIS A 1 364 ? 5.969 -13.719 -10.660 1.00 42.16 364 HIS A C 1
ATOM 2743 O O . HIS A 1 364 ? 4.966 -13.441 -11.314 1.00 42.16 364 HIS A O 1
ATOM 2749 N N . ASN A 1 365 ? 6.946 -14.466 -11.190 1.00 41.69 365 ASN A N 1
ATOM 2750 C CA . ASN A 1 365 ? 6.926 -14.956 -12.572 1.00 41.69 365 ASN A CA 1
ATOM 2751 C C . ASN A 1 365 ? 5.919 -16.103 -12.817 1.00 41.69 365 ASN A C 1
ATOM 2753 O O . ASN A 1 365 ? 5.750 -16.544 -13.957 1.00 41.69 365 ASN A O 1
ATOM 2757 N N . LYS A 1 366 ? 5.266 -16.618 -11.766 1.00 42.19 366 LYS A N 1
ATOM 2758 C CA . LYS A 1 366 ? 4.364 -17.779 -11.784 1.00 42.19 366 LYS A CA 1
ATOM 2759 C C . LYS A 1 366 ? 2.910 -17.469 -11.382 1.00 42.19 366 LYS A C 1
ATOM 2761 O O . LYS A 1 366 ? 2.140 -18.423 -11.332 1.00 42.19 366 LYS A O 1
ATOM 2766 N N . THR A 1 367 ? 2.504 -16.225 -11.093 1.00 46.56 367 THR A N 1
ATOM 2767 C CA . THR A 1 367 ? 1.300 -15.994 -10.247 1.00 46.56 367 THR A CA 1
ATOM 2768 C C . THR A 1 367 ? 0.078 -15.284 -10.858 1.00 46.56 367 THR A C 1
ATOM 2770 O O . THR A 1 367 ? -0.879 -15.102 -10.127 1.00 46.56 367 THR A O 1
ATOM 2773 N N . SER A 1 368 ? -0.006 -14.913 -12.148 1.00 67.62 368 SER A N 1
ATOM 2774 C CA . SER A 1 368 ? -1.276 -14.331 -12.680 1.00 67.62 368 SER A CA 1
ATOM 2775 C C . SER A 1 368 ? -1.916 -15.120 -13.828 1.00 67.62 368 SER A C 1
ATOM 2777 O O . SER A 1 368 ? -3.072 -15.525 -13.739 1.00 67.62 368 SER A O 1
ATOM 2779 N N . SER A 1 369 ? -1.164 -15.429 -14.888 1.00 70.75 369 SER A N 1
ATOM 2780 C CA . SER A 1 369 ? -1.639 -16.273 -16.000 1.00 70.75 369 SER A CA 1
ATOM 2781 C C . SER A 1 369 ? -1.566 -17.759 -15.663 1.00 70.75 369 SER A C 1
ATOM 2783 O O . SER A 1 369 ? -2.495 -18.512 -15.930 1.00 70.75 369 SER A O 1
ATOM 2785 N N . VAL A 1 370 ? -0.488 -18.177 -15.005 1.00 70.94 370 VAL A N 1
ATOM 2786 C CA . VAL A 1 370 ? -0.227 -19.582 -14.668 1.00 70.94 370 VAL A CA 1
ATOM 2787 C C . VAL A 1 370 ? -1.237 -20.135 -13.657 1.00 70.94 370 VAL A C 1
ATOM 2789 O O . VAL A 1 370 ? -1.532 -21.326 -13.685 1.00 70.94 370 VAL A O 1
ATOM 2792 N N . GLU A 1 371 ? -1.808 -19.308 -12.780 1.00 75.00 371 GLU A N 1
ATOM 2793 C CA . GLU A 1 371 ? -2.868 -19.753 -11.865 1.00 75.00 371 GLU A CA 1
ATOM 2794 C C . GLU A 1 371 ? -4.180 -20.022 -12.606 1.00 75.00 371 GLU A C 1
ATOM 2796 O O . GLU A 1 371 ? -4.794 -21.074 -12.405 1.00 75.00 371 GLU A O 1
ATOM 2801 N N . ILE A 1 372 ? -4.550 -19.134 -13.536 1.00 83.25 372 ILE A N 1
ATOM 2802 C CA . ILE A 1 372 ? -5.682 -19.328 -14.451 1.00 83.25 372 ILE A CA 1
ATOM 2803 C C . ILE A 1 372 ? -5.462 -20.588 -15.297 1.00 83.25 372 ILE A C 1
ATOM 2805 O O . ILE A 1 372 ? -6.351 -21.434 -15.380 1.00 83.25 372 ILE A O 1
ATOM 2809 N N . GLU A 1 373 ? -4.268 -20.757 -15.867 1.00 87.88 373 GLU A N 1
ATOM 2810 C CA . GLU A 1 373 ? -3.883 -21.927 -16.665 1.00 87.88 373 GLU A CA 1
ATOM 2811 C C . GLU A 1 373 ? -3.948 -23.216 -15.833 1.00 87.88 373 GLU A C 1
ATOM 2813 O O . GLU A 1 373 ? -4.511 -24.215 -16.267 1.00 87.88 373 GLU A O 1
ATOM 2818 N N . ARG A 1 374 ? -3.451 -23.213 -14.590 1.00 81.81 374 ARG A N 1
ATOM 2819 C CA . ARG A 1 374 ? -3.542 -24.375 -13.688 1.00 81.81 374 ARG A CA 1
ATOM 2820 C C . ARG A 1 374 ? -4.984 -24.738 -13.354 1.00 81.81 374 ARG A C 1
ATOM 2822 O O . ARG A 1 374 ? -5.296 -25.928 -13.308 1.00 81.81 374 ARG A O 1
ATOM 2829 N N . ALA A 1 375 ? -5.843 -23.747 -13.115 1.00 85.94 375 ALA A N 1
ATOM 2830 C CA . ALA A 1 375 ? -7.264 -23.978 -12.879 1.00 85.94 375 ALA A CA 1
ATOM 2831 C C . ALA A 1 375 ? -7.9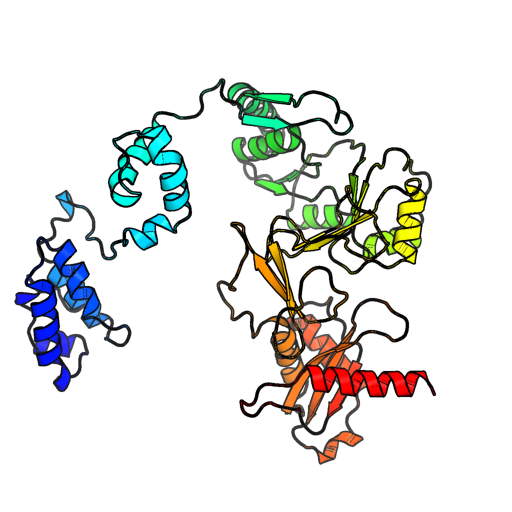42 -24.564 -14.129 1.00 85.94 375 ALA A C 1
ATOM 2833 O O . ALA A 1 375 ? -8.678 -25.544 -14.027 1.00 85.94 375 ALA A O 1
ATOM 2834 N N . CYS A 1 376 ? -7.636 -24.023 -15.311 1.00 89.75 376 CYS A N 1
ATOM 2835 C CA . CYS A 1 376 ? -8.192 -24.481 -16.583 1.00 89.75 376 CYS A CA 1
ATOM 2836 C C . CYS A 1 376 ? -7.677 -25.872 -16.987 1.00 89.75 376 CYS A C 1
ATOM 2838 O O . CYS A 1 376 ? -8.470 -26.706 -17.411 1.00 89.75 376 CYS A O 1
ATOM 2840 N N . ASN A 1 377 ? -6.395 -26.181 -16.776 1.00 88.81 377 ASN A N 1
ATOM 2841 C CA . ASN A 1 377 ? -5.800 -27.495 -17.065 1.00 88.81 377 ASN A CA 1
ATOM 2842 C C . ASN A 1 377 ? -6.501 -28.644 -16.332 1.00 88.81 377 ASN A C 1
ATOM 2844 O O . ASN A 1 377 ? -6.491 -29.775 -16.802 1.00 88.81 377 ASN A O 1
ATOM 2848 N N . ARG A 1 378 ? -7.093 -28.364 -15.166 1.00 86.94 378 ARG A N 1
ATOM 2849 C CA . ARG A 1 378 ? -7.823 -29.348 -14.353 1.00 86.94 378 ARG A CA 1
ATOM 2850 C C . ARG A 1 378 ? -9.325 -29.364 -14.637 1.00 86.94 378 ARG A C 1
ATOM 2852 O O . ARG A 1 378 ? -10.040 -30.150 -14.026 1.00 86.94 378 ARG A O 1
ATOM 2859 N N . ALA A 1 379 ? -9.812 -28.480 -15.505 1.00 89.19 379 ALA A N 1
ATOM 2860 C CA . ALA A 1 379 ? -11.235 -28.342 -15.785 1.00 89.19 379 ALA A CA 1
ATOM 2861 C C . ALA A 1 379 ? -11.767 -29.438 -16.722 1.00 89.19 379 ALA A C 1
ATOM 2863 O O . ALA A 1 379 ? -12.975 -29.668 -16.760 1.00 89.19 379 ALA A O 1
ATOM 2864 N N . ASP A 1 380 ? -10.890 -30.097 -17.485 1.00 90.31 380 ASP A N 1
ATOM 2865 C CA . ASP A 1 380 ? -11.257 -31.128 -18.452 1.00 90.31 380 ASP A CA 1
ATOM 2866 C C . ASP A 1 380 ? -10.095 -32.118 -18.665 1.00 90.31 380 ASP A C 1
ATOM 2868 O O . ASP A 1 380 ? -8.951 -31.710 -18.866 1.00 90.31 380 ASP A O 1
ATOM 2872 N N . GLU A 1 381 ? -10.371 -33.425 -18.598 1.00 87.44 381 GLU A N 1
ATOM 2873 C CA . GLU A 1 381 ? -9.342 -34.473 -18.656 1.00 87.44 381 GLU A CA 1
ATOM 2874 C C . GLU A 1 381 ? -8.663 -34.601 -20.024 1.00 87.44 381 GLU A C 1
ATOM 2876 O O . GLU A 1 381 ? -7.526 -35.082 -20.091 1.00 87.44 381 GLU A O 1
ATOM 2881 N N . GLY A 1 382 ? -9.317 -34.162 -21.104 1.00 88.50 382 GLY A N 1
ATOM 2882 C CA . GLY A 1 382 ? -8.766 -34.222 -22.459 1.00 88.50 382 GLY A CA 1
ATOM 2883 C C . GLY A 1 382 ? -7.718 -33.147 -22.754 1.00 88.50 382 GLY A C 1
ATOM 2884 O O . GLY A 1 382 ? -7.104 -33.167 -23.822 1.00 88.50 382 GLY A O 1
ATOM 2885 N N . LEU A 1 383 ? -7.468 -32.228 -21.817 1.00 90.00 383 LEU A N 1
ATOM 2886 C CA . LEU A 1 383 ? -6.494 -31.149 -21.969 1.00 90.00 383 LEU A CA 1
ATOM 2887 C C . LEU A 1 383 ? -5.077 -31.612 -21.639 1.00 90.00 383 LEU A C 1
ATOM 2889 O O . LEU A 1 383 ? -4.829 -32.226 -20.601 1.00 90.00 383 LEU A O 1
ATOM 2893 N N . LEU A 1 384 ? -4.135 -31.280 -22.518 1.00 86.44 384 LEU A N 1
ATOM 2894 C CA . LEU A 1 384 ? -2.703 -31.400 -22.265 1.00 86.44 384 LEU A CA 1
ATOM 2895 C C . LEU A 1 384 ? -2.206 -30.176 -21.493 1.00 86.44 384 LEU A C 1
ATOM 2897 O O . LEU A 1 384 ? -1.573 -30.310 -20.450 1.00 86.44 384 LEU A O 1
ATOM 2901 N N . GLU A 1 385 ? -2.511 -28.985 -22.006 1.00 89.38 385 GLU A N 1
ATOM 2902 C CA . GLU A 1 385 ? -2.129 -27.715 -21.397 1.00 89.38 385 GLU A CA 1
ATOM 2903 C C . GLU A 1 385 ? -2.978 -26.543 -21.904 1.00 89.38 385 GLU A C 1
ATOM 2905 O O . GLU A 1 385 ? -3.631 -26.624 -22.945 1.00 89.38 385 GLU A O 1
ATOM 2910 N N . THR A 1 386 ? -2.954 -25.434 -21.163 1.00 93.81 386 THR A N 1
ATOM 2911 C CA . THR A 1 386 ? -3.671 -24.195 -21.467 1.00 93.81 386 THR A CA 1
ATOM 2912 C C . THR A 1 386 ? -2.757 -22.984 -21.320 1.00 93.81 386 THR A C 1
ATOM 2914 O O . THR A 1 386 ? -1.778 -23.012 -20.574 1.00 93.81 386 THR A O 1
ATOM 2917 N N . ALA A 1 387 ? -3.085 -21.919 -22.047 1.00 90.69 387 ALA A N 1
ATOM 2918 C CA . ALA A 1 387 ? -2.410 -20.631 -22.009 1.00 90.69 387 ALA A CA 1
ATOM 2919 C C . ALA A 1 387 ? -3.451 -19.519 -21.855 1.00 90.69 387 ALA A C 1
ATOM 2921 O O . ALA A 1 387 ? -4.370 -19.410 -22.672 1.00 90.69 387 ALA A O 1
ATOM 2922 N N . ALA A 1 388 ? -3.299 -18.684 -20.829 1.00 88.38 388 ALA A N 1
ATOM 2923 C CA . ALA A 1 388 ? -4.153 -17.526 -20.610 1.00 88.38 388 ALA A CA 1
ATOM 2924 C C . ALA A 1 388 ? -3.520 -16.293 -21.260 1.00 88.38 388 ALA A C 1
ATOM 2926 O O . ALA A 1 388 ? -2.373 -15.940 -20.970 1.00 88.38 388 ALA A O 1
ATOM 2927 N N . VAL A 1 389 ? -4.266 -15.632 -22.144 1.00 86.56 389 VAL A N 1
ATOM 2928 C CA . VAL A 1 389 ? -3.844 -14.393 -22.806 1.00 86.56 389 VAL A CA 1
ATOM 2929 C C . VAL A 1 389 ? -4.952 -13.354 -22.745 1.00 86.56 389 VAL A C 1
ATOM 2931 O O . VAL A 1 389 ? -6.137 -13.681 -22.694 1.00 86.56 389 VAL A O 1
ATOM 2934 N N . SER A 1 390 ? -4.567 -12.086 -22.775 1.00 81.44 390 SER A N 1
ATOM 2935 C CA . SER A 1 390 ? -5.512 -10.985 -22.884 1.00 81.44 390 SER A CA 1
ATOM 2936 C C . SER A 1 390 ? -5.699 -10.570 -24.344 1.00 81.44 390 SER A C 1
ATOM 2938 O O . SER A 1 390 ? -4.742 -10.545 -25.122 1.00 81.44 390 SER A O 1
ATOM 2940 N N . ILE A 1 391 ? -6.931 -10.243 -24.730 1.00 76.31 391 ILE A N 1
ATOM 2941 C CA . ILE A 1 391 ? -7.274 -9.734 -26.061 1.00 76.31 391 ILE A CA 1
ATOM 2942 C C . ILE A 1 391 ? -7.991 -8.391 -25.951 1.00 76.31 391 ILE A C 1
ATOM 2944 O O . ILE A 1 391 ? -8.873 -8.208 -25.116 1.00 76.31 391 ILE A O 1
ATOM 2948 N N . LYS A 1 392 ? -7.625 -7.441 -26.814 1.00 71.56 392 LYS A N 1
ATOM 2949 C CA . LYS A 1 392 ? -8.306 -6.146 -26.903 1.00 71.56 392 LYS A CA 1
ATOM 2950 C C . LYS A 1 392 ? -9.481 -6.256 -27.889 1.00 71.56 392 LYS A C 1
ATOM 2952 O O . LYS A 1 392 ? -9.237 -6.675 -29.024 1.00 71.56 392 LYS A O 1
ATOM 2957 N N . PRO A 1 393 ? -10.721 -5.896 -27.508 1.00 71.19 393 PRO A N 1
ATOM 2958 C CA . PRO A 1 393 ? -11.857 -5.900 -28.430 1.00 71.19 393 PRO A CA 1
ATOM 2959 C C . PRO A 1 393 ? -11.662 -4.899 -29.582 1.00 71.19 393 PRO A C 1
ATOM 2961 O O . PRO A 1 393 ? -11.077 -3.832 -29.390 1.00 71.19 393 PRO A O 1
ATOM 2964 N N . THR A 1 394 ? -12.182 -5.210 -30.775 1.00 65.62 394 THR A N 1
ATOM 2965 C CA . THR A 1 394 ? -12.066 -4.361 -31.980 1.00 65.62 394 THR A CA 1
ATOM 2966 C C . THR A 1 394 ? -12.771 -3.005 -31.856 1.00 65.62 394 THR A C 1
ATOM 2968 O O . THR A 1 394 ? -12.380 -2.070 -32.545 1.00 65.62 394 THR A O 1
ATOM 2971 N N . GLY A 1 395 ? -13.758 -2.875 -30.963 1.00 60.09 395 GLY A N 1
ATOM 2972 C CA . GLY A 1 395 ? -14.492 -1.630 -30.694 1.00 60.09 395 GLY A CA 1
ATOM 2973 C C . GLY A 1 395 ? -14.006 -0.832 -29.477 1.00 60.09 395 GLY A C 1
ATOM 2974 O O . GLY A 1 395 ? -14.713 0.066 -29.037 1.00 60.09 395 GLY A O 1
ATOM 2975 N N . GLY A 1 396 ? -12.846 -1.169 -28.900 1.00 58.50 396 GLY A N 1
ATOM 2976 C CA . GLY A 1 396 ? -12.392 -0.588 -27.630 1.00 58.50 396 GLY A CA 1
ATOM 2977 C C . GLY A 1 396 ? -13.002 -1.269 -26.397 1.00 58.50 396 GLY A C 1
ATOM 2978 O O . GLY A 1 396 ? -13.708 -2.272 -26.506 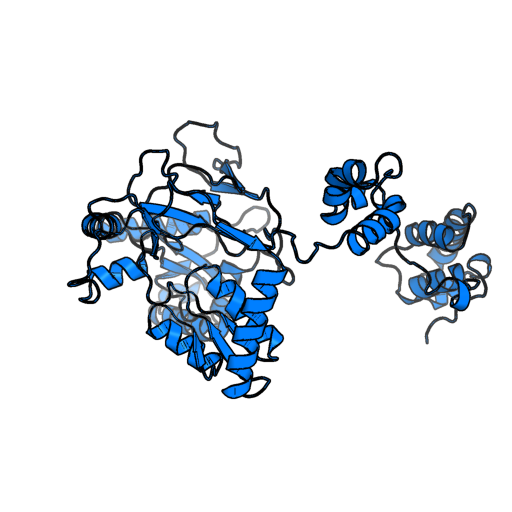1.00 58.50 396 GLY A O 1
ATOM 2979 N N . GLY A 1 397 ? -12.684 -0.758 -25.205 1.00 56.72 397 GLY A N 1
ATOM 2980 C CA . GLY A 1 397 ? -13.072 -1.355 -23.921 1.00 56.72 397 GLY A CA 1
ATOM 2981 C C . GLY A 1 397 ? -11.978 -2.206 -23.250 1.00 56.72 397 GLY A C 1
ATOM 2982 O O . GLY A 1 397 ? -10.867 -2.319 -23.780 1.00 56.72 397 GLY A O 1
ATOM 2983 N N . PRO A 1 398 ? -12.276 -2.776 -22.064 1.00 51.88 398 PRO A N 1
ATOM 2984 C CA . PRO A 1 398 ? -11.298 -3.494 -21.249 1.00 51.88 398 PRO A CA 1
ATOM 2985 C C . PRO A 1 398 ? -10.791 -4.756 -21.952 1.00 51.88 398 PRO A C 1
ATOM 2987 O O . PRO A 1 398 ? -11.515 -5.387 -22.729 1.00 51.88 398 PRO A O 1
ATOM 2990 N N . GLU A 1 399 ? -9.542 -5.139 -21.667 1.00 71.06 399 GLU A N 1
ATOM 2991 C CA . GLU A 1 399 ? -8.996 -6.393 -22.181 1.00 71.06 399 GLU A CA 1
ATOM 2992 C C . GLU A 1 399 ? -9.833 -7.585 -21.692 1.00 71.06 399 GLU A C 1
ATOM 2994 O O . GLU A 1 399 ? -10.245 -7.676 -20.536 1.00 71.06 399 GLU A O 1
ATOM 2999 N N . GLN A 1 400 ? -10.087 -8.514 -22.604 1.00 80.19 400 GLN A N 1
ATOM 3000 C CA . GLN A 1 400 ? -10.869 -9.714 -22.365 1.00 80.19 400 GLN A CA 1
ATOM 3001 C C . GLN A 1 400 ? -9.948 -10.922 -22.198 1.00 80.19 400 GLN A C 1
ATOM 3003 O O . GLN A 1 400 ? -8.942 -11.057 -22.896 1.00 80.19 400 GLN A O 1
ATOM 3008 N N . LEU A 1 401 ? -10.307 -11.832 -21.293 1.00 85.88 401 LEU A N 1
ATOM 3009 C CA . LEU A 1 401 ? -9.556 -13.064 -21.070 1.00 85.88 401 LEU A CA 1
ATOM 3010 C C . LEU A 1 401 ? -9.867 -14.093 -22.165 1.00 85.88 401 LEU A C 1
ATOM 3012 O O . LEU A 1 401 ? -11.021 -14.495 -22.346 1.00 85.88 401 LEU A O 1
ATOM 3016 N N . ALA A 1 402 ? -8.829 -14.563 -22.848 1.00 90.38 402 ALA A N 1
ATOM 3017 C CA . ALA A 1 402 ? -8.885 -15.672 -23.787 1.00 90.38 402 ALA A CA 1
ATOM 3018 C C . ALA A 1 402 ? -8.030 -16.845 -23.288 1.00 90.38 402 ALA A C 1
ATOM 3020 O O . ALA A 1 402 ? -6.895 -16.656 -22.852 1.00 90.38 402 ALA A O 1
ATOM 3021 N N . ILE A 1 403 ? -8.569 -18.061 -23.377 1.00 92.75 403 ILE A N 1
ATOM 3022 C CA . ILE A 1 403 ? -7.866 -19.293 -23.005 1.00 92.75 403 ILE A CA 1
ATOM 3023 C C . ILE A 1 403 ? -7.598 -20.108 -24.267 1.00 92.75 403 ILE A C 1
ATOM 3025 O O . ILE A 1 403 ? -8.526 -20.519 -24.964 1.00 92.75 403 ILE A O 1
ATOM 3029 N N . LEU A 1 404 ? -6.327 -20.356 -24.567 1.00 94.12 404 LEU A N 1
ATOM 3030 C CA . LEU A 1 404 ? -5.940 -21.315 -25.596 1.00 94.12 404 LEU A CA 1
ATOM 3031 C C . LEU A 1 404 ? -5.664 -22.668 -24.945 1.00 94.12 404 LEU A C 1
ATOM 3033 O O . LEU A 1 404 ? -5.134 -22.719 -23.840 1.00 94.12 404 LEU A O 1
ATOM 3037 N N . ALA A 1 405 ? -6.023 -23.751 -25.623 1.00 94.00 405 ALA A N 1
ATOM 3038 C CA . ALA A 1 405 ? -5.941 -25.113 -25.118 1.00 94.00 405 ALA A CA 1
ATOM 3039 C C . ALA A 1 405 ? -5.258 -26.036 -26.132 1.00 94.00 405 ALA A C 1
ATOM 3041 O O . ALA A 1 405 ? -5.520 -25.951 -27.330 1.00 94.00 405 ALA A O 1
ATOM 3042 N N . VAL A 1 406 ? -4.420 -26.945 -25.644 1.00 91.12 406 VAL A N 1
ATOM 3043 C CA . VAL A 1 406 ? -3.861 -28.065 -26.407 1.00 91.12 406 VAL A CA 1
ATOM 3044 C C . VAL A 1 406 ? -4.489 -29.345 -25.868 1.00 91.12 406 VAL A C 1
ATOM 3046 O O . VAL A 1 406 ? -4.541 -29.542 -24.654 1.00 91.12 406 VAL A O 1
ATOM 3049 N N . LEU A 1 407 ? -4.977 -30.212 -26.754 1.00 91.81 407 LEU A N 1
ATOM 3050 C CA . LEU A 1 407 ? -5.567 -31.500 -26.377 1.00 91.81 407 LEU A CA 1
ATOM 3051 C C . LEU A 1 407 ? -4.494 -32.586 -26.242 1.00 91.81 407 LEU A C 1
ATOM 3053 O O . LEU A 1 407 ? -3.490 -32.562 -26.954 1.00 91.81 407 LEU A O 1
ATOM 3057 N N . LYS A 1 408 ? -4.737 -33.573 -25.371 1.00 88.31 408 LYS A N 1
ATOM 3058 C CA . LYS A 1 408 ? -3.913 -34.792 -25.278 1.00 88.31 408 LYS A CA 1
ATOM 3059 C C . LYS A 1 408 ? -3.998 -35.626 -26.555 1.00 88.31 408 LYS A C 1
ATOM 3061 O O . LYS A 1 408 ? -2.976 -36.113 -27.028 1.00 88.31 408 LYS A O 1
ATOM 3066 N N . ASP A 1 409 ? -5.199 -35.754 -27.119 1.00 86.56 409 ASP A N 1
ATOM 3067 C CA . ASP A 1 409 ? -5.439 -36.433 -28.393 1.00 86.56 409 ASP A CA 1
ATOM 3068 C C . ASP A 1 409 ? -5.847 -35.425 -29.474 1.00 86.56 409 ASP A C 1
ATOM 3070 O O . ASP A 1 409 ? -6.967 -34.904 -29.496 1.00 86.56 409 ASP A O 1
ATOM 3074 N N . ARG A 1 410 ? -4.923 -35.171 -30.404 1.00 77.50 410 ARG A N 1
ATOM 3075 C CA . ARG A 1 410 ? -5.099 -34.206 -31.498 1.00 77.50 410 ARG A CA 1
ATOM 3076 C C . ARG A 1 410 ? -6.187 -34.618 -32.497 1.00 77.50 410 ARG A C 1
ATOM 3078 O O . ARG A 1 410 ? -6.721 -33.744 -33.175 1.00 77.50 410 ARG A O 1
ATOM 3085 N N . SER A 1 411 ? -6.548 -35.902 -32.572 1.00 72.00 411 SER A N 1
ATOM 3086 C CA . SER A 1 411 ? -7.580 -36.398 -33.495 1.00 72.00 411 SER A CA 1
ATOM 3087 C C . SER A 1 411 ? -8.999 -35.954 -33.112 1.00 72.00 411 SER A C 1
ATOM 3089 O O . SER A 1 411 ? -9.886 -35.907 -33.960 1.00 72.00 411 SER A O 1
ATOM 3091 N N . THR A 1 412 ? -9.203 -35.540 -31.856 1.00 72.62 412 THR A N 1
ATOM 3092 C CA . THR A 1 412 ? -10.520 -35.166 -31.308 1.00 72.62 412 THR A CA 1
ATOM 3093 C C . THR A 1 412 ? -10.868 -33.678 -31.450 1.00 72.62 412 THR A C 1
ATOM 3095 O O . THR A 1 412 ? -11.984 -33.274 -31.114 1.00 72.62 412 THR A O 1
ATOM 3098 N N . SER A 1 413 ? -9.958 -32.857 -31.991 1.00 71.19 413 SER A N 1
ATOM 3099 C CA . SER A 1 413 ? -10.084 -31.388 -32.053 1.00 71.19 413 SER A CA 1
ATOM 3100 C C . SER A 1 413 ? -11.390 -30.904 -32.702 1.00 71.19 413 SER A C 1
ATOM 3102 O O . SER A 1 413 ? -12.037 -29.993 -32.195 1.00 71.19 413 SER A O 1
ATOM 3104 N N . SER A 1 414 ? -11.835 -31.560 -33.778 1.00 69.88 414 SER A N 1
ATOM 3105 C CA . SER A 1 414 ? -13.062 -31.204 -34.510 1.00 69.88 414 SER A CA 1
ATOM 3106 C C . SER A 1 414 ? -14.360 -31.559 -33.773 1.00 69.88 414 SER A C 1
ATOM 3108 O O . SER A 1 414 ? -15.418 -31.058 -34.137 1.00 69.88 414 SER A O 1
ATOM 3110 N N . SER A 1 415 ? -14.286 -32.427 -32.759 1.00 74.69 415 SER A N 1
ATOM 3111 C CA . SER A 1 415 ? -15.435 -32.899 -31.970 1.00 74.69 415 SER A CA 1
ATOM 3112 C C . SER A 1 415 ? -15.589 -32.194 -30.617 1.00 74.69 415 SER A C 1
ATOM 3114 O O . SER A 1 415 ? -16.591 -32.392 -29.933 1.00 74.69 415 SER A O 1
ATOM 3116 N N . TYR A 1 416 ? -14.611 -31.370 -30.220 1.00 78.88 416 TYR A N 1
ATOM 3117 C CA . TYR A 1 416 ? -14.623 -30.666 -28.939 1.00 78.88 416 TYR A CA 1
ATOM 3118 C C . TYR A 1 416 ? -15.531 -29.431 -28.988 1.00 78.88 416 TYR A C 1
ATOM 3120 O O . TYR A 1 416 ? -15.267 -28.474 -29.717 1.00 78.88 416 TYR A O 1
ATOM 3128 N N . ASP A 1 417 ? -16.578 -29.416 -28.165 1.00 87.94 417 ASP A N 1
ATOM 3129 C CA . ASP A 1 417 ? -17.464 -28.259 -28.042 1.00 87.94 417 ASP A CA 1
ATOM 3130 C C . ASP A 1 417 ? -16.795 -27.136 -27.225 1.00 87.94 417 ASP A C 1
ATOM 3132 O O . ASP A 1 417 ? -16.611 -27.224 -26.004 1.00 87.94 417 ASP A O 1
ATOM 3136 N N . LEU A 1 418 ? -16.449 -26.044 -27.913 1.00 90.62 418 LEU A N 1
ATOM 3137 C CA . LEU A 1 418 ? -15.793 -24.880 -27.317 1.00 90.62 418 LEU A CA 1
ATOM 3138 C C . LEU A 1 418 ? -16.679 -24.130 -26.312 1.00 90.62 418 LEU A C 1
ATOM 3140 O O . LEU A 1 418 ? -16.142 -23.506 -25.396 1.00 90.62 418 LEU A O 1
ATOM 3144 N N . ASN A 1 419 ? -18.009 -24.183 -26.437 1.00 91.38 419 ASN A N 1
ATOM 3145 C CA . ASN A 1 419 ? -18.918 -23.537 -25.486 1.00 91.38 419 ASN A CA 1
ATOM 3146 C C . ASN A 1 419 ? -18.944 -24.295 -24.160 1.00 91.38 419 ASN A C 1
ATOM 3148 O O . ASN A 1 419 ? -18.875 -23.679 -23.092 1.00 91.38 419 ASN A O 1
ATOM 3152 N N . ILE A 1 420 ? -18.969 -25.630 -24.223 1.00 92.31 420 ILE A N 1
ATOM 3153 C CA . ILE A 1 420 ? -18.857 -26.483 -23.036 1.00 92.31 420 ILE A CA 1
ATOM 3154 C C . ILE A 1 420 ? -17.501 -26.252 -22.367 1.00 92.31 420 ILE A C 1
ATOM 3156 O O . ILE A 1 420 ? -17.443 -26.022 -21.158 1.00 92.31 420 ILE A O 1
ATOM 3160 N N . LEU A 1 421 ? -16.415 -26.243 -23.143 1.00 93.69 421 LEU A N 1
ATOM 3161 C CA . LEU A 1 421 ? -15.070 -26.027 -22.613 1.00 93.69 421 LEU A CA 1
ATOM 3162 C C . LEU A 1 421 ? -14.918 -24.641 -21.963 1.00 93.69 421 LEU A C 1
ATOM 3164 O O . LEU A 1 421 ? -14.389 -24.522 -20.858 1.00 93.69 421 LEU A O 1
ATOM 3168 N N . LYS A 1 422 ? -15.467 -23.596 -22.592 1.00 95.69 422 LYS A N 1
ATOM 3169 C CA . LYS A 1 422 ? -15.551 -22.245 -22.021 1.00 95.69 422 LYS A CA 1
ATOM 3170 C C . LYS A 1 422 ? -16.312 -22.225 -20.699 1.00 95.69 422 LYS A C 1
ATOM 3172 O O . LYS A 1 422 ? -15.842 -21.599 -19.750 1.00 95.69 422 LYS A O 1
ATOM 3177 N N . SER A 1 423 ? -17.443 -22.926 -20.610 1.00 95.50 423 SER A N 1
ATOM 3178 C CA . SER A 1 423 ? -18.200 -23.043 -19.360 1.00 95.50 423 SER A CA 1
ATOM 3179 C C . SER A 1 423 ? -17.386 -23.752 -18.275 1.00 95.50 423 SER A C 1
ATOM 3181 O O . SER A 1 423 ? -17.341 -23.272 -17.146 1.00 95.50 423 SER A O 1
ATOM 3183 N N . LYS A 1 424 ? -16.689 -24.847 -18.611 1.00 95.62 424 LYS A N 1
ATOM 3184 C CA . LYS A 1 424 ? -15.815 -25.570 -17.671 1.00 95.62 424 LYS A CA 1
ATOM 3185 C C . LYS A 1 424 ? -14.694 -24.678 -17.137 1.00 95.62 424 LYS A C 1
ATOM 3187 O O . LYS A 1 424 ? -14.479 -24.633 -15.926 1.00 95.62 424 LYS A O 1
ATOM 3192 N N . PHE A 1 425 ? -14.026 -23.917 -18.005 1.00 95.19 425 PHE A N 1
ATOM 3193 C CA . PHE A 1 425 ? -13.012 -22.943 -17.587 1.00 95.19 425 PHE A CA 1
ATOM 3194 C C . PHE A 1 425 ? -13.592 -21.848 -16.699 1.00 95.19 425 PHE A C 1
ATOM 3196 O O . PHE A 1 425 ? -13.023 -21.546 -15.651 1.00 95.19 425 PHE A O 1
ATOM 3203 N N . GLN A 1 426 ? -14.753 -21.298 -17.062 1.00 93.69 426 GLN A N 1
ATOM 3204 C CA . GLN A 1 426 ? -15.417 -20.280 -16.257 1.00 93.69 426 GLN A CA 1
ATOM 3205 C C . GLN A 1 426 ? -15.748 -20.792 -14.847 1.00 93.69 426 GLN A C 1
ATOM 3207 O O . GLN A 1 426 ? -15.476 -20.094 -13.869 1.00 93.69 426 GLN A O 1
ATOM 3212 N N . THR A 1 427 ? -16.283 -22.011 -14.730 1.00 93.75 427 THR A N 1
ATOM 3213 C CA . THR A 1 427 ? -16.575 -22.648 -13.438 1.00 93.75 427 THR A CA 1
ATOM 3214 C C . THR A 1 427 ? -15.300 -22.917 -12.638 1.00 93.75 427 THR A C 1
ATOM 3216 O O . THR A 1 427 ? -15.262 -22.652 -11.436 1.00 93.75 427 THR A O 1
ATOM 3219 N N . ALA A 1 428 ? -14.237 -23.407 -13.281 1.00 88.88 428 ALA A N 1
ATOM 3220 C CA . ALA A 1 428 ? -12.968 -23.684 -12.612 1.00 88.88 428 ALA A CA 1
ATOM 3221 C C . ALA A 1 428 ? -12.320 -22.410 -12.048 1.00 88.88 428 ALA A C 1
ATOM 3223 O O . ALA A 1 428 ? -11.831 -22.423 -10.919 1.00 88.88 428 ALA A O 1
ATOM 3224 N N . ILE A 1 429 ? -12.357 -21.307 -12.796 1.00 83.44 429 ILE A N 1
ATOM 3225 C CA . ILE A 1 429 ? -11.833 -20.009 -12.358 1.00 83.44 429 ILE A CA 1
ATOM 3226 C C . ILE A 1 429 ? -12.678 -19.436 -11.215 1.00 83.44 429 ILE A C 1
ATOM 3228 O O . ILE A 1 429 ? -12.120 -19.006 -10.210 1.00 83.44 429 ILE A O 1
ATOM 3232 N N . GLN A 1 430 ? -14.010 -19.486 -11.316 1.00 83.12 430 GLN A N 1
ATOM 3233 C CA . GLN A 1 430 ? -14.901 -19.020 -10.245 1.00 83.12 430 GLN A CA 1
ATOM 3234 C C . GLN A 1 430 ? -14.692 -19.782 -8.936 1.00 83.12 430 GLN A C 1
ATOM 3236 O O . GLN A 1 430 ? -14.721 -19.180 -7.868 1.00 83.12 430 GLN A O 1
ATOM 3241 N N . LYS A 1 431 ? -14.489 -21.102 -9.017 1.00 83.94 431 LYS A N 1
ATOM 3242 C CA . LYS A 1 431 ? -14.336 -21.961 -7.840 1.00 83.94 431 LYS A CA 1
ATOM 3243 C C . LYS A 1 431 ? -12.969 -21.824 -7.171 1.00 83.94 431 LYS A C 1
ATOM 3245 O O . LYS A 1 431 ? -12.896 -21.905 -5.951 1.00 83.94 431 LYS A O 1
ATOM 3250 N N . ASN A 1 432 ? -11.900 -21.701 -7.959 1.00 78.31 432 ASN A N 1
ATOM 3251 C CA . ASN A 1 432 ? -10.531 -21.835 -7.452 1.00 78.31 432 ASN A CA 1
ATOM 3252 C C . ASN A 1 432 ? -9.747 -20.517 -7.406 1.00 78.31 432 ASN A C 1
ATOM 3254 O O . ASN A 1 432 ? -8.669 -20.501 -6.823 1.00 78.31 432 ASN A O 1
ATOM 3258 N N . LEU A 1 433 ? -10.240 -19.451 -8.043 1.00 76.56 433 LEU A N 1
ATOM 3259 C CA . LEU A 1 433 ? -9.564 -18.156 -8.135 1.00 76.56 433 LEU A CA 1
ATOM 3260 C C . LEU A 1 433 ? -10.535 -17.027 -7.762 1.00 76.56 433 LEU A C 1
ATOM 3262 O O . LEU A 1 433 ? -10.975 -16.941 -6.620 1.00 76.56 433 LEU A O 1
ATOM 3266 N N . ASN A 1 434 ? -10.874 -16.156 -8.714 1.00 66.06 434 ASN A N 1
ATOM 3267 C CA . ASN A 1 434 ? -11.730 -14.998 -8.503 1.00 66.06 434 ASN A CA 1
ATOM 3268 C C . ASN A 1 434 ? -12.888 -15.007 -9.519 1.00 66.06 434 ASN A C 1
ATOM 3270 O O . ASN A 1 434 ? -12.633 -15.058 -10.728 1.00 66.06 434 ASN A O 1
ATOM 3274 N N . PRO A 1 435 ? -14.154 -14.917 -9.069 1.00 67.62 435 PRO A N 1
ATOM 3275 C CA . PRO A 1 435 ? -15.318 -14.929 -9.952 1.00 67.62 435 PRO A CA 1
ATOM 3276 C C . PRO A 1 435 ? -15.417 -13.727 -10.907 1.00 67.62 435 PRO A C 1
ATOM 3278 O O . PRO A 1 435 ? -16.197 -13.784 -11.859 1.00 67.62 435 PRO A O 1
ATOM 3281 N N . LEU A 1 436 ? -14.632 -12.664 -10.697 1.00 67.88 436 LEU A N 1
ATOM 3282 C CA . LEU A 1 436 ? -14.561 -11.505 -11.592 1.00 67.88 436 LEU A CA 1
ATOM 3283 C C . LEU A 1 436 ? -13.844 -11.805 -12.919 1.00 67.88 436 LEU A C 1
ATOM 3285 O O . LEU A 1 436 ? -14.100 -11.126 -13.914 1.00 67.88 436 LEU A O 1
ATOM 3289 N N . PHE A 1 437 ? -12.994 -12.835 -12.979 1.00 73.31 437 PHE A N 1
ATOM 3290 C CA . PHE A 1 437 ? -12.346 -13.241 -14.226 1.00 73.31 437 PHE A CA 1
ATOM 3291 C C . PHE A 1 437 ? -13.348 -13.940 -15.154 1.00 73.31 437 PHE A C 1
ATOM 3293 O O . PHE A 1 437 ? -13.759 -15.084 -14.930 1.00 73.31 437 PHE A O 1
ATOM 3300 N N . LYS A 1 438 ? -13.738 -13.243 -16.225 1.00 82.50 438 LYS A N 1
ATOM 3301 C CA . LYS A 1 438 ? -14.672 -13.750 -17.237 1.00 82.50 438 LYS A CA 1
ATOM 3302 C C . LYS A 1 438 ? -13.936 -14.285 -18.457 1.00 82.50 438 LYS A C 1
ATOM 3304 O O . LYS A 1 438 ? -13.354 -13.516 -19.223 1.00 82.50 438 LYS A O 1
ATOM 3309 N N . VAL A 1 439 ? -14.021 -15.596 -18.680 1.00 88.44 439 VAL A N 1
ATOM 3310 C CA . VAL A 1 439 ? -13.515 -16.233 -19.900 1.00 88.44 439 VAL A CA 1
ATOM 3311 C C . VAL A 1 439 ? -14.363 -15.748 -21.064 1.00 88.44 439 VAL A C 1
ATOM 3313 O O . VAL A 1 439 ? -15.551 -16.050 -21.162 1.00 88.44 439 VAL A O 1
ATOM 3316 N N . SER A 1 440 ? -13.759 -14.972 -21.952 1.00 88.94 440 SER A N 1
ATOM 3317 C CA . SER A 1 440 ? -14.445 -14.364 -23.091 1.00 88.94 440 SER A CA 1
ATOM 3318 C C . SER A 1 440 ? -14.294 -15.218 -24.343 1.00 88.94 440 SER A C 1
ATOM 3320 O O . SER A 1 440 ? -15.266 -15.407 -25.079 1.00 88.94 440 SER A O 1
ATOM 3322 N N . TYR A 1 441 ? -13.120 -15.821 -24.535 1.00 89.31 441 TYR A N 1
ATOM 3323 C CA . TYR A 1 441 ? -12.806 -16.618 -25.716 1.00 89.31 441 TYR A CA 1
ATOM 3324 C C . TYR A 1 441 ? -12.059 -17.906 -25.362 1.00 89.31 441 TYR A C 1
ATOM 3326 O O . TYR A 1 441 ? -11.248 -17.920 -24.436 1.00 89.31 441 TYR A O 1
ATOM 3334 N N . VAL A 1 442 ? -12.322 -18.979 -26.112 1.00 93.12 442 VAL A N 1
ATOM 3335 C CA . VAL A 1 442 ? -11.600 -20.252 -26.007 1.00 93.12 442 VAL A CA 1
ATOM 3336 C C . VAL A 1 442 ? -11.215 -20.736 -27.395 1.00 93.12 442 VAL A C 1
ATOM 3338 O O . VAL A 1 442 ? -12.026 -20.668 -28.318 1.00 93.12 442 VAL A O 1
ATOM 3341 N N . LYS A 1 443 ? -9.988 -21.239 -27.541 1.00 91.94 443 LYS A N 1
ATOM 3342 C CA . LYS A 1 443 ? -9.501 -21.816 -28.798 1.00 91.94 443 LYS A CA 1
ATOM 3343 C C . LYS A 1 443 ? -8.639 -23.038 -28.557 1.00 91.94 443 LYS A C 1
ATOM 3345 O O . LYS A 1 443 ? -7.786 -23.027 -27.679 1.00 91.94 443 LYS A O 1
ATOM 3350 N N . ILE A 1 444 ? -8.813 -24.048 -29.400 1.00 92.69 444 ILE A N 1
ATOM 3351 C CA . ILE A 1 444 ? -7.907 -25.192 -29.456 1.00 92.69 444 ILE A CA 1
ATOM 3352 C C . ILE A 1 444 ? -6.798 -24.901 -30.470 1.00 92.69 444 ILE A C 1
ATOM 3354 O O . ILE A 1 444 ? -7.062 -24.429 -31.578 1.00 92.69 444 ILE A O 1
ATOM 3358 N N . VAL A 1 445 ? -5.554 -25.156 -30.077 1.00 91.38 445 VAL A N 1
ATOM 3359 C CA . VAL A 1 445 ? -4.362 -25.037 -30.923 1.00 91.38 445 VAL A CA 1
ATOM 3360 C C . VAL A 1 445 ? -3.583 -26.356 -30.911 1.00 91.38 445 VAL A C 1
ATOM 3362 O O . VAL A 1 445 ? -3.649 -27.093 -29.927 1.00 91.38 445 VAL A O 1
ATOM 3365 N N . PRO A 1 446 ? -2.862 -26.694 -31.996 1.00 86.94 446 PRO A N 1
ATOM 3366 C CA . PRO A 1 446 ? -2.146 -27.969 -32.085 1.00 86.94 446 PRO A CA 1
ATOM 3367 C C . PRO A 1 446 ? -0.995 -28.070 -31.075 1.00 86.94 446 PRO A C 1
ATOM 3369 O O . PRO A 1 446 ? -0.731 -29.146 -30.535 1.00 86.94 446 PRO A O 1
ATOM 3372 N N . GLU A 1 447 ? -0.319 -26.950 -30.823 1.00 88.12 447 GLU A N 1
ATOM 3373 C CA . GLU A 1 447 ? 0.754 -26.806 -29.846 1.00 88.12 447 GLU A CA 1
ATOM 3374 C C . GLU A 1 447 ? 0.988 -25.333 -29.517 1.00 88.12 447 GLU A C 1
ATOM 3376 O O . GLU A 1 447 ? 0.522 -24.437 -30.230 1.00 88.12 447 GLU A O 1
ATOM 3381 N N . PHE A 1 448 ? 1.725 -25.086 -28.437 1.00 89.94 448 PHE A N 1
ATOM 3382 C CA . PHE A 1 448 ? 2.125 -23.741 -28.071 1.00 89.94 448 PHE A CA 1
ATOM 3383 C C . PHE A 1 448 ? 3.519 -23.375 -28.597 1.00 89.94 448 PHE A C 1
ATOM 3385 O O . PHE A 1 448 ? 4.446 -24.177 -28.476 1.00 89.94 448 PHE A O 1
ATOM 3392 N N . PRO A 1 449 ? 3.708 -22.142 -29.107 1.00 82.94 449 PRO A N 1
ATOM 3393 C CA . PRO A 1 449 ? 5.010 -21.653 -29.531 1.00 82.94 449 PRO A CA 1
ATOM 3394 C C . PRO A 1 449 ? 5.914 -21.453 -28.310 1.00 82.94 449 PRO A C 1
ATOM 3396 O O . PRO A 1 449 ? 5.497 -20.869 -27.303 1.00 82.94 449 PRO A O 1
ATOM 3399 N N . ARG A 1 450 ? 7.163 -21.919 -28.394 1.00 72.00 450 ARG A N 1
ATOM 3400 C CA . ARG A 1 450 ? 8.129 -21.860 -27.288 1.00 72.00 450 ARG A CA 1
ATOM 3401 C C . ARG A 1 450 ? 9.506 -21.387 -27.734 1.00 72.00 450 ARG A C 1
ATOM 3403 O O . ARG A 1 450 ? 9.877 -21.532 -28.893 1.00 72.00 450 ARG A O 1
ATOM 3410 N N . THR A 1 451 ? 10.267 -20.824 -26.798 1.00 54.81 451 THR A N 1
ATOM 3411 C CA . THR A 1 451 ? 11.702 -20.546 -26.977 1.00 54.81 451 THR A CA 1
ATOM 3412 C C . THR A 1 451 ? 12.524 -21.839 -26.945 1.00 54.81 451 THR A C 1
ATOM 3414 O O . THR A 1 451 ? 12.048 -22.874 -26.480 1.00 54.81 451 THR A O 1
ATOM 3417 N N . ALA A 1 452 ? 13.805 -21.764 -27.327 1.00 40.41 452 ALA A N 1
ATOM 3418 C CA . ALA A 1 452 ? 14.767 -22.864 -27.158 1.00 40.41 452 ALA A CA 1
ATOM 3419 C C . ALA A 1 452 ? 14.921 -23.328 -25.691 1.00 40.41 452 ALA A C 1
ATOM 3421 O O . ALA A 1 452 ? 15.273 -24.473 -25.433 1.00 40.41 452 ALA A O 1
ATOM 3422 N N . SER A 1 453 ? 14.604 -22.458 -24.726 1.00 38.03 453 SER A N 1
ATOM 3423 C CA . SER A 1 453 ? 14.537 -22.761 -23.288 1.00 38.03 453 SER A CA 1
ATOM 3424 C C . SER A 1 453 ? 13.154 -23.238 -22.813 1.00 38.03 453 SER A C 1
ATOM 3426 O O . SER A 1 453 ? 12.871 -23.229 -21.617 1.00 38.03 453 SER A O 1
ATOM 3428 N N . ASN A 1 454 ? 12.277 -23.643 -23.736 1.00 53.91 454 ASN A N 1
ATOM 3429 C CA . ASN A 1 454 ? 10.934 -24.175 -23.485 1.00 53.91 454 ASN A CA 1
ATOM 3430 C C . ASN A 1 454 ? 9.923 -23.177 -22.864 1.00 53.91 454 ASN A C 1
ATOM 3432 O O . ASN A 1 454 ? 8.848 -23.570 -22.393 1.00 53.91 454 ASN A O 1
ATOM 3436 N N . LYS A 1 455 ? 10.225 -21.870 -22.884 1.00 54.12 455 LYS A N 1
ATOM 3437 C CA . LYS A 1 455 ? 9.337 -20.815 -22.368 1.00 54.12 455 LYS A CA 1
ATOM 3438 C C . LYS A 1 455 ? 8.209 -20.536 -23.359 1.00 54.12 455 LYS A C 1
ATOM 3440 O O . LYS A 1 455 ? 8.467 -20.305 -24.536 1.00 54.12 455 LYS A O 1
ATOM 3445 N N . LEU A 1 456 ? 6.972 -20.500 -22.865 1.00 73.25 456 LEU A N 1
ATOM 3446 C CA . LEU A 1 456 ? 5.778 -20.170 -23.646 1.00 73.25 456 LEU A CA 1
ATOM 3447 C C . LEU A 1 456 ? 5.851 -18.748 -24.231 1.00 73.25 456 LEU A C 1
ATOM 3449 O O . LEU A 1 456 ? 5.947 -17.766 -23.489 1.00 73.25 456 LEU A O 1
ATOM 3453 N N . LEU A 1 457 ? 5.736 -18.626 -25.553 1.00 75.50 457 LEU A N 1
ATOM 3454 C CA . LEU A 1 457 ? 5.717 -17.355 -26.280 1.00 75.50 457 LEU A CA 1
ATOM 3455 C C . LEU A 1 457 ? 4.291 -16.787 -26.352 1.00 75.50 457 LEU A C 1
ATOM 3457 O O . LEU A 1 457 ? 3.654 -16.772 -27.405 1.00 75.50 457 LEU A O 1
ATOM 3461 N N . ARG A 1 458 ? 3.787 -16.283 -25.218 1.00 78.44 458 ARG A N 1
ATOM 3462 C CA . ARG A 1 458 ? 2.422 -15.720 -25.101 1.00 78.44 458 ARG A CA 1
ATOM 3463 C C . ARG A 1 458 ? 2.138 -14.584 -26.092 1.00 78.44 458 ARG A C 1
ATOM 3465 O O . ARG A 1 458 ? 1.006 -14.460 -26.549 1.00 78.44 458 ARG A O 1
ATOM 3472 N N . ARG A 1 459 ? 3.163 -13.810 -26.477 1.00 77.88 459 ARG A N 1
ATOM 3473 C CA . ARG A 1 459 ? 3.064 -12.765 -27.511 1.00 77.88 459 ARG A CA 1
ATOM 3474 C C . ARG A 1 459 ? 2.568 -13.329 -28.846 1.00 77.88 459 ARG A C 1
ATOM 3476 O O . ARG A 1 459 ? 1.585 -12.838 -29.380 1.00 77.88 459 ARG A O 1
ATOM 3483 N N . VAL A 1 460 ? 3.171 -14.425 -29.314 1.00 81.88 460 VAL A N 1
ATOM 3484 C CA . VAL A 1 460 ? 2.801 -15.073 -30.585 1.00 81.88 460 VAL A CA 1
ATOM 3485 C C . VAL A 1 460 ? 1.354 -15.567 -30.547 1.00 81.88 460 VAL A C 1
ATOM 3487 O O . VAL A 1 460 ? 0.615 -15.385 -31.509 1.00 81.88 460 VAL A O 1
ATOM 3490 N N . LEU A 1 461 ? 0.922 -16.135 -29.416 1.00 83.81 461 LEU A N 1
ATOM 3491 C CA . LEU A 1 461 ? -0.469 -16.560 -29.232 1.00 83.81 461 LEU A CA 1
ATOM 3492 C C . LEU A 1 461 ? -1.447 -15.375 -29.266 1.00 83.81 461 LEU A C 1
ATOM 3494 O O . LEU A 1 461 ? -2.503 -15.474 -29.893 1.00 83.81 461 LEU A O 1
ATOM 3498 N N . LYS A 1 462 ? -1.092 -14.249 -28.630 1.00 81.62 462 LYS A N 1
ATOM 3499 C CA . LYS A 1 462 ? -1.886 -13.010 -28.649 1.00 81.62 462 LYS A CA 1
ATOM 3500 C C . LYS A 1 462 ? -1.988 -12.440 -30.067 1.00 81.62 462 LYS A C 1
ATOM 3502 O O . LYS A 1 462 ? -3.086 -12.081 -30.488 1.00 81.62 462 LYS A O 1
ATOM 3507 N N . ASP A 1 463 ? -0.894 -12.428 -30.825 1.00 80.56 463 ASP A N 1
ATOM 3508 C CA . ASP A 1 463 ? -0.856 -11.908 -32.197 1.00 80.56 463 ASP A CA 1
ATOM 3509 C C . ASP A 1 463 ? -1.665 -12.769 -33.173 1.00 80.56 463 ASP A C 1
ATOM 3511 O O . ASP A 1 463 ? -2.478 -12.240 -33.934 1.00 80.56 463 ASP A O 1
ATOM 3515 N N . GLN A 1 464 ? -1.515 -14.097 -33.102 1.00 83.44 464 GLN A N 1
ATOM 3516 C CA . GLN A 1 464 ? -2.307 -15.041 -33.899 1.00 83.44 464 GLN A CA 1
ATOM 3517 C C . GLN A 1 464 ? -3.804 -14.872 -33.635 1.00 83.44 464 GLN A C 1
ATOM 3519 O O . GLN A 1 464 ? -4.614 -14.827 -34.562 1.00 83.44 464 GLN A O 1
ATOM 3524 N N . LEU A 1 465 ? -4.177 -14.753 -32.359 1.00 83.38 465 LEU A N 1
ATOM 3525 C CA . LEU A 1 465 ? -5.567 -14.591 -31.966 1.00 83.38 465 LEU A CA 1
ATOM 3526 C C . LEU A 1 465 ? -6.130 -13.227 -32.398 1.00 83.38 465 LEU A C 1
ATOM 3528 O O . LEU A 1 465 ? -7.261 -13.146 -32.876 1.00 83.38 465 LEU A O 1
ATOM 3532 N N . LYS A 1 466 ? -5.328 -12.161 -32.303 1.00 80.81 466 LYS A N 1
ATOM 3533 C CA . LYS A 1 466 ? -5.688 -10.814 -32.763 1.00 80.81 466 LYS A CA 1
ATOM 3534 C C . LYS A 1 466 ? -5.907 -10.766 -34.276 1.00 80.81 466 LYS A C 1
ATOM 3536 O O . LYS A 1 466 ? -6.900 -10.189 -34.719 1.00 80.81 466 LYS A O 1
ATOM 3541 N N . GLN A 1 467 ? -5.026 -11.380 -35.067 1.00 79.50 467 GLN A N 1
ATOM 3542 C CA . GLN A 1 467 ? -5.184 -11.455 -36.523 1.00 79.50 467 GLN A CA 1
ATOM 3543 C C . GLN A 1 467 ? -6.481 -12.178 -36.908 1.00 79.50 467 GLN A C 1
ATOM 3545 O O . GLN A 1 467 ? -7.260 -11.654 -37.708 1.00 79.50 467 GLN A O 1
ATOM 3550 N N . GLU A 1 468 ? -6.769 -13.323 -36.289 1.00 80.06 468 GLU A N 1
ATOM 3551 C CA . GLU A 1 468 ? -7.977 -14.102 -36.581 1.00 80.06 468 GLU A CA 1
ATOM 3552 C C . GLU A 1 468 ? -9.264 -13.342 -36.223 1.00 80.06 468 GLU A C 1
ATOM 3554 O O . GLU A 1 468 ? -10.182 -13.255 -37.040 1.00 80.06 468 GLU A O 1
ATOM 3559 N N . LEU A 1 469 ? -9.321 -12.725 -35.038 1.00 75.38 469 LEU A N 1
ATOM 3560 C CA . LEU A 1 469 ? -10.479 -11.934 -34.610 1.00 75.38 469 LEU A CA 1
ATOM 3561 C C . LEU A 1 469 ? -10.679 -10.683 -35.478 1.00 75.38 469 LEU A C 1
ATOM 3563 O O . LEU A 1 469 ? -11.815 -10.332 -35.792 1.00 75.38 469 LEU A O 1
ATOM 3567 N N . SER A 1 470 ? -9.593 -10.051 -35.939 1.00 68.81 470 SER A N 1
ATOM 3568 C CA . SER A 1 470 ? -9.682 -8.934 -36.891 1.00 68.81 470 SER A CA 1
ATOM 3569 C C . SER A 1 470 ? -10.228 -9.365 -38.256 1.00 68.81 470 SER A C 1
ATOM 3571 O O . SER A 1 470 ? -10.918 -8.589 -38.912 1.00 68.81 470 SER A O 1
ATOM 3573 N N . THR A 1 471 ? -9.960 -10.608 -38.666 1.00 65.69 471 THR A N 1
ATOM 3574 C CA . THR A 1 471 ? -10.435 -11.169 -39.938 1.00 65.69 471 THR A CA 1
ATOM 3575 C C . THR A 1 471 ? -11.920 -11.517 -39.850 1.00 65.69 471 THR A C 1
ATOM 3577 O O . THR A 1 471 ? -12.673 -11.209 -40.767 1.00 65.69 471 THR A O 1
ATOM 3580 N N . ARG A 1 472 ? -12.373 -12.063 -38.711 1.00 61.66 472 ARG A N 1
ATOM 3581 C CA . ARG A 1 472 ? -13.798 -12.334 -38.446 1.00 61.66 472 ARG A CA 1
ATOM 3582 C C . ARG A 1 472 ? -14.653 -11.076 -38.304 1.00 61.66 472 ARG A C 1
ATOM 3584 O O . ARG A 1 472 ? -15.838 -11.147 -38.563 1.00 61.66 472 ARG A O 1
ATOM 3591 N N . SER A 1 473 ? -14.072 -9.954 -37.880 1.00 56.53 473 SER A N 1
ATOM 3592 C CA . SER A 1 473 ? -14.786 -8.675 -37.748 1.00 56.53 473 SER A CA 1
ATOM 3593 C C . SER A 1 473 ? -14.921 -7.907 -39.074 1.00 56.53 473 SER A C 1
ATOM 3595 O O . SER A 1 473 ? -15.565 -6.860 -39.087 1.00 56.53 473 SER A O 1
ATOM 3597 N N . LYS A 1 474 ? -14.259 -8.367 -40.148 1.00 47.56 474 LYS A N 1
ATOM 3598 C CA . LYS A 1 474 ? -14.299 -7.781 -41.504 1.00 47.56 474 LYS A CA 1
ATOM 3599 C C . LYS A 1 474 ? -15.156 -8.588 -42.494 1.00 47.56 474 LYS A C 1
ATOM 3601 O O . LYS A 1 474 ? -15.344 -8.132 -43.619 1.00 47.56 474 LYS A O 1
ATOM 3606 N N . LEU A 1 475 ? -15.612 -9.769 -42.080 1.00 38.44 475 LEU A N 1
ATOM 3607 C CA . LEU A 1 475 ? -16.658 -10.577 -42.714 1.00 38.44 475 LEU A CA 1
ATOM 3608 C C . LEU A 1 475 ? -17.990 -10.236 -42.048 1.00 38.44 475 LEU A C 1
ATOM 3610 O O . LEU A 1 475 ? -19.011 -10.275 -42.765 1.00 38.44 475 LEU A O 1
#

InterPro domains:
  IPR000873 AMP-dependent synthetase/ligase domain [PF00501] (131-232)
  IPR042099 ANL, N-terminal domain [G3DSA:3.40.50.12780] (118-234)
  IPR042099 ANL, N-terminal domain [G3DSA:3.40.50.12780] (235-369)
  IPR045851 AMP-binding enzyme domain superfamily [G3DSA:3.30.300.30] (370-475)
  IPR060613 Probable acyl-activating enzyme 17/18-like, SAM domain [PF27750] (9-73)
  IPR060614 Probable acyl-activating enzyme 17/18-like [PTHR44378] (232-366)

Radius of gyration: 31.32 Å; chains: 1; bounding box: 72×70×76 Å

Organism: NCBI:txid191504

Foldseek 3Di:
DQLDADLALVPDALVSLVVLPDDSVCSVVLSVQLCVQQVPAPALLSSLVSNVVSDDPPRRVSNVSRSNCRSCSVPPCPVPNDRDNDDDDLVVQCVDPQQVVCVVCVCVQVPPCDDGCPNCVVVVVVSCVVPDFDQQHWDDWADDPPVVVDDIDTDGNVRLVVLLCVLLVVCLVPDDAAAEEEEQEPPDSVSVSNQSNCVVNNYHYQYDYVLDDPVSVVVSCVVRVHPYYDYDDDDDQEAEDEQVVLVVVVVDCPCPPDQLCSHQEYEYEDDQHDQVSVVVVCVSNVNHYYKYFYDDQLLVGTQFIADPVDDDHTRDTDGTDPFKDWFFAAPVRHTDDPPDDDHHDIDIGGPDPNRHPADPPDGPVCPDFNQLFVLLQPLDPQFPTKTWDWAADPVGDDTAIEIETAGPDPVCQVVDDQVVSLVSSQVSCVVRPNNVRHHPYYYYDNDFDADPVRHGPSVVVRVVVRVVNVVVVVD

Sequence (475 aa):
MATRAKGSVWEIEARDVEAAGLAAADAAAFLAALRSAAAGAADEAAAWAAAATVLRPEHPHALHQLVYYSVYAGWDRAARGPPPYWFPSPADCKQTNLGRLMEVNGPKLLGSAYKDPISSFNLFHKFSVENQETDDSTAIVWRDEGLDDYPVNRMSLKELRTQVMTVANALDTMFQKGDRIAIDMPMTCNAVIIYLAIILGGFVVVSIADSFAPQEIRSRMGISKAVAIFTQDAGVTVLGSVPSLVKSWKGGNCAKGLDWTKIRVLGTTGEASDIDDNLWLSSRASYKPIVECCGGTELASSYIQGSLLQPQAFGTFNGASMSTGFVILDERGIPYPDDLPCAGEVGLFPIYFGATDRLLNADHNKTSSVEIERACNRADEGLLETAAVSIKPTGGGPEQLAILAVLKDRSTSSSYDLNILKSKFQTAIQKNLNPLFKVSYVKIVPEFPRTASNKLLRRVLKDQLKQELSTRSKL